Protein AF-A0A1F8NS04-F1 (afdb_monomer_lite)

Radius of gyration: 29.85 Å; chains: 1; bounding box: 55×87×100 Å

Sequence (382 aa):
MDTDPKGHIETMRPQQERKALVRELPTALLGHEAELYEEIERLRPEPDVKELEHGPLMAWHVLAEHWVHIAVMPLGAWLIFSPAALAYGSPALAWSDMISGALVIAFATLSMRRLAWAPWANALVGLWVAFAPLLFWAPTPAAYANDTLVGMLIAAFSVIIPMRSEMPGPEVPPGWTYNPSTWAQRAPVIVLATLSFFLSRYMASFQLGHIPGAWDPFFGGGTEMVLTSAVSRAFPVSDAGLGAYTYVLELLSAVMGDARRWRTMPWMVAMFGIVVVPLGITSTVLVMLQPIAVGAWCTLCLITALFMLIMVAVSLDEIVAMIQFLIIGKRAGRSTWRLFWTGGDLPKPVEDIGLSRRPAPGLAGMLWGASFSWRLLASALV

pLDDT: mean 83.37, std 15.2, range [40.53, 98.5]

Structure (mmCIF, N/CA/C/O backbone):
data_AF-A0A1F8NS04-F1
#
_entry.id   AF-A0A1F8NS04-F1
#
loop_
_atom_site.group_PDB
_atom_site.id
_atom_site.type_symbol
_atom_site.label_atom_id
_atom_site.label_alt_id
_atom_site.label_comp_id
_atom_site.label_asym_id
_atom_site.label_entity_id
_atom_site.label_seq_id
_atom_site.pdbx_PDB_ins_code
_atom_site.Cartn_x
_atom_site.Cartn_y
_atom_site.Cartn_z
_atom_site.occupancy
_atom_site.B_iso_or_equiv
_atom_site.auth_seq_id
_atom_site.auth_comp_id
_atom_site.auth_asym_id
_atom_site.auth_atom_id
_atom_site.pdbx_PDB_model_num
ATOM 1 N N . MET A 1 1 ? 0.436 61.789 74.338 1.00 44.97 1 MET A N 1
ATOM 2 C CA . MET A 1 1 ? -0.892 61.169 74.175 1.00 44.97 1 MET A CA 1
ATOM 3 C C . MET A 1 1 ? -0.649 59.697 73.940 1.00 44.97 1 MET A C 1
ATOM 5 O O . MET A 1 1 ? -0.158 59.340 72.879 1.00 44.97 1 MET A O 1
ATOM 9 N N . ASP A 1 2 ? -0.862 58.915 74.997 1.00 46.41 2 ASP A N 1
ATOM 10 C CA . ASP A 1 2 ? -0.811 57.454 75.014 1.00 46.41 2 ASP A CA 1
ATOM 11 C C . ASP A 1 2 ? -1.710 56.884 73.920 1.00 46.41 2 ASP A C 1
ATOM 13 O O . ASP A 1 2 ? -2.928 57.064 73.944 1.00 46.41 2 ASP A O 1
ATOM 17 N N . THR A 1 3 ? -1.120 56.189 72.957 1.00 58.72 3 THR A N 1
ATOM 18 C CA . THR A 1 3 ? -1.865 55.251 72.124 1.00 58.72 3 THR A CA 1
ATOM 19 C C . THR A 1 3 ? -2.162 54.026 72.979 1.00 58.72 3 THR A C 1
ATOM 21 O O . THR A 1 3 ? -1.282 53.190 73.171 1.00 58.72 3 THR A O 1
ATOM 24 N N . ASP A 1 4 ? -3.379 53.950 73.522 1.00 60.03 4 ASP A N 1
ATOM 25 C CA . ASP A 1 4 ? -3.882 52.793 74.266 1.00 60.03 4 ASP A CA 1
ATOM 26 C C . ASP A 1 4 ? -3.767 51.512 73.407 1.00 60.03 4 ASP A C 1
ATOM 28 O O . ASP A 1 4 ? -4.470 51.375 72.397 1.00 60.03 4 ASP A O 1
ATOM 32 N N . PRO A 1 5 ? -2.888 50.558 73.769 1.00 61.34 5 PRO A N 1
ATOM 33 C CA . PRO A 1 5 ? -2.685 49.341 72.991 1.00 61.34 5 PRO A CA 1
ATOM 34 C C . PRO A 1 5 ? -3.911 48.416 73.010 1.00 61.34 5 PRO A C 1
ATOM 36 O O . PRO A 1 5 ? -4.052 47.588 72.109 1.00 61.34 5 PRO A O 1
ATOM 39 N N . LYS A 1 6 ? -4.824 48.548 73.985 1.00 60.72 6 LYS A N 1
ATOM 40 C CA . LYS A 1 6 ? -6.027 47.704 74.067 1.00 60.72 6 LYS A CA 1
ATOM 41 C C . LYS A 1 6 ? -7.086 48.108 73.040 1.00 60.72 6 LYS A C 1
ATOM 43 O O . LYS A 1 6 ? -7.614 47.231 72.357 1.00 60.72 6 LYS A O 1
ATOM 48 N N . GLY A 1 7 ? -7.306 49.407 72.829 1.00 60.19 7 GLY A N 1
ATOM 49 C CA . GLY A 1 7 ? -8.213 49.904 71.784 1.00 60.19 7 GLY A CA 1
ATOM 50 C C . GLY A 1 7 ? -7.769 49.554 70.351 1.00 60.19 7 GLY A C 1
ATOM 51 O O . GLY A 1 7 ? -8.597 49.347 69.460 1.00 60.19 7 GLY A O 1
ATOM 52 N N . HIS A 1 8 ? -6.460 49.406 70.113 1.00 58.19 8 HIS A N 1
ATOM 53 C CA . HIS A 1 8 ? -5.937 48.986 68.806 1.00 58.19 8 HIS A CA 1
ATOM 54 C C . HIS A 1 8 ? -6.177 47.491 68.514 1.00 58.19 8 HIS A C 1
ATOM 56 O O . HIS A 1 8 ? -6.403 47.104 67.370 1.00 58.19 8 HIS A O 1
ATOM 62 N N . ILE A 1 9 ? -6.193 46.641 69.545 1.00 59.97 9 ILE A N 1
ATOM 63 C CA . ILE A 1 9 ? -6.479 45.204 69.403 1.00 59.97 9 ILE A CA 1
ATOM 64 C C . ILE A 1 9 ? -7.977 44.962 69.153 1.00 59.97 9 ILE A C 1
ATOM 66 O O . ILE A 1 9 ? -8.333 44.125 68.320 1.00 59.97 9 ILE A O 1
ATOM 70 N N . GLU A 1 10 ? -8.864 45.723 69.803 1.00 61.47 10 GLU A N 1
ATOM 71 C CA . GLU A 1 10 ? -10.318 45.609 69.593 1.00 61.47 10 GLU A CA 1
ATOM 72 C C . GLU A 1 10 ? -10.751 46.015 68.177 1.00 61.47 10 GLU A C 1
ATOM 74 O O . GLU A 1 10 ? -11.647 45.394 67.606 1.00 61.47 10 GLU A O 1
ATOM 79 N N . THR A 1 11 ? -10.068 46.984 67.561 1.00 62.50 11 THR A N 1
ATOM 80 C CA . THR A 1 11 ? -10.344 47.409 66.176 1.00 62.50 11 THR A CA 1
ATOM 81 C C . THR A 1 11 ? -9.833 46.424 65.114 1.00 62.50 11 THR A C 1
ATOM 83 O O . THR A 1 11 ? -10.365 46.400 64.002 1.00 62.50 11 THR A O 1
ATOM 86 N N . MET A 1 12 ? -8.860 45.560 65.439 1.00 57.66 12 MET A N 1
ATOM 87 C CA . MET A 1 12 ? -8.339 44.533 64.521 1.00 57.66 12 MET A CA 1
ATOM 88 C C . MET A 1 12 ? -9.102 43.199 64.557 1.00 57.66 12 MET A C 1
ATOM 90 O O . MET A 1 12 ? -9.054 42.457 63.572 1.00 57.66 12 MET A O 1
ATOM 94 N N . ARG A 1 13 ? -9.827 42.884 65.641 1.00 68.88 13 ARG A N 1
ATOM 95 C CA . ARG A 1 13 ? -10.559 41.608 65.795 1.00 68.88 13 ARG A CA 1
ATOM 96 C C . ARG A 1 13 ? -11.551 41.323 64.644 1.00 68.88 13 ARG A C 1
ATOM 98 O O . ARG A 1 13 ? -11.450 40.245 64.059 1.00 68.88 13 ARG A O 1
ATOM 105 N N . PRO A 1 14 ? -12.401 42.273 64.196 1.00 67.69 14 PRO A N 1
ATOM 106 C CA . PRO A 1 14 ? -13.325 42.027 63.081 1.00 67.69 14 PRO A CA 1
ATOM 107 C C . PRO A 1 14 ? -12.606 41.784 61.743 1.00 67.69 14 PRO A C 1
ATOM 109 O O . PRO A 1 14 ? -13.100 41.069 60.869 1.00 67.69 14 PRO A O 1
ATOM 112 N N . GLN A 1 15 ? -11.419 42.377 61.559 1.00 63.31 15 GLN A N 1
ATOM 113 C CA . GLN A 1 15 ? -10.611 42.163 60.356 1.00 63.31 15 GLN A CA 1
ATOM 114 C C . GLN A 1 15 ? -9.912 40.802 60.365 1.00 63.31 15 GLN A C 1
ATOM 116 O O . GLN A 1 15 ? -9.761 40.188 59.308 1.00 63.31 15 GLN A O 1
ATOM 121 N N . GLN A 1 16 ? -9.493 40.322 61.537 1.00 66.50 16 GLN A N 1
ATOM 122 C CA . GLN A 1 16 ? -8.919 38.988 61.694 1.00 66.50 16 GLN A CA 1
ATOM 123 C C . GLN A 1 16 ? -9.965 37.897 61.450 1.00 66.50 16 GLN A C 1
ATOM 125 O O . GLN A 1 16 ? -9.683 36.958 60.710 1.00 66.50 16 GLN A O 1
ATOM 130 N N . GLU A 1 17 ? -11.185 38.067 61.961 1.00 68.75 17 GLU A N 1
ATOM 131 C CA . GLU A 1 17 ? -12.306 37.150 61.709 1.00 68.75 17 GLU A CA 1
ATOM 132 C C . GLU A 1 17 ? -12.684 37.103 60.219 1.00 68.75 17 GLU A C 1
ATOM 134 O O . GLU A 1 17 ? -12.822 36.019 59.652 1.00 68.75 17 GLU A O 1
ATOM 139 N N . ARG A 1 18 ? -12.739 38.254 59.527 1.00 60.59 18 ARG A N 1
ATOM 140 C CA . ARG A 1 18 ? -12.930 38.281 58.063 1.00 60.59 18 ARG A CA 1
ATOM 141 C C . ARG A 1 18 ? -11.808 37.573 57.307 1.00 60.59 18 ARG A C 1
ATOM 143 O O . ARG A 1 18 ? -12.087 36.862 56.348 1.00 60.59 18 ARG A O 1
ATOM 150 N N . LYS A 1 19 ? -10.545 37.761 57.705 1.00 65.25 19 LYS A N 1
ATOM 151 C CA . LYS A 1 19 ? -9.401 37.089 57.065 1.00 65.25 19 LYS A CA 1
ATOM 152 C C . LYS A 1 19 ? -9.405 35.579 57.313 1.00 65.25 19 LYS A C 1
ATOM 154 O O . LYS A 1 19 ? -9.010 34.842 56.416 1.00 65.25 19 LYS A O 1
ATOM 159 N N . ALA A 1 20 ? -9.858 35.130 58.483 1.00 65.44 20 ALA A N 1
ATOM 160 C CA . ALA A 1 20 ? -10.035 33.713 58.792 1.00 65.44 20 ALA A CA 1
ATOM 161 C C . ALA A 1 20 ? -11.144 33.091 57.927 1.00 65.44 20 ALA A C 1
ATOM 163 O O . ALA A 1 20 ? -10.890 32.109 57.237 1.00 65.44 20 ALA A O 1
ATOM 164 N N . LEU A 1 21 ? -12.310 33.741 57.840 1.00 61.62 21 LEU A N 1
ATOM 165 C CA . LEU A 1 21 ? -13.417 33.312 56.975 1.00 61.62 21 LEU A CA 1
ATOM 166 C C . LEU A 1 21 ? -13.016 33.236 55.496 1.00 61.62 21 LEU A C 1
ATOM 168 O O . LEU A 1 21 ? -13.324 32.255 54.829 1.00 61.62 21 LEU A O 1
ATOM 172 N N . VAL A 1 22 ? -12.277 34.227 54.984 1.00 62.00 22 VAL A N 1
ATOM 173 C CA . VAL A 1 22 ? -11.758 34.222 53.600 1.00 62.00 22 VAL A CA 1
ATOM 174 C C . VAL A 1 22 ? -10.751 33.088 53.362 1.00 62.00 22 VAL A C 1
ATOM 176 O O . VAL A 1 22 ? -10.596 32.641 52.228 1.00 62.00 22 VAL A O 1
ATOM 179 N N . ARG A 1 23 ? -10.075 32.602 54.409 1.00 63.84 23 ARG A N 1
ATOM 180 C CA . ARG A 1 23 ? -9.110 31.500 54.315 1.00 63.84 23 ARG A CA 1
ATOM 181 C C . ARG A 1 23 ? -9.771 30.122 54.371 1.00 63.84 23 ARG A C 1
ATOM 183 O O . ARG A 1 23 ? -9.247 29.201 53.759 1.00 63.84 23 ARG A O 1
ATOM 190 N N . GLU A 1 24 ? -10.894 29.994 55.074 1.00 68.31 24 GLU A N 1
ATOM 191 C CA . GLU A 1 24 ? -11.643 28.736 55.232 1.00 68.31 24 GLU A CA 1
ATOM 192 C C . GLU A 1 24 ? -12.672 28.498 54.112 1.00 68.31 24 GLU A C 1
ATOM 194 O O . GLU A 1 24 ? -12.893 27.348 53.717 1.00 68.31 24 GLU A O 1
ATOM 199 N N . LEU A 1 25 ? -13.248 29.569 53.544 1.00 64.12 25 LEU A N 1
ATOM 200 C CA . LEU A 1 25 ? -14.216 29.506 52.437 1.00 64.12 25 LEU A CA 1
ATOM 201 C C . LEU A 1 25 ? -13.756 28.645 51.239 1.00 64.12 25 LEU A C 1
ATOM 203 O O . LEU A 1 25 ? -14.560 27.852 50.753 1.00 64.12 25 LEU A O 1
ATOM 207 N N . PRO A 1 26 ? -12.498 28.748 50.757 1.00 71.56 26 PRO A N 1
ATOM 208 C CA . PRO A 1 26 ? -12.027 27.987 49.598 1.00 71.56 26 PRO A CA 1
ATOM 209 C C . PRO A 1 26 ? -12.028 26.477 49.841 1.00 71.56 26 PRO A C 1
ATOM 211 O O . PRO A 1 26 ? -12.412 25.711 48.970 1.00 71.56 26 PRO A O 1
ATOM 214 N N . THR A 1 27 ? -11.637 26.039 51.036 1.00 71.81 27 THR A N 1
ATOM 215 C CA . THR A 1 27 ? -11.615 24.619 51.420 1.00 71.81 27 THR A CA 1
ATOM 216 C C . THR A 1 27 ? -13.010 24.023 51.558 1.00 71.81 27 THR A C 1
ATOM 218 O O . THR A 1 27 ? -13.230 22.895 51.127 1.00 71.81 27 THR A O 1
ATOM 221 N N . ALA A 1 28 ? -13.962 24.777 52.111 1.00 76.62 28 ALA A N 1
ATOM 222 C CA . ALA A 1 28 ? -15.352 24.337 52.202 1.00 76.62 28 ALA A CA 1
ATOM 223 C C . ALA A 1 28 ? -16.014 24.256 50.815 1.00 76.62 28 ALA A C 1
ATOM 225 O O . ALA A 1 28 ? -16.730 23.299 50.531 1.00 76.62 28 ALA A O 1
ATOM 226 N N . LEU A 1 29 ? -15.724 25.221 49.933 1.00 75.38 29 LEU A N 1
ATOM 227 C CA . LEU A 1 29 ? -16.177 25.205 48.539 1.00 75.38 29 LEU A CA 1
ATOM 228 C C . LEU A 1 29 ? -15.583 24.031 47.758 1.00 75.38 29 LEU A C 1
ATOM 230 O O . LEU A 1 29 ? -16.324 23.348 47.067 1.00 75.38 29 LEU A O 1
ATOM 234 N N . LEU A 1 30 ? -14.288 23.746 47.917 1.00 73.44 30 LEU A N 1
ATOM 235 C CA . LEU A 1 30 ? -13.639 22.598 47.273 1.00 73.44 30 LEU A CA 1
ATOM 236 C C . LEU A 1 30 ? -14.210 21.257 47.755 1.00 73.44 30 LEU A C 1
ATOM 238 O O . LEU A 1 30 ? -14.365 20.340 46.953 1.00 73.44 30 LEU A O 1
ATOM 242 N N . GLY A 1 31 ? -14.543 21.140 49.046 1.00 78.50 31 GLY A N 1
ATOM 243 C CA . GLY A 1 31 ? -15.212 19.953 49.588 1.00 78.50 31 GLY A CA 1
ATOM 244 C C . GLY A 1 31 ? -16.610 19.762 48.999 1.00 78.50 31 GLY A C 1
ATOM 245 O O . GLY A 1 31 ? -16.934 18.680 48.519 1.00 78.50 31 GLY A O 1
ATOM 246 N N . HIS A 1 32 ? -17.402 20.835 48.950 1.00 81.12 32 HIS A N 1
ATOM 247 C CA . HIS A 1 32 ? -18.737 20.799 48.355 1.00 81.12 32 HIS A CA 1
ATOM 248 C C . HIS A 1 32 ? -18.690 20.562 46.837 1.00 81.12 32 HIS A C 1
ATOM 250 O O . HIS A 1 32 ? -19.559 19.882 46.300 1.00 81.12 32 HIS A O 1
ATOM 256 N N . GLU A 1 33 ? -17.697 21.099 46.122 1.00 79.75 33 GLU A N 1
ATOM 257 C CA . GLU A 1 33 ? -17.483 20.789 44.707 1.00 79.75 33 GLU A CA 1
ATOM 258 C C . GLU A 1 33 ? -17.167 19.304 44.521 1.00 79.75 33 GLU A C 1
ATOM 260 O O . GLU A 1 33 ? -17.768 18.679 43.656 1.00 79.75 33 GLU A O 1
ATOM 265 N N . ALA A 1 34 ? -16.288 18.721 45.344 1.00 74.38 34 ALA A N 1
ATOM 266 C CA . ALA A 1 34 ? -15.943 17.301 45.268 1.00 74.38 34 ALA A CA 1
ATOM 267 C C . ALA A 1 34 ? -17.157 16.382 45.498 1.00 74.38 34 ALA A C 1
ATOM 269 O O . ALA A 1 34 ? -17.353 15.438 44.735 1.00 74.38 34 ALA A O 1
ATOM 270 N N . GLU A 1 35 ? -18.002 16.690 46.485 1.00 85.94 35 GLU A N 1
ATOM 271 C CA . GLU A 1 35 ? -19.260 15.964 46.720 1.00 85.94 35 GLU A CA 1
ATOM 272 C C . GLU A 1 35 ? -20.219 16.095 45.529 1.00 85.94 35 GLU A C 1
ATOM 274 O O . GLU A 1 35 ? -20.808 15.108 45.088 1.00 85.94 35 GLU A O 1
ATOM 279 N N . LEU A 1 36 ? -20.325 17.296 44.947 1.00 83.50 36 LEU A N 1
ATOM 280 C CA . LEU A 1 36 ? -21.150 17.532 43.762 1.00 83.50 36 LEU A CA 1
ATOM 281 C C . LEU A 1 36 ? -20.618 16.771 42.540 1.00 83.50 36 LEU A C 1
ATOM 283 O O . LEU A 1 36 ? -21.405 16.261 41.748 1.00 83.50 36 LEU A O 1
ATOM 287 N N . TYR A 1 37 ? -19.294 16.685 42.379 1.00 72.50 37 TYR A N 1
ATOM 288 C CA . TYR A 1 37 ? -18.658 15.897 41.324 1.00 72.50 37 TYR A CA 1
ATOM 289 C C . TYR A 1 37 ? -18.949 14.404 41.495 1.00 72.50 37 TYR A C 1
ATOM 291 O O . TYR A 1 37 ? -19.340 13.768 40.517 1.00 72.50 37 TYR A O 1
ATOM 299 N N . GLU A 1 38 ? -18.836 13.857 42.710 1.00 80.94 38 GLU A N 1
ATOM 300 C CA . GLU A 1 38 ? -19.204 12.461 42.985 1.00 80.94 38 GLU A CA 1
ATOM 301 C C . GLU A 1 38 ? -20.689 12.199 42.711 1.00 80.94 38 GLU A C 1
ATOM 303 O O . GLU A 1 38 ? -21.040 11.179 42.118 1.00 80.94 38 GLU A O 1
ATOM 308 N N . GLU A 1 39 ? -21.576 13.116 43.101 1.00 86.44 39 GLU A N 1
ATOM 309 C CA . GLU A 1 39 ? -23.014 12.979 42.873 1.00 86.44 39 GLU A CA 1
ATOM 310 C C . GLU A 1 39 ? -23.374 13.083 41.383 1.00 86.44 39 GLU A C 1
ATOM 312 O O . GLU A 1 39 ? -24.146 12.264 40.880 1.00 86.44 39 GLU A O 1
ATOM 317 N N . ILE A 1 40 ? -22.754 14.012 40.644 1.00 78.69 40 ILE A N 1
ATOM 318 C CA . ILE A 1 40 ? -22.867 14.109 39.181 1.00 78.69 40 ILE A CA 1
ATOM 319 C C . ILE A 1 40 ? -22.368 12.827 38.518 1.00 78.69 40 ILE A C 1
ATOM 321 O O . ILE A 1 40 ? -23.003 12.346 37.584 1.00 78.69 40 ILE A O 1
ATOM 325 N N . GLU A 1 41 ? -21.256 12.258 38.977 1.00 75.88 41 GLU A N 1
ATOM 326 C CA . GLU A 1 41 ? -20.699 11.027 38.418 1.00 75.88 41 GLU A CA 1
ATOM 327 C C . GLU A 1 41 ? -21.600 9.817 38.701 1.00 75.88 41 GLU A C 1
ATOM 329 O O . GLU A 1 41 ? -21.791 8.974 37.826 1.00 75.88 41 GLU A O 1
ATOM 334 N N . ARG A 1 42 ? -22.245 9.780 39.873 1.00 78.50 42 ARG A N 1
ATOM 335 C CA . ARG A 1 42 ? -23.238 8.760 40.246 1.00 78.50 42 ARG A CA 1
ATOM 336 C C . ARG A 1 42 ? -24.535 8.860 39.445 1.00 78.50 42 ARG A C 1
ATOM 338 O O . ARG A 1 42 ? -25.152 7.840 39.148 1.00 78.50 42 ARG A O 1
ATOM 345 N N . LEU A 1 43 ? -24.971 10.086 39.157 1.00 78.19 43 LEU A N 1
ATOM 346 C CA . LEU A 1 43 ? -26.191 10.386 38.404 1.00 78.19 43 LEU A CA 1
ATOM 347 C C . LEU A 1 43 ? -25.961 10.411 36.894 1.00 78.19 43 LEU A C 1
ATOM 349 O O . LEU A 1 43 ? -26.935 10.453 36.141 1.00 78.19 43 LEU A O 1
ATOM 353 N N . ARG A 1 44 ? -24.701 10.385 36.442 1.00 67.62 44 ARG A N 1
ATOM 354 C CA . ARG A 1 44 ? -24.357 10.304 35.028 1.00 67.62 44 ARG A CA 1
ATOM 355 C C . ARG A 1 44 ? -24.908 8.980 34.499 1.00 67.62 44 ARG A C 1
ATOM 357 O O . ARG A 1 44 ? -24.402 7.927 34.890 1.00 67.62 44 ARG A O 1
ATOM 364 N N . PRO A 1 45 ? -25.931 8.995 33.627 1.00 56.59 45 PRO A N 1
ATOM 365 C CA . PRO A 1 45 ? -26.377 7.762 33.003 1.00 56.59 45 PRO A CA 1
ATOM 366 C C . PRO A 1 45 ? -25.179 7.163 32.263 1.00 56.59 45 PRO A C 1
ATOM 368 O O . PRO A 1 45 ? -24.485 7.884 31.537 1.00 56.59 45 PRO A O 1
ATOM 371 N N . GLU A 1 46 ? -24.904 5.869 32.464 1.00 53.72 46 GLU A N 1
ATOM 372 C CA . GLU A 1 46 ? -23.992 5.176 31.556 1.00 53.72 46 GLU A CA 1
ATOM 373 C C . GLU A 1 46 ? -24.554 5.388 30.146 1.00 53.72 46 GLU A C 1
ATOM 375 O O . GLU A 1 46 ? -25.748 5.134 29.942 1.00 53.72 46 GLU A O 1
ATOM 380 N N . PRO A 1 47 ? -23.759 5.920 29.198 1.00 43.75 47 PRO A N 1
ATOM 381 C CA . PRO A 1 47 ? -24.244 6.114 27.843 1.00 43.75 47 PRO A CA 1
ATOM 382 C C . PRO A 1 47 ? -24.796 4.775 27.360 1.00 43.75 47 PRO A C 1
ATOM 384 O O . PRO A 1 47 ? -24.123 3.747 27.496 1.00 43.75 47 PRO A O 1
ATOM 387 N N . ASP A 1 48 ? -26.038 4.779 26.863 1.00 41.28 48 ASP A N 1
ATOM 388 C CA . ASP A 1 48 ? -26.679 3.571 26.349 1.00 41.28 48 ASP A CA 1
ATOM 389 C C . ASP A 1 48 ? -25.691 2.925 25.371 1.00 41.28 48 ASP A C 1
ATOM 391 O O . ASP A 1 48 ? -25.106 3.594 24.520 1.00 41.28 48 ASP A O 1
ATOM 395 N N . VAL A 1 49 ? -25.463 1.618 25.489 1.00 45.66 49 VAL A N 1
ATOM 396 C CA . VAL A 1 49 ? -24.524 0.862 24.642 1.00 45.66 49 VAL A CA 1
ATOM 397 C C . VAL A 1 49 ? -24.852 1.041 23.146 1.00 45.66 49 VAL A C 1
ATOM 399 O O . VAL A 1 49 ? -24.010 0.793 22.282 1.00 45.66 49 VAL A O 1
ATOM 402 N N . LYS A 1 50 ? -26.068 1.503 22.826 1.00 44.94 50 LYS A N 1
ATOM 403 C CA . LYS A 1 50 ? -26.494 1.922 21.485 1.00 44.94 50 LYS A CA 1
ATOM 404 C C . LYS A 1 50 ? -25.910 3.252 20.984 1.00 44.94 50 LYS A C 1
ATOM 406 O O . LYS A 1 50 ? -25.905 3.447 19.775 1.00 44.94 50 LYS A O 1
ATOM 411 N N . GLU A 1 51 ? -25.441 4.145 21.850 1.00 41.75 51 GLU A N 1
ATOM 412 C CA . GLU A 1 51 ? -25.062 5.526 21.507 1.00 41.75 51 GLU A CA 1
ATOM 413 C C . GLU A 1 51 ? -23.571 5.687 21.147 1.00 41.75 51 GLU A C 1
ATOM 415 O O . GLU A 1 51 ? -23.185 6.648 20.486 1.00 41.75 51 GLU A O 1
ATOM 420 N N . LEU A 1 52 ? -22.729 4.698 21.466 1.00 50.84 52 LEU A N 1
ATOM 421 C CA . LEU A 1 52 ? -21.323 4.626 21.042 1.00 50.84 52 LEU A CA 1
ATOM 422 C C . LEU A 1 52 ? -21.157 3.758 19.785 1.00 50.84 52 LEU A C 1
ATOM 424 O O . LEU A 1 52 ? -20.331 2.840 19.738 1.00 50.84 52 LEU A O 1
ATOM 428 N N . GLU A 1 53 ? -21.935 4.018 18.733 1.00 59.44 53 GLU A N 1
ATOM 429 C CA . GLU A 1 53 ? -21.613 3.430 17.433 1.00 59.44 53 GLU A CA 1
ATOM 430 C C . GLU A 1 53 ? -20.322 4.064 16.896 1.00 59.44 53 GLU A C 1
ATOM 432 O O . GLU A 1 53 ? -20.277 5.207 16.443 1.00 59.44 53 GLU A O 1
ATOM 437 N N . HIS A 1 54 ? -19.244 3.287 16.939 1.00 63.66 54 HIS A N 1
ATOM 438 C CA . HIS A 1 54 ? -17.917 3.712 16.507 1.00 63.66 54 HIS A CA 1
ATOM 439 C C . HIS A 1 54 ? -17.857 3.969 14.984 1.00 63.66 54 HIS A C 1
ATOM 441 O O . HIS A 1 54 ? -17.107 4.827 14.532 1.00 63.66 54 HIS A O 1
ATOM 447 N N . GLY A 1 55 ? -18.696 3.295 14.186 1.00 63.81 55 GLY A N 1
ATOM 448 C CA . GLY A 1 55 ? -18.773 3.470 12.728 1.00 63.81 55 GLY A CA 1
ATOM 449 C C . GLY A 1 55 ? -19.172 4.889 12.280 1.00 63.81 55 GLY A C 1
ATOM 450 O O . GLY A 1 55 ? -18.401 5.524 11.558 1.00 63.81 55 GLY A O 1
ATOM 451 N N . PRO A 1 56 ? -20.338 5.417 12.706 1.00 67.25 56 PRO A N 1
ATOM 452 C CA . PRO A 1 56 ? -20.737 6.799 12.454 1.00 67.25 56 PRO A CA 1
ATOM 453 C C . PRO A 1 56 ? -19.682 7.815 12.896 1.00 67.25 56 PRO A C 1
ATOM 455 O O . PRO A 1 56 ? -19.384 8.726 12.131 1.00 67.25 56 PRO A O 1
ATOM 458 N N . LEU A 1 57 ? -19.069 7.641 14.074 1.00 67.19 57 LEU A N 1
ATOM 459 C CA . LEU A 1 57 ? -18.000 8.522 14.566 1.00 67.19 57 LEU A CA 1
ATOM 460 C C . LEU A 1 57 ? -16.787 8.541 13.623 1.00 67.19 57 LEU A C 1
ATOM 462 O O . LEU A 1 57 ? -16.319 9.613 13.247 1.00 67.19 57 LEU A O 1
ATOM 466 N N . MET A 1 58 ? -16.332 7.374 13.155 1.00 66.56 58 MET A N 1
ATOM 467 C CA . MET A 1 58 ? -15.249 7.288 12.167 1.00 66.56 58 MET A CA 1
ATOM 468 C C . MET A 1 58 ? -15.615 7.987 10.851 1.00 66.56 58 MET A C 1
ATOM 470 O O . MET A 1 58 ? -14.796 8.711 10.288 1.00 66.56 58 MET A O 1
ATOM 474 N N . ALA A 1 59 ? -16.850 7.820 10.367 1.00 67.44 59 ALA A N 1
ATOM 475 C CA . ALA A 1 59 ? -17.322 8.520 9.172 1.00 67.44 59 ALA A CA 1
ATOM 476 C C . ALA A 1 59 ? -17.361 10.044 9.381 1.00 67.44 59 ALA A C 1
ATOM 478 O O . ALA A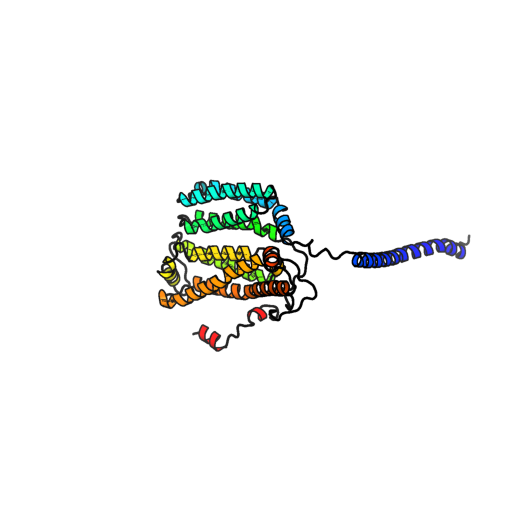 1 59 ? -16.984 10.796 8.484 1.00 67.44 59 ALA A O 1
ATOM 479 N N . TRP A 1 60 ? -17.754 10.509 10.570 1.00 67.12 60 TRP A N 1
ATOM 480 C CA . TRP A 1 60 ? -17.721 11.926 10.925 1.00 67.12 60 TRP A CA 1
ATOM 481 C C . TRP A 1 60 ? -16.304 12.495 10.916 1.00 67.12 60 TRP A C 1
ATOM 483 O O . TRP A 1 60 ? -16.113 13.556 10.330 1.00 67.12 60 TRP A O 1
ATOM 493 N N . HIS A 1 61 ? -15.311 11.800 11.478 1.00 70.81 61 HIS A N 1
ATOM 494 C CA . HIS A 1 61 ? -13.915 12.253 11.437 1.00 70.81 61 HIS A CA 1
ATOM 495 C C . HIS A 1 61 ? -13.400 12.401 10.000 1.00 70.81 61 HIS A C 1
ATOM 497 O O . HIS A 1 61 ? -12.808 13.423 9.656 1.00 70.81 61 HIS A O 1
ATOM 503 N N . VAL A 1 62 ? -13.717 11.442 9.124 1.00 65.94 62 VAL A N 1
ATOM 504 C CA . VAL A 1 62 ? -13.330 11.497 7.703 1.00 65.94 62 VAL A CA 1
ATOM 505 C C . VAL A 1 62 ? -13.964 12.675 6.959 1.00 65.94 62 VAL A C 1
ATOM 507 O O . VAL A 1 62 ? -13.328 13.299 6.105 1.00 65.94 62 VAL A O 1
ATOM 510 N N . LEU A 1 63 ? -15.216 12.995 7.280 1.00 69.69 63 LEU A N 1
ATOM 511 C CA . LEU A 1 63 ? -15.970 14.057 6.615 1.00 69.69 63 LEU A CA 1
ATOM 512 C C . LEU A 1 63 ? -15.759 15.444 7.246 1.00 69.69 63 LEU A C 1
ATOM 514 O O . LEU A 1 63 ? -16.017 16.452 6.590 1.00 69.69 63 LEU A O 1
ATOM 518 N N . ALA A 1 64 ? -15.306 15.523 8.499 1.00 69.81 64 ALA A N 1
ATOM 519 C CA . ALA A 1 64 ? -15.032 16.783 9.189 1.00 69.81 64 ALA A CA 1
ATOM 520 C C . ALA A 1 64 ? -13.767 17.474 8.649 1.00 69.81 64 ALA A C 1
ATOM 522 O O . ALA A 1 64 ? -13.728 18.703 8.548 1.00 69.81 64 ALA A O 1
ATOM 523 N N . GLU A 1 65 ? -12.775 16.693 8.221 1.00 76.62 65 GLU A N 1
ATOM 524 C CA . GLU A 1 65 ? -11.479 17.162 7.721 1.00 76.62 65 GLU A CA 1
ATOM 525 C C . GLU A 1 65 ? -11.551 17.648 6.257 1.00 76.62 65 GLU A C 1
ATOM 527 O O . GLU A 1 65 ? -10.982 17.062 5.337 1.00 76.62 65 GLU A O 1
ATOM 532 N N . HIS A 1 66 ? -12.264 18.753 6.012 1.00 79.12 66 HIS A N 1
ATOM 533 C CA . HIS A 1 66 ? -12.506 19.280 4.658 1.00 79.12 66 HIS A CA 1
ATOM 534 C C . HIS A 1 66 ? -11.216 19.638 3.901 1.00 79.12 66 HIS A C 1
ATOM 536 O O . HIS A 1 66 ? -11.166 19.507 2.677 1.00 79.12 66 HIS A O 1
ATOM 542 N N . TRP A 1 67 ? -10.168 20.071 4.612 1.00 84.06 67 TRP A N 1
ATOM 543 C CA . TRP A 1 67 ? -8.894 20.466 4.001 1.00 84.06 67 TRP A CA 1
ATOM 544 C C . TRP A 1 67 ? -8.223 19.305 3.260 1.00 84.06 67 TRP A C 1
ATOM 546 O O . TRP A 1 67 ? -7.571 19.523 2.242 1.00 84.06 67 TRP A O 1
ATOM 556 N N . VAL A 1 68 ? -8.426 18.074 3.734 1.00 85.56 68 VAL A N 1
ATOM 557 C CA . VAL A 1 68 ? -7.852 16.864 3.146 1.00 85.56 68 VAL A CA 1
ATOM 558 C C . VAL A 1 68 ? -8.409 16.639 1.744 1.00 85.56 68 VAL A C 1
ATOM 560 O O . VAL A 1 68 ? -7.658 16.401 0.801 1.00 85.56 68 VAL A O 1
ATOM 563 N N . HIS A 1 69 ? -9.724 16.794 1.577 1.00 85.06 69 HIS A N 1
ATOM 564 C CA . HIS A 1 69 ? -10.388 16.634 0.279 1.00 85.06 69 HIS A CA 1
ATOM 565 C C . HIS A 1 69 ? -9.991 17.748 -0.692 1.00 85.06 69 HIS A C 1
ATOM 567 O O . HIS A 1 69 ? -9.808 17.489 -1.880 1.00 85.06 69 HIS A O 1
ATOM 573 N N . ILE A 1 70 ? -9.769 18.963 -0.182 1.00 89.38 70 ILE A N 1
ATOM 574 C CA . ILE A 1 70 ? -9.223 20.079 -0.967 1.00 89.38 70 ILE A CA 1
ATOM 575 C C . ILE A 1 70 ? -7.786 19.774 -1.413 1.00 89.38 70 ILE A C 1
ATOM 577 O O . ILE A 1 70 ? -7.452 20.023 -2.567 1.00 89.38 70 ILE A O 1
ATOM 581 N N . ALA A 1 71 ? -6.949 19.193 -0.549 1.00 89.88 71 ALA A N 1
ATOM 582 C CA . ALA A 1 71 ? -5.564 18.839 -0.870 1.00 89.88 71 ALA A CA 1
ATOM 583 C C . ALA A 1 71 ? -5.444 17.717 -1.921 1.00 89.88 71 ALA A C 1
ATOM 585 O O . ALA A 1 71 ? -4.464 17.668 -2.663 1.00 89.88 71 ALA A O 1
ATOM 586 N N . VAL A 1 72 ? -6.451 16.844 -2.030 1.00 94.00 72 VAL A N 1
ATOM 587 C CA . VAL A 1 72 ? -6.500 15.763 -3.030 1.00 94.00 72 VAL A CA 1
ATOM 588 C C . VAL A 1 72 ? -6.869 16.274 -4.433 1.00 94.00 72 VAL A C 1
ATOM 590 O O . VAL A 1 72 ? -6.425 15.701 -5.427 1.00 94.00 72 VAL A O 1
ATOM 593 N N . MET A 1 73 ? -7.622 17.374 -4.557 1.00 94.88 73 MET A N 1
ATOM 594 C CA . MET A 1 73 ? -8.026 17.909 -5.870 1.00 94.88 73 MET A CA 1
ATOM 595 C C . MET A 1 73 ? -6.839 18.325 -6.763 1.00 94.88 73 MET A C 1
ATOM 597 O O . MET A 1 73 ? -6.845 17.945 -7.935 1.00 94.88 73 MET A O 1
ATOM 601 N N . PRO A 1 74 ? -5.801 19.033 -6.266 1.00 97.00 74 PRO A N 1
ATOM 602 C CA . PRO A 1 74 ? -4.588 19.301 -7.035 1.00 97.00 74 PRO A CA 1
ATOM 603 C C . PRO A 1 74 ? -3.875 18.041 -7.526 1.00 97.00 74 PRO A C 1
ATOM 605 O O . PRO A 1 74 ? -3.337 18.058 -8.627 1.00 97.00 74 PRO A O 1
ATOM 608 N N . LEU A 1 75 ? -3.892 16.944 -6.757 1.00 97.25 75 LEU A N 1
ATOM 609 C CA . LEU A 1 75 ? -3.322 15.664 -7.194 1.00 97.25 75 LEU A CA 1
ATOM 610 C C . LEU A 1 75 ? -4.128 15.071 -8.355 1.00 97.25 75 LEU A C 1
ATOM 612 O O . LEU A 1 75 ? -3.549 14.604 -9.331 1.00 97.25 75 LEU A O 1
ATOM 616 N N . GLY A 1 76 ? -5.461 15.151 -8.290 1.00 97.31 76 GLY A N 1
ATOM 617 C CA . GLY A 1 76 ? -6.329 14.755 -9.400 1.00 97.31 76 GLY A CA 1
ATOM 618 C C . GLY A 1 76 ? -6.115 15.613 -10.650 1.00 97.31 76 GLY A C 1
ATOM 619 O O . GLY A 1 76 ? -6.023 15.085 -11.754 1.00 97.31 76 GLY A O 1
ATOM 620 N N . ALA A 1 77 ? -5.956 16.929 -10.486 1.00 97.56 77 ALA A N 1
ATOM 621 C CA . ALA A 1 77 ? -5.618 17.821 -11.592 1.00 97.56 77 ALA A CA 1
ATOM 622 C C . ALA A 1 77 ? -4.239 17.484 -12.175 1.00 97.56 77 ALA A C 1
ATOM 624 O O . ALA A 1 77 ? -4.091 17.409 -13.391 1.00 97.56 77 ALA A O 1
ATOM 625 N N . TRP A 1 78 ? -3.248 17.217 -11.322 1.00 98.12 78 TRP A N 1
ATOM 626 C CA . TRP A 1 78 ? -1.916 16.798 -11.746 1.00 98.12 78 TRP A CA 1
ATOM 627 C C . TRP A 1 78 ? -1.956 15.521 -12.592 1.00 98.12 78 TRP A C 1
ATOM 629 O O . TRP A 1 78 ? -1.353 15.523 -13.657 1.00 98.12 78 TRP A O 1
ATOM 639 N N . LEU A 1 79 ? -2.730 14.497 -12.211 1.00 97.81 79 LEU A N 1
ATOM 640 C CA . LEU A 1 79 ? -2.892 13.264 -13.005 1.00 97.81 79 LEU A CA 1
ATOM 641 C C . LEU A 1 79 ? -3.476 13.498 -14.408 1.00 97.81 79 LEU A C 1
ATOM 643 O O . LEU A 1 79 ? -3.203 12.741 -15.334 1.00 97.81 79 LEU A O 1
ATOM 647 N N . ILE A 1 80 ? -4.265 14.557 -14.604 1.00 97.94 80 ILE A N 1
ATOM 648 C CA . ILE A 1 80 ? -4.789 14.906 -15.933 1.00 97.94 80 ILE A CA 1
ATOM 649 C C . ILE A 1 80 ? -3.676 15.466 -16.832 1.00 97.94 80 ILE A C 1
ATOM 651 O O . ILE A 1 80 ? -3.684 15.237 -18.042 1.00 97.94 80 ILE A O 1
ATOM 655 N N . PHE A 1 81 ? -2.711 16.188 -16.258 1.00 97.12 81 PHE A N 1
ATOM 656 C CA . PHE A 1 81 ? -1.643 16.856 -17.007 1.00 97.12 81 PHE A CA 1
ATOM 657 C C . PHE A 1 81 ? -0.318 16.079 -17.023 1.00 97.12 81 PHE A C 1
ATOM 659 O O . PHE A 1 81 ? 0.492 16.288 -17.932 1.00 97.12 81 PHE A O 1
ATOM 666 N N . SER A 1 82 ? -0.088 15.172 -16.069 1.00 96.44 82 SER A N 1
ATOM 667 C CA . SER A 1 82 ? 1.163 14.422 -15.925 1.00 96.44 82 SER A CA 1
ATOM 668 C C . SER A 1 82 ? 1.529 13.588 -17.155 1.00 96.44 82 SER A C 1
ATOM 670 O O . SER A 1 82 ? 2.715 13.600 -17.496 1.00 96.44 82 SER A O 1
ATOM 672 N N . PRO A 1 83 ? 0.596 12.965 -17.913 1.00 96.06 83 PRO A N 1
ATOM 673 C CA . PRO A 1 83 ? 0.982 12.180 -19.082 1.00 96.06 83 PRO A CA 1
ATOM 674 C C . PRO A 1 83 ? 1.639 13.017 -20.181 1.00 96.06 83 PRO A C 1
ATOM 676 O O . PRO A 1 83 ? 2.593 12.567 -20.822 1.00 96.06 83 PRO A O 1
ATOM 679 N N . ALA A 1 84 ? 1.152 14.249 -20.368 1.00 93.69 84 ALA A N 1
ATOM 680 C CA . ALA A 1 84 ? 1.721 15.209 -21.306 1.00 93.69 84 ALA A CA 1
ATOM 681 C C . ALA A 1 84 ? 3.014 15.833 -20.761 1.00 93.69 84 ALA A C 1
ATOM 683 O O . ALA A 1 84 ? 3.990 15.953 -21.496 1.00 93.69 84 ALA A O 1
ATOM 684 N N . ALA A 1 85 ? 3.041 16.192 -19.473 1.00 94.75 85 ALA A N 1
ATOM 685 C CA . ALA A 1 85 ? 4.192 16.838 -18.842 1.00 94.75 85 ALA A CA 1
ATOM 686 C C . ALA A 1 85 ? 5.416 15.914 -18.716 1.00 94.75 85 ALA A C 1
ATOM 688 O O . ALA A 1 85 ? 6.547 16.369 -18.865 1.00 94.75 85 ALA A O 1
ATOM 689 N N . LEU A 1 86 ? 5.197 14.624 -18.450 1.00 94.25 86 LEU A N 1
ATOM 690 C CA . LEU A 1 86 ? 6.252 13.629 -18.228 1.00 94.25 86 LEU A CA 1
ATOM 691 C C . LEU A 1 86 ? 6.485 12.710 -19.435 1.00 94.25 86 LEU A C 1
ATOM 693 O O . LEU A 1 86 ? 7.285 11.782 -19.339 1.00 94.25 86 LEU A O 1
ATOM 697 N N . ALA A 1 87 ? 5.792 12.954 -20.553 1.00 92.44 87 ALA A N 1
ATOM 698 C CA . ALA A 1 87 ? 5.907 12.189 -21.792 1.00 92.44 87 ALA A CA 1
ATOM 699 C C . ALA A 1 87 ? 5.829 10.665 -21.562 1.00 92.44 87 ALA A C 1
ATOM 701 O O . ALA A 1 87 ? 6.771 9.924 -21.841 1.00 92.44 87 ALA A O 1
ATOM 702 N N . TYR A 1 88 ? 4.687 10.189 -21.054 1.00 89.62 88 TYR A N 1
ATOM 703 C CA . TYR A 1 88 ? 4.510 8.799 -20.603 1.00 89.62 88 TYR A CA 1
ATOM 704 C C . TYR A 1 88 ? 4.828 7.726 -21.643 1.00 89.62 88 TYR A C 1
ATOM 706 O O . TYR A 1 88 ? 5.061 6.588 -21.262 1.00 89.62 88 TYR A O 1
ATOM 714 N N . GLY A 1 89 ? 4.780 8.029 -22.942 1.00 87.62 89 GLY A N 1
ATOM 715 C CA . GLY A 1 89 ? 5.097 7.070 -24.007 1.00 87.62 89 GLY A CA 1
ATOM 716 C C . GLY A 1 89 ? 4.101 5.909 -24.169 1.00 87.62 89 GLY A C 1
ATOM 717 O O . GLY A 1 89 ? 4.232 5.138 -25.113 1.00 87.62 89 GLY A O 1
ATOM 718 N N . SER A 1 90 ? 3.087 5.795 -23.303 1.00 92.62 90 SER A N 1
ATOM 719 C CA . SER A 1 90 ? 2.019 4.790 -23.364 1.00 92.62 90 SER A CA 1
ATOM 720 C C . SER A 1 90 ? 0.643 5.468 -23.352 1.00 92.62 90 SER A C 1
ATOM 722 O O . SER A 1 90 ? 0.261 6.048 -22.331 1.00 92.62 90 SER A O 1
ATOM 724 N N . PRO A 1 91 ? -0.136 5.391 -24.452 1.00 94.75 91 PRO A N 1
ATOM 725 C CA . PRO A 1 91 ? -1.486 5.954 -24.500 1.00 94.75 91 PRO A CA 1
ATOM 726 C C . PRO A 1 91 ? -2.438 5.332 -23.472 1.00 94.75 91 PRO A C 1
ATOM 728 O O . PRO A 1 91 ? -3.299 6.025 -22.940 1.00 94.75 91 PRO A O 1
ATOM 731 N N . ALA A 1 92 ? -2.284 4.037 -23.178 1.00 96.12 92 ALA A N 1
ATOM 732 C CA . ALA A 1 92 ? -3.141 3.334 -22.225 1.00 96.12 92 ALA A CA 1
ATOM 733 C C . ALA A 1 92 ? -2.942 3.853 -20.793 1.00 96.12 92 ALA A C 1
ATOM 735 O O . ALA A 1 92 ? -3.920 4.168 -20.114 1.00 96.12 92 ALA A O 1
ATOM 736 N N . LEU A 1 93 ? -1.683 4.015 -20.370 1.00 96.44 93 LEU A N 1
ATOM 737 C CA . LEU A 1 93 ? -1.357 4.581 -19.061 1.00 96.44 93 LEU A CA 1
ATOM 738 C C . LEU A 1 93 ? -1.798 6.050 -18.970 1.00 96.44 93 LEU A C 1
ATOM 740 O O . LEU A 1 93 ? -2.402 6.447 -17.982 1.00 96.44 93 LEU A O 1
ATOM 744 N N . ALA A 1 94 ? -1.600 6.830 -20.039 1.00 97.06 94 ALA A N 1
ATOM 745 C CA . ALA A 1 94 ? -2.056 8.218 -20.097 1.00 97.06 94 ALA A CA 1
ATOM 746 C C . ALA A 1 94 ? -3.576 8.354 -19.890 1.00 97.06 94 ALA A C 1
ATOM 748 O O . ALA A 1 94 ? -4.021 9.173 -19.090 1.00 97.06 94 ALA A O 1
ATOM 749 N N . TRP A 1 95 ? -4.382 7.531 -20.572 1.00 97.56 95 TRP A N 1
ATOM 750 C CA . TRP A 1 95 ? -5.836 7.529 -20.379 1.00 97.56 95 TRP A CA 1
ATOM 751 C C . TRP A 1 95 ? -6.243 7.060 -18.983 1.00 97.56 95 TRP A C 1
ATOM 753 O O . TRP A 1 95 ? -7.159 7.642 -18.401 1.00 97.56 95 TRP A O 1
ATOM 763 N N . SER A 1 96 ? -5.565 6.044 -18.437 1.00 97.94 96 SER A N 1
ATOM 764 C CA . SER A 1 96 ? -5.784 5.588 -17.060 1.00 97.94 96 SER A CA 1
ATOM 765 C C . SER A 1 96 ? -5.615 6.736 -16.064 1.00 97.94 96 SER A C 1
ATOM 767 O O . SER A 1 96 ? -6.493 6.951 -15.226 1.00 97.94 96 SER A O 1
ATOM 769 N N . ASP A 1 97 ? -4.544 7.516 -16.196 1.00 97.81 97 ASP A N 1
ATOM 770 C CA . ASP A 1 97 ? -4.243 8.643 -15.313 1.00 97.81 97 ASP A CA 1
ATOM 771 C C . ASP A 1 97 ? -5.224 9.799 -15.479 1.00 97.81 97 ASP A C 1
ATOM 773 O O . ASP A 1 97 ? -5.753 10.300 -14.489 1.00 97.81 97 ASP A O 1
ATOM 777 N N . MET A 1 98 ? -5.559 10.171 -16.716 1.00 98.06 98 MET A N 1
ATOM 778 C CA . MET A 1 98 ? -6.526 11.242 -16.976 1.00 98.06 98 MET A CA 1
ATOM 779 C C . MET A 1 98 ? -7.915 10.914 -16.415 1.00 98.06 98 MET A C 1
ATOM 781 O O . MET A 1 98 ? -8.556 11.767 -15.795 1.00 98.06 98 MET A O 1
ATOM 785 N N . ILE A 1 99 ? -8.380 9.674 -16.603 1.00 98.31 99 ILE A N 1
ATOM 786 C CA . ILE A 1 99 ? -9.663 9.210 -16.058 1.00 98.31 99 ILE A CA 1
ATOM 787 C C . ILE A 1 99 ? -9.596 9.174 -14.530 1.00 98.31 99 ILE A C 1
ATOM 789 O O . ILE A 1 99 ? -10.505 9.672 -13.866 1.00 98.31 99 ILE A O 1
ATOM 793 N N . SER A 1 100 ? -8.510 8.641 -13.966 1.00 98.50 100 SER A N 1
ATOM 794 C CA . SER A 1 100 ? -8.304 8.589 -12.516 1.00 98.50 100 SER A CA 1
ATOM 795 C C . SER A 1 100 ? -8.275 9.989 -11.905 1.00 98.50 100 SER A C 1
ATOM 797 O O . SER A 1 100 ? -8.941 10.224 -10.903 1.00 98.50 100 SER A O 1
ATOM 799 N N . GLY A 1 101 ? -7.602 10.951 -12.535 1.00 98.00 101 GLY A N 1
ATOM 800 C CA . GLY A 1 101 ? -7.559 12.343 -12.096 1.00 98.00 101 GLY A CA 1
ATOM 801 C C . GLY A 1 101 ? -8.934 13.013 -12.080 1.00 98.00 101 GLY A C 1
ATOM 802 O O . GLY A 1 101 ? -9.297 13.669 -11.099 1.00 98.00 101 GLY A O 1
ATOM 803 N N . ALA A 1 102 ? -9.750 12.781 -13.113 1.00 98.25 102 ALA A N 1
ATOM 804 C CA . ALA A 1 102 ? -11.130 13.265 -13.154 1.00 98.25 102 ALA A CA 1
ATOM 805 C C . ALA A 1 102 ? -12.005 12.628 -12.058 1.00 98.25 102 ALA A C 1
ATOM 807 O O . ALA A 1 102 ? -12.760 13.334 -11.381 1.00 98.25 102 ALA A O 1
ATOM 808 N N . LEU A 1 103 ? -11.875 11.313 -11.840 1.00 98.19 103 LEU A N 1
ATOM 809 C CA . LEU A 1 103 ? -12.564 10.603 -10.757 1.00 98.19 103 LEU A CA 1
ATOM 810 C C . LEU A 1 103 ? -12.144 11.127 -9.382 1.00 98.19 103 LEU A C 1
ATOM 812 O O . LEU A 1 103 ? -13.005 11.335 -8.529 1.00 98.19 103 LEU A O 1
ATOM 816 N N . VAL A 1 104 ? -10.853 11.408 -9.187 1.00 98.06 104 VAL A N 1
ATOM 817 C CA . VAL A 1 104 ? -10.313 11.938 -7.931 1.00 98.06 104 VAL A CA 1
ATOM 818 C C . VAL A 1 104 ? -10.950 13.277 -7.571 1.00 98.06 104 VAL A C 1
ATOM 820 O O . VAL A 1 104 ? -11.416 13.472 -6.446 1.00 98.06 104 VAL A O 1
ATOM 823 N N . ILE A 1 105 ? -11.039 14.193 -8.540 1.00 97.44 105 ILE A N 1
ATOM 824 C CA . ILE A 1 105 ? -11.691 15.497 -8.356 1.00 97.44 105 ILE A CA 1
ATOM 825 C C . ILE A 1 105 ? -13.190 15.320 -8.069 1.00 97.44 105 ILE A C 1
ATOM 827 O O . ILE A 1 105 ? -13.735 15.965 -7.165 1.00 97.44 105 ILE A O 1
ATOM 831 N N . ALA A 1 106 ? -13.866 14.432 -8.806 1.00 96.81 106 ALA A N 1
ATOM 832 C CA . ALA A 1 106 ? -15.290 14.168 -8.624 1.00 96.81 106 ALA A CA 1
ATOM 833 C C . ALA A 1 106 ? -15.596 13.609 -7.225 1.00 96.81 106 ALA A C 1
ATOM 835 O O . ALA A 1 106 ? -16.437 14.158 -6.510 1.00 96.81 106 ALA A O 1
ATOM 836 N N . PHE A 1 107 ? -14.890 12.564 -6.791 1.00 96.12 107 PHE A N 1
ATOM 837 C CA . PHE A 1 107 ? -15.077 11.967 -5.469 1.00 96.12 107 PHE A CA 1
ATOM 838 C C . PHE A 1 107 ? -14.620 12.898 -4.338 1.00 96.12 107 PHE A C 1
ATOM 840 O O . PHE A 1 107 ? -15.289 12.950 -3.308 1.00 96.12 107 PHE A O 1
ATOM 847 N N . ALA A 1 108 ? -13.575 13.713 -4.526 1.00 93.69 108 ALA A N 1
ATOM 848 C CA . ALA A 1 108 ? -13.201 14.739 -3.546 1.00 93.69 108 ALA A CA 1
ATOM 849 C C . ALA A 1 108 ? -14.332 15.768 -3.358 1.00 93.69 108 ALA A C 1
ATOM 851 O O . ALA A 1 108 ? -14.684 16.124 -2.233 1.00 93.69 108 ALA A O 1
ATOM 852 N N . THR A 1 109 ? -14.981 16.173 -4.453 1.00 93.62 109 THR A N 1
ATOM 853 C CA . THR A 1 109 ? -16.144 17.077 -4.419 1.00 93.62 109 THR A CA 1
ATOM 854 C C . THR A 1 109 ? -17.352 16.423 -3.739 1.00 93.62 109 THR A C 1
ATOM 856 O O . THR A 1 109 ? -18.060 17.066 -2.964 1.00 93.62 109 THR A O 1
ATOM 859 N N . LEU A 1 110 ? -17.593 15.132 -3.990 1.00 92.38 110 LEU A N 1
ATOM 860 C CA . LEU A 1 110 ? -18.656 14.363 -3.332 1.00 92.38 110 LEU A CA 1
ATOM 861 C C . LEU A 1 110 ? -18.387 14.159 -1.835 1.00 92.38 110 LEU A C 1
ATOM 863 O O . LEU A 1 110 ? -19.323 14.206 -1.037 1.00 92.38 110 LEU A O 1
ATOM 867 N N . SER A 1 111 ? -17.125 14.009 -1.440 1.00 88.88 111 SER A N 1
ATOM 868 C CA . SER A 1 111 ? -16.719 13.935 -0.037 1.00 88.88 111 SER A CA 1
ATOM 869 C C . SER A 1 111 ? -17.051 15.225 0.721 1.00 88.88 111 SER A C 1
ATOM 871 O O . SER A 1 111 ? -17.636 15.179 1.803 1.00 88.88 111 SER A O 1
ATOM 873 N N . MET A 1 112 ? -16.827 16.391 0.103 1.00 86.38 112 MET A N 1
ATOM 874 C CA . MET A 1 112 ? -17.235 17.686 0.672 1.00 86.38 112 MET A CA 1
ATOM 875 C C . MET A 1 112 ? -18.758 17.820 0.843 1.00 86.38 112 MET A C 1
ATOM 877 O O . MET A 1 112 ? -19.223 18.602 1.668 1.00 86.38 112 MET A O 1
ATOM 881 N N . ARG A 1 113 ? -19.555 17.033 0.107 1.00 87.25 113 ARG A N 1
ATOM 882 C CA . ARG A 1 113 ? -21.013 16.918 0.300 1.00 87.25 113 ARG A CA 1
ATOM 883 C C . ARG A 1 113 ? -21.402 15.923 1.401 1.00 87.25 113 ARG A C 1
ATOM 885 O O . ARG A 1 113 ? -22.572 15.566 1.505 1.00 87.25 113 ARG A O 1
ATOM 892 N N . ARG A 1 114 ? -20.442 15.485 2.222 1.00 82.50 114 ARG A N 1
ATOM 893 C CA . ARG A 1 114 ? -20.612 14.539 3.336 1.00 82.50 114 ARG A CA 1
ATOM 894 C C . ARG A 1 114 ? -21.080 13.143 2.911 1.00 82.50 114 ARG A C 1
ATOM 896 O O . ARG A 1 114 ? -21.739 12.442 3.676 1.00 82.50 114 ARG A O 1
ATOM 903 N N . LEU A 1 115 ? -20.724 12.711 1.699 1.00 86.38 115 LEU A N 1
ATOM 904 C CA . LEU A 1 115 ? -20.971 11.340 1.250 1.00 86.38 115 LEU A CA 1
ATOM 905 C C . LEU A 1 115 ? -19.868 10.410 1.767 1.00 86.38 115 LEU A C 1
ATOM 907 O O . LEU A 1 115 ? -18.762 10.389 1.235 1.00 86.38 115 LEU A O 1
ATOM 911 N N . ALA A 1 116 ? -20.191 9.606 2.783 1.00 83.81 116 ALA A N 1
ATOM 912 C CA . ALA A 1 116 ? -19.230 8.762 3.501 1.00 83.81 116 ALA A CA 1
ATOM 913 C C . ALA A 1 116 ? -18.470 7.744 2.627 1.00 83.81 116 ALA A C 1
ATOM 915 O O . ALA A 1 116 ? -17.373 7.340 2.994 1.00 83.81 116 ALA A O 1
ATOM 916 N N . TRP A 1 117 ? -19.016 7.332 1.476 1.00 89.00 117 TRP A N 1
ATOM 917 C CA . TRP A 1 117 ? -18.361 6.382 0.565 1.00 89.00 117 TRP A CA 1
ATOM 918 C C . TRP A 1 117 ? -17.326 7.036 -0.368 1.00 89.00 117 TRP A C 1
ATOM 920 O O . TRP A 1 117 ? -16.448 6.348 -0.884 1.00 89.00 117 TRP A O 1
ATOM 930 N N . ALA A 1 118 ? -17.405 8.352 -0.593 1.00 92.50 118 ALA A N 1
ATOM 931 C CA . ALA A 1 118 ? -16.565 9.046 -1.569 1.00 92.50 118 ALA A CA 1
ATOM 932 C C . ALA A 1 118 ? -15.062 9.076 -1.201 1.00 92.50 118 ALA A C 1
ATOM 934 O O . ALA A 1 118 ? -14.245 8.817 -2.086 1.00 92.50 118 ALA A O 1
ATOM 935 N N . PRO A 1 119 ? -14.659 9.287 0.071 1.00 91.38 119 PRO A N 1
ATOM 936 C CA . PRO A 1 119 ? -13.262 9.139 0.493 1.00 91.38 119 PRO A CA 1
ATOM 937 C C . PRO A 1 119 ? -12.685 7.747 0.203 1.00 91.38 119 PRO A C 1
ATOM 939 O O . PRO A 1 119 ? -11.556 7.623 -0.267 1.00 91.38 119 PRO A O 1
ATOM 942 N N . TRP A 1 120 ? -13.479 6.695 0.427 1.00 91.38 120 TRP A N 1
ATOM 943 C CA . TRP A 1 120 ? -13.084 5.314 0.143 1.00 91.38 120 TRP A CA 1
ATOM 944 C C . TRP A 1 120 ? -12.918 5.064 -1.351 1.00 91.38 120 TRP A C 1
ATOM 946 O O . TRP A 1 120 ? -11.930 4.458 -1.759 1.00 91.38 120 TRP A O 1
ATOM 956 N N . ALA A 1 121 ? -13.838 5.575 -2.174 1.00 95.12 121 ALA A N 1
ATOM 957 C CA . ALA A 1 121 ? -13.699 5.520 -3.625 1.00 95.12 121 ALA A CA 1
ATOM 958 C C . ALA A 1 121 ? -12.413 6.222 -4.089 1.00 95.12 121 ALA A C 1
ATOM 960 O O . ALA A 1 121 ? -11.674 5.667 -4.896 1.00 95.12 121 ALA A O 1
ATOM 961 N N . ASN A 1 122 ? -12.086 7.382 -3.513 1.00 95.56 122 ASN A N 1
ATOM 962 C CA . ASN A 1 122 ? -10.825 8.070 -3.781 1.00 95.56 122 ASN A CA 1
ATOM 963 C C . ASN A 1 122 ? -9.593 7.257 -3.382 1.00 95.56 122 ASN A C 1
ATOM 965 O O . ASN A 1 122 ? -8.639 7.183 -4.153 1.00 95.56 122 ASN A O 1
ATOM 969 N N . ALA A 1 123 ? -9.608 6.619 -2.211 1.00 94.88 123 ALA A N 1
ATOM 970 C CA . ALA A 1 123 ? -8.504 5.759 -1.806 1.00 94.88 123 ALA A CA 1
ATOM 971 C C . ALA A 1 123 ? -8.313 4.583 -2.773 1.00 94.88 123 ALA A C 1
ATOM 973 O O . ALA A 1 123 ? -7.180 4.288 -3.139 1.00 94.88 123 ALA A O 1
ATOM 974 N N . LEU A 1 124 ? -9.399 3.969 -3.255 1.00 96.62 124 LEU A N 1
ATOM 975 C CA . LEU A 1 124 ? -9.333 2.908 -4.264 1.00 96.62 124 LEU A CA 1
ATOM 976 C C . LEU A 1 124 ? -8.770 3.407 -5.600 1.00 96.62 124 LEU A C 1
ATOM 978 O O . LEU A 1 124 ? -7.968 2.703 -6.209 1.00 96.62 124 LEU A O 1
ATOM 982 N N . VAL A 1 125 ? -9.128 4.621 -6.036 1.00 98.12 125 VAL A N 1
ATOM 983 C CA . VAL A 1 125 ? -8.514 5.236 -7.225 1.00 98.12 125 VAL A CA 1
ATOM 984 C C . VAL A 1 125 ? -7.022 5.492 -6.993 1.00 98.12 125 VAL A C 1
ATOM 986 O O . VAL A 1 125 ? -6.221 5.197 -7.870 1.00 98.12 125 VAL A O 1
ATOM 989 N N . GLY A 1 126 ? -6.618 5.959 -5.809 1.00 97.81 126 GLY A N 1
ATOM 990 C CA . GLY A 1 126 ? -5.202 6.116 -5.457 1.00 97.81 126 GLY A CA 1
ATOM 991 C C . GLY A 1 126 ? -4.423 4.796 -5.508 1.00 97.81 126 GLY A C 1
ATOM 992 O O . GLY A 1 126 ? -3.345 4.732 -6.094 1.00 97.81 126 GLY A O 1
ATOM 993 N N . LEU A 1 127 ? -4.996 3.718 -4.964 1.00 97.12 127 LEU A N 1
ATOM 994 C CA . LEU A 1 127 ? -4.414 2.376 -5.050 1.00 97.12 127 LEU A CA 1
ATOM 995 C C . LEU A 1 127 ? -4.327 1.877 -6.500 1.00 97.12 127 LEU A C 1
ATOM 997 O O . LEU A 1 127 ? -3.313 1.303 -6.888 1.00 97.12 127 LEU A O 1
ATOM 1001 N N . TRP A 1 128 ? -5.348 2.146 -7.319 1.00 98.25 128 TRP A N 1
ATOM 1002 C CA . TRP A 1 128 ? -5.311 1.855 -8.752 1.00 98.25 128 TRP A CA 1
ATOM 1003 C C . TRP A 1 128 ? -4.182 2.607 -9.459 1.00 98.25 128 TRP A C 1
ATOM 1005 O O . TRP A 1 128 ? -3.401 1.978 -10.165 1.00 98.25 128 TRP A O 1
ATOM 1015 N N . VAL A 1 129 ? -4.052 3.918 -9.238 1.00 98.31 129 VAL A N 1
ATOM 1016 C CA . VAL A 1 129 ? -2.988 4.741 -9.835 1.00 98.31 129 VAL A CA 1
ATOM 1017 C C . VAL A 1 129 ? -1.609 4.198 -9.450 1.00 98.31 129 VAL A C 1
ATOM 1019 O O . VAL A 1 129 ? -0.75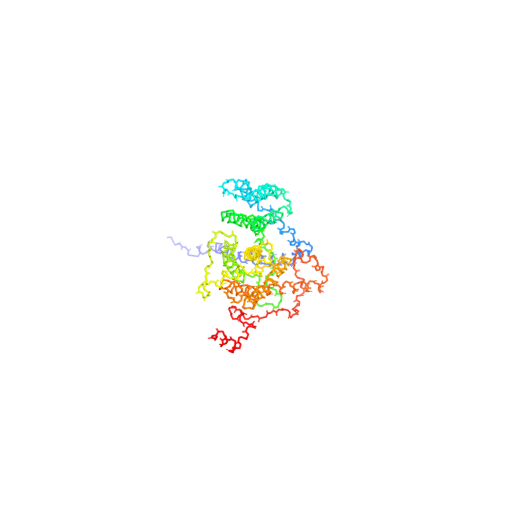8 4.041 -10.314 1.00 98.31 129 VAL A O 1
ATOM 1022 N N . ALA A 1 130 ? -1.400 3.789 -8.194 1.00 97.88 130 ALA A N 1
ATOM 1023 C CA . ALA A 1 130 ? -0.133 3.182 -7.780 1.00 97.88 130 ALA A CA 1
ATOM 1024 C C . ALA A 1 130 ? 0.156 1.819 -8.451 1.00 97.88 130 ALA A C 1
ATOM 1026 O O . ALA A 1 130 ? 1.318 1.433 -8.582 1.00 97.88 130 ALA A O 1
ATOM 1027 N N . PHE A 1 131 ? -0.879 1.085 -8.873 1.00 97.75 131 PHE A N 1
ATOM 1028 C CA . PHE A 1 131 ? -0.759 -0.224 -9.523 1.00 97.75 131 PHE A CA 1
ATOM 1029 C C . PHE A 1 131 ? -0.691 -0.151 -11.058 1.00 97.75 131 PHE A C 1
ATOM 1031 O O . PHE A 1 131 ? -0.026 -0.976 -11.689 1.00 97.75 131 PHE A O 1
ATOM 1038 N N . ALA A 1 132 ? -1.351 0.833 -11.673 1.00 97.50 132 ALA A N 1
ATOM 1039 C CA . ALA A 1 132 ? -1.501 0.973 -13.121 1.00 97.50 132 ALA A CA 1
ATOM 1040 C C . ALA A 1 132 ? -0.173 0.910 -13.910 1.00 97.50 132 ALA A C 1
ATOM 1042 O O . ALA A 1 132 ? -0.141 0.208 -14.927 1.00 97.50 132 ALA A O 1
ATOM 1043 N N . PRO A 1 133 ? 0.945 1.515 -13.456 1.00 97.06 133 PRO A N 1
ATOM 1044 C CA . PRO A 1 133 ? 2.239 1.389 -14.129 1.00 97.06 133 PRO A CA 1
ATOM 1045 C C . PRO A 1 133 ? 2.727 -0.046 -14.308 1.00 97.06 133 PRO A C 1
ATOM 1047 O O . PRO A 1 133 ? 3.406 -0.345 -15.286 1.00 97.06 133 PRO A O 1
ATOM 1050 N N . LEU A 1 134 ? 2.410 -0.937 -13.366 1.00 96.38 134 LEU A N 1
ATOM 1051 C CA . LEU A 1 134 ? 2.819 -2.338 -13.428 1.00 96.38 134 LEU A CA 1
ATOM 1052 C C . LEU A 1 134 ? 1.972 -3.099 -14.442 1.00 96.38 134 LEU A C 1
ATOM 1054 O O . LEU A 1 134 ? 2.501 -3.879 -15.230 1.00 96.38 134 LEU A O 1
ATOM 1058 N N . LEU A 1 135 ? 0.663 -2.839 -14.441 1.00 96.31 135 LEU A N 1
ATOM 1059 C CA . LEU A 1 135 ? -0.280 -3.465 -15.362 1.00 96.31 135 LEU A CA 1
ATOM 1060 C C . LEU A 1 135 ? -0.021 -3.048 -16.814 1.00 96.31 135 LEU A C 1
ATOM 1062 O O . LEU A 1 135 ? -0.050 -3.885 -17.712 1.00 96.31 135 LEU A O 1
ATOM 1066 N N . PHE A 1 136 ? 0.248 -1.761 -17.041 1.00 95.75 136 PHE A N 1
ATOM 1067 C CA . PHE A 1 136 ? 0.497 -1.209 -18.374 1.00 95.75 136 PHE A CA 1
ATOM 1068 C C . PHE A 1 136 ? 1.967 -1.238 -18.795 1.00 95.75 136 PHE A C 1
ATOM 1070 O O . PHE A 1 136 ? 2.277 -0.697 -19.856 1.00 95.75 136 PHE A O 1
ATOM 1077 N N . TRP A 1 137 ? 2.854 -1.848 -17.997 1.00 95.56 137 TRP A N 1
ATOM 1078 C CA . TRP A 1 137 ? 4.295 -1.897 -18.262 1.00 95.56 137 TRP A CA 1
ATOM 1079 C C . TRP A 1 137 ? 4.860 -0.508 -18.594 1.00 95.56 137 TRP A C 1
ATOM 1081 O O . TRP A 1 137 ? 5.268 -0.225 -19.721 1.00 95.56 137 TRP A O 1
ATOM 1091 N N . ALA A 1 138 ? 4.823 0.388 -17.605 1.00 95.88 138 ALA A N 1
ATOM 1092 C CA . ALA A 1 138 ? 5.199 1.787 -17.760 1.00 95.88 138 ALA A CA 1
ATOM 1093 C C . ALA A 1 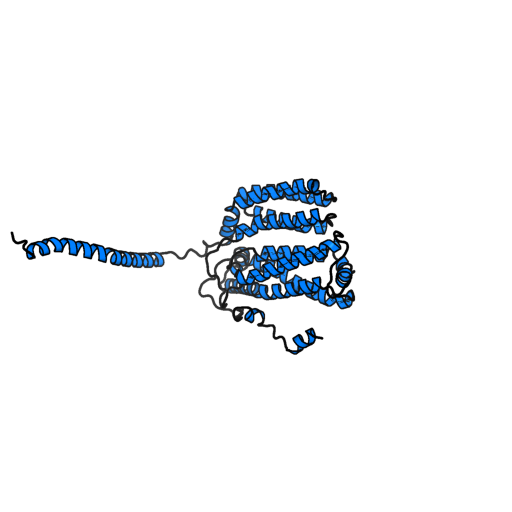138 ? 6.573 1.923 -18.442 1.00 95.88 138 ALA A C 1
ATOM 1095 O O . ALA A 1 138 ? 7.582 1.469 -17.893 1.00 95.88 138 ALA A O 1
ATOM 1096 N N . PRO A 1 139 ? 6.642 2.570 -19.619 1.00 94.25 139 PRO A N 1
ATOM 1097 C CA . PRO A 1 139 ? 7.858 2.567 -20.426 1.00 94.25 139 PRO A CA 1
ATOM 1098 C C . PRO A 1 139 ? 8.910 3.549 -19.901 1.00 94.25 139 PRO A C 1
ATOM 1100 O O . PRO A 1 139 ? 10.078 3.438 -20.262 1.00 94.25 139 PRO A O 1
ATOM 1103 N N . THR A 1 140 ? 8.521 4.511 -19.055 1.00 95.31 140 THR A N 1
ATOM 1104 C CA . THR A 1 140 ? 9.441 5.500 -18.487 1.00 95.31 140 THR A CA 1
ATOM 1105 C C . THR A 1 140 ? 9.526 5.393 -16.961 1.00 95.31 140 THR A C 1
ATOM 1107 O O . THR A 1 140 ? 8.510 5.185 -16.287 1.00 95.31 140 THR A O 1
ATOM 1110 N N . PRO A 1 141 ? 10.722 5.611 -16.378 1.00 95.62 141 PRO A N 1
ATOM 1111 C CA . PRO A 1 141 ? 10.887 5.649 -14.926 1.00 95.62 141 PRO A CA 1
ATOM 1112 C C . PRO A 1 141 ? 10.132 6.815 -14.282 1.00 95.62 141 PRO A C 1
ATOM 1114 O O . PRO A 1 141 ? 9.711 6.709 -13.131 1.00 95.62 141 PRO A O 1
ATOM 1117 N N . ALA A 1 142 ? 9.946 7.915 -15.021 1.00 95.75 142 ALA A N 1
ATOM 1118 C CA . ALA A 1 142 ? 9.204 9.083 -14.562 1.00 95.75 142 ALA A CA 1
ATOM 1119 C C . ALA A 1 142 ? 7.718 8.766 -14.354 1.00 95.75 142 ALA A C 1
ATOM 1121 O O . ALA A 1 142 ? 7.196 9.084 -13.289 1.00 95.75 142 ALA A O 1
ATOM 1122 N N . ALA A 1 143 ? 7.067 8.090 -15.310 1.00 96.12 143 ALA A N 1
ATOM 1123 C CA . ALA A 1 143 ? 5.674 7.663 -15.165 1.00 96.12 143 ALA A CA 1
ATOM 1124 C C . ALA A 1 143 ? 5.519 6.697 -13.983 1.00 96.12 143 ALA A C 1
ATOM 1126 O O . ALA A 1 143 ? 4.710 6.925 -13.089 1.00 96.12 143 ALA A O 1
ATOM 1127 N N . TYR A 1 144 ? 6.390 5.683 -13.891 1.00 96.88 144 TYR A N 1
ATOM 1128 C CA . TYR A 1 144 ? 6.329 4.728 -12.784 1.00 96.88 144 TYR A CA 1
ATOM 1129 C C . TYR A 1 144 ? 6.521 5.392 -11.409 1.00 96.88 144 TYR A C 1
ATOM 1131 O O . TYR A 1 144 ? 5.795 5.090 -10.460 1.00 96.88 144 TYR A O 1
ATOM 1139 N N . ALA A 1 145 ? 7.486 6.310 -11.280 1.00 96.50 145 ALA A N 1
ATOM 1140 C CA . ALA A 1 145 ? 7.708 7.065 -10.047 1.00 96.50 145 ALA A CA 1
ATOM 1141 C C . ALA A 1 145 ? 6.521 7.970 -9.692 1.00 96.50 145 ALA A C 1
ATOM 1143 O O . ALA A 1 145 ? 6.100 7.983 -8.534 1.00 96.50 145 ALA A O 1
ATOM 1144 N N . ASN A 1 146 ? 6.005 8.705 -10.680 1.00 97.56 146 ASN A N 1
ATOM 1145 C CA . ASN A 1 146 ? 4.902 9.639 -10.513 1.00 97.56 146 ASN A CA 1
ATOM 1146 C C . ASN A 1 146 ? 3.657 8.926 -9.993 1.00 97.56 146 ASN A C 1
ATOM 1148 O O . ASN A 1 146 ? 3.147 9.289 -8.939 1.00 97.56 146 ASN A O 1
ATOM 1152 N N . ASP A 1 147 ? 3.221 7.879 -10.679 1.00 97.56 147 ASP A N 1
ATOM 1153 C CA . ASP A 1 147 ? 1.940 7.234 -10.399 1.00 97.56 147 ASP A CA 1
ATOM 1154 C C . ASP A 1 147 ? 1.988 6.488 -9.067 1.00 97.56 147 ASP A C 1
ATOM 1156 O O . ASP A 1 147 ? 1.071 6.588 -8.253 1.00 97.56 147 ASP A O 1
ATOM 1160 N N . THR A 1 148 ? 3.116 5.834 -8.765 1.00 96.94 148 THR A N 1
ATOM 1161 C CA . THR A 1 148 ? 3.320 5.205 -7.453 1.00 96.94 148 THR A CA 1
ATOM 1162 C C . THR A 1 148 ? 3.215 6.244 -6.333 1.00 96.94 148 THR A C 1
ATOM 1164 O O . THR A 1 148 ? 2.503 6.029 -5.354 1.00 96.94 148 THR A O 1
ATOM 1167 N N . LEU A 1 149 ? 3.888 7.394 -6.468 1.00 97.31 149 LEU A N 1
ATOM 1168 C CA . LEU A 1 149 ? 3.879 8.446 -5.449 1.00 97.31 149 LEU A CA 1
ATOM 1169 C C . LEU A 1 149 ? 2.508 9.116 -5.321 1.00 97.31 149 LEU A C 1
ATOM 1171 O O . LEU A 1 149 ? 1.975 9.225 -4.219 1.00 97.31 149 LEU A O 1
ATOM 1175 N N . VAL A 1 150 ? 1.931 9.563 -6.434 1.00 98.00 150 VAL A N 1
ATOM 1176 C CA . VAL A 1 150 ? 0.649 10.273 -6.457 1.00 98.00 150 VAL A CA 1
ATOM 1177 C C . VAL A 1 150 ? -0.476 9.355 -5.987 1.00 98.00 150 VAL A C 1
ATOM 1179 O O . VAL A 1 150 ? -1.293 9.776 -5.170 1.00 98.00 150 VAL A O 1
ATOM 1182 N N . GLY A 1 151 ? -0.477 8.086 -6.403 1.00 97.75 151 GLY A N 1
ATOM 1183 C CA . GLY A 1 151 ? -1.426 7.082 -5.930 1.00 97.75 151 GLY A CA 1
ATOM 1184 C C . GLY A 1 151 ? -1.356 6.861 -4.416 1.00 97.75 151 GLY A C 1
ATOM 1185 O O . GLY A 1 151 ? -2.386 6.899 -3.736 1.00 97.75 151 GLY A O 1
ATOM 1186 N N . MET A 1 152 ? -0.142 6.739 -3.859 1.00 96.56 152 MET A N 1
ATOM 1187 C CA . MET A 1 152 ? 0.069 6.668 -2.406 1.00 96.56 152 MET A CA 1
ATOM 1188 C C . MET A 1 152 ? -0.455 7.907 -1.679 1.00 96.56 152 MET A C 1
ATOM 1190 O O . MET A 1 152 ? -1.124 7.776 -0.654 1.00 96.56 152 MET A O 1
ATOM 1194 N N . LEU A 1 153 ? -0.173 9.105 -2.198 1.00 96.19 153 LEU A N 1
ATOM 1195 C CA . LEU A 1 153 ? -0.633 10.356 -1.596 1.00 96.19 153 LEU A CA 1
ATOM 1196 C C . LEU A 1 153 ? -2.160 10.453 -1.622 1.00 96.19 153 LEU A C 1
ATOM 1198 O O . LEU A 1 153 ? -2.758 10.760 -0.595 1.00 96.19 153 LEU A O 1
ATOM 1202 N N . ILE A 1 154 ? -2.804 10.131 -2.747 1.00 96.75 154 ILE A N 1
ATOM 1203 C CA . ILE A 1 154 ? -4.268 10.131 -2.855 1.00 96.75 154 ILE A CA 1
ATOM 1204 C C . ILE A 1 154 ? -4.879 9.180 -1.822 1.00 96.75 154 ILE A C 1
ATOM 1206 O O . ILE A 1 154 ? -5.794 9.585 -1.102 1.00 96.75 154 ILE A O 1
ATOM 1210 N N . ALA A 1 155 ? -4.365 7.953 -1.694 1.00 94.56 155 ALA A N 1
ATOM 1211 C CA . ALA A 1 155 ? -4.851 6.999 -0.698 1.00 94.56 155 ALA A CA 1
ATOM 1212 C C . ALA A 1 155 ? -4.623 7.493 0.743 1.00 94.56 155 ALA A C 1
ATOM 1214 O O . ALA A 1 155 ? -5.529 7.423 1.581 1.00 94.56 155 ALA A O 1
ATOM 1215 N N . ALA A 1 156 ? -3.440 8.049 1.020 1.00 92.12 156 ALA A N 1
ATOM 1216 C CA . ALA A 1 156 ? -3.072 8.544 2.339 1.00 92.12 156 ALA A CA 1
ATOM 1217 C C . ALA A 1 156 ? -3.919 9.739 2.785 1.00 92.12 156 ALA A C 1
ATOM 1219 O O . ALA A 1 156 ? -4.458 9.728 3.893 1.00 92.12 156 ALA A O 1
ATOM 1220 N N . PHE A 1 157 ? -4.076 10.747 1.927 1.00 91.00 157 PHE A N 1
ATOM 1221 C CA . PHE A 1 157 ? -4.929 11.886 2.232 1.00 91.00 157 PHE A CA 1
ATOM 1222 C C . PHE A 1 157 ? -6.382 11.427 2.367 1.00 91.00 157 PHE A C 1
ATOM 1224 O O . PHE A 1 157 ? -6.981 11.653 3.405 1.00 91.00 157 PHE A O 1
ATOM 1231 N N . SER A 1 158 ? -6.932 10.685 1.407 1.00 88.25 158 SER A N 1
ATOM 1232 C CA . SER A 1 158 ? -8.380 10.427 1.370 1.00 88.25 158 SER A CA 1
ATOM 1233 C C . SER A 1 158 ? -8.933 9.661 2.576 1.00 88.25 158 SER A C 1
ATOM 1235 O O . SER A 1 158 ? -10.055 9.933 2.993 1.00 88.25 158 SER A O 1
ATOM 1237 N N . VAL A 1 159 ? -8.179 8.708 3.138 1.00 83.75 159 VAL A N 1
ATOM 1238 C CA . VAL A 1 159 ? -8.684 7.809 4.197 1.00 83.75 159 VAL A CA 1
ATOM 1239 C C . VAL A 1 159 ? -7.753 7.730 5.407 1.00 83.75 159 VAL A C 1
ATOM 1241 O O 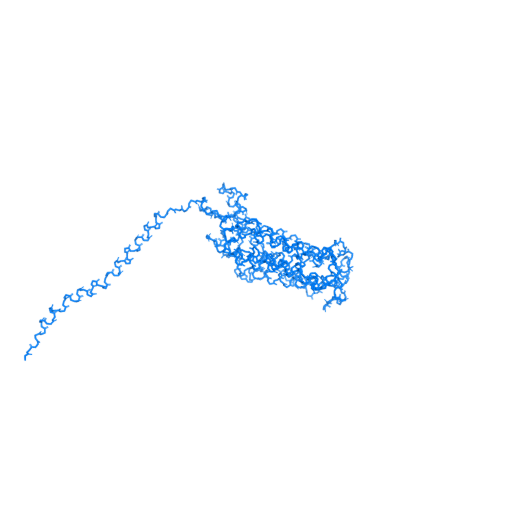. VAL A 1 159 ? -8.221 7.722 6.542 1.00 83.75 159 VAL A O 1
ATOM 1244 N N . ILE A 1 160 ? -6.434 7.708 5.214 1.00 82.69 160 ILE A N 1
ATOM 1245 C CA . ILE A 1 160 ? -5.496 7.385 6.303 1.00 82.69 160 ILE A CA 1
ATOM 1246 C C . ILE A 1 160 ? -5.348 8.541 7.289 1.00 82.69 160 ILE A C 1
ATOM 1248 O O . ILE A 1 160 ? -5.366 8.319 8.500 1.00 82.69 160 ILE 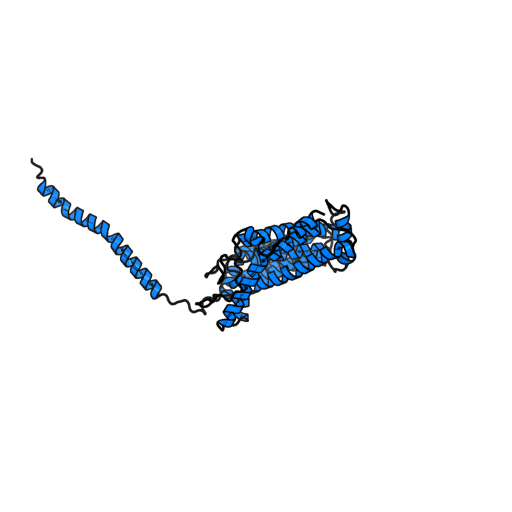A O 1
ATOM 1252 N N . ILE A 1 161 ? -5.201 9.771 6.792 1.00 80.06 161 ILE A N 1
ATOM 1253 C CA . ILE A 1 161 ? -5.037 10.949 7.654 1.00 80.06 161 ILE A CA 1
ATOM 1254 C C . ILE A 1 161 ? -6.273 11.177 8.534 1.00 80.06 161 ILE A C 1
ATOM 1256 O O . ILE A 1 161 ? -6.091 11.277 9.748 1.00 80.06 161 ILE A O 1
ATOM 1260 N N . PRO A 1 162 ? -7.508 11.189 7.998 1.00 76.75 162 PRO A N 1
ATOM 1261 C CA . PRO A 1 162 ? -8.677 11.450 8.828 1.00 76.75 162 PRO A CA 1
ATOM 1262 C C . PRO A 1 162 ? -8.996 10.333 9.833 1.00 76.75 162 PRO A C 1
ATOM 1264 O O . PRO A 1 162 ? -9.611 10.588 10.861 1.00 76.75 162 PRO A O 1
ATOM 1267 N N . MET A 1 163 ? -8.559 9.095 9.577 1.00 76.50 163 MET A N 1
ATOM 1268 C CA . MET A 1 163 ? -8.816 7.949 10.462 1.00 76.50 163 MET A CA 1
ATOM 1269 C C . MET A 1 163 ? -7.845 7.834 11.647 1.00 76.50 163 MET A C 1
ATOM 1271 O O . MET A 1 163 ? -7.919 6.861 12.398 1.00 76.50 163 MET A O 1
ATOM 1275 N N . ARG A 1 164 ? -6.940 8.803 11.841 1.00 73.44 164 ARG A N 1
ATOM 1276 C CA . ARG A 1 164 ? -6.060 8.881 13.023 1.00 73.44 164 ARG A CA 1
ATOM 1277 C C . ARG A 1 164 ? -6.713 9.533 14.249 1.00 73.44 164 ARG A C 1
ATOM 1279 O O . ARG A 1 164 ? -6.034 9.739 15.248 1.00 73.44 164 ARG A O 1
ATOM 1286 N N . SER A 1 165 ? -8.003 9.849 14.191 1.00 71.06 165 SER A N 1
ATOM 1287 C CA . SER A 1 165 ? -8.754 10.385 15.327 1.00 71.06 165 SER A CA 1
ATOM 1288 C C . SER A 1 165 ? -8.798 9.406 16.507 1.00 71.06 165 SER A C 1
ATOM 1290 O O . SER A 1 165 ? -9.124 8.228 16.329 1.00 71.06 165 SER A O 1
ATOM 1292 N N . GLU A 1 166 ? -8.515 9.902 17.712 1.00 74.50 166 GLU A N 1
ATOM 1293 C CA . GLU A 1 166 ? -8.602 9.119 18.948 1.00 74.50 166 GLU A CA 1
ATOM 1294 C C . GLU A 1 166 ? -10.048 8.697 19.240 1.00 74.50 166 GLU A C 1
ATOM 1296 O O . GLU A 1 166 ? -10.977 9.501 19.180 1.00 74.50 166 GLU A O 1
ATOM 1301 N N . MET A 1 167 ? -10.236 7.423 19.590 1.00 75.19 167 MET A N 1
ATOM 1302 C CA . MET A 1 167 ? -11.558 6.831 19.835 1.00 75.19 167 MET A CA 1
ATOM 1303 C C . MET A 1 167 ? -11.706 6.446 21.305 1.00 75.19 167 MET A C 1
ATOM 1305 O O . MET A 1 167 ? -10.853 5.706 21.781 1.00 75.19 167 MET A O 1
ATOM 1309 N N . PRO A 1 168 ? -12.752 6.847 22.045 1.00 75.06 168 PRO A N 1
ATOM 1310 C CA . PRO A 1 168 ? -12.864 6.600 23.490 1.00 75.06 168 PRO A CA 1
ATOM 1311 C C . PRO A 1 168 ? -12.882 5.102 23.829 1.00 75.06 168 PRO A C 1
ATOM 1313 O O . PRO A 1 168 ? -13.351 4.301 23.025 1.00 75.06 168 PRO A O 1
ATOM 1316 N N . GLY A 1 169 ? -12.372 4.720 25.005 1.00 76.75 169 GLY A N 1
ATOM 1317 C CA . GLY A 1 169 ? -12.385 3.338 25.509 1.00 76.75 169 GLY A CA 1
ATOM 1318 C C . GLY A 1 169 ? -10.993 2.780 25.845 1.00 76.75 169 GLY A C 1
ATOM 1319 O O . GLY A 1 169 ? -9.988 3.467 25.655 1.00 76.75 169 GLY A O 1
ATOM 1320 N N . PRO A 1 170 ? -10.911 1.537 26.357 1.00 81.75 170 PRO A N 1
ATOM 1321 C CA . PRO A 1 170 ? -9.654 0.934 26.790 1.00 81.75 170 PRO A CA 1
ATOM 1322 C C . PRO A 1 170 ? -8.710 0.654 25.613 1.00 81.75 170 PRO A C 1
ATOM 1324 O O . PRO A 1 170 ? -9.139 0.297 24.512 1.00 81.75 170 PRO A O 1
ATOM 1327 N N . GLU A 1 171 ? -7.411 0.799 25.874 1.00 83.88 171 GLU A N 1
ATOM 1328 C CA . GLU A 1 171 ? -6.336 0.566 24.901 1.00 83.88 171 GLU A CA 1
ATOM 1329 C C . GLU A 1 171 ? -5.786 -0.854 24.940 1.00 83.88 171 GLU A C 1
ATOM 1331 O O . GLU A 1 171 ? -5.487 -1.431 23.898 1.00 83.88 171 GLU A O 1
ATOM 1336 N N . VAL A 1 172 ? -5.646 -1.416 26.139 1.00 85.50 172 VAL A N 1
ATOM 1337 C CA . VAL A 1 172 ? -5.023 -2.724 26.340 1.00 85.50 172 VAL A CA 1
ATOM 1338 C C . VAL A 1 172 ? -6.081 -3.819 26.192 1.00 85.50 172 VAL A C 1
ATOM 1340 O O . VAL A 1 172 ? -7.111 -3.754 26.874 1.00 85.50 172 VAL A O 1
ATOM 1343 N N . PRO A 1 173 ? -5.861 -4.826 25.324 1.00 85.44 173 PRO A N 1
ATOM 1344 C CA . PRO A 1 173 ? -6.784 -5.941 25.213 1.00 85.44 173 PRO A CA 1
ATOM 1345 C C . PRO A 1 173 ? -6.824 -6.779 26.506 1.00 85.44 173 PRO A C 1
ATOM 1347 O O . PRO A 1 173 ? -5.839 -6.849 27.245 1.00 85.44 173 PRO A O 1
ATOM 1350 N N . PRO A 1 174 ? -7.941 -7.463 26.797 1.00 83.06 174 PRO A N 1
ATOM 1351 C CA . PRO A 1 174 ? -8.099 -8.218 28.041 1.00 83.06 174 PRO A CA 1
ATOM 1352 C C . PRO A 1 174 ? -7.059 -9.339 28.175 1.00 83.06 174 PRO A C 1
ATOM 1354 O O . PRO A 1 174 ? -6.883 -10.125 27.249 1.00 83.06 174 PRO A O 1
ATOM 1357 N N . GLY A 1 175 ? -6.377 -9.430 29.318 1.00 79.75 175 GLY A N 1
ATOM 1358 C CA . GLY A 1 175 ? -5.342 -10.448 29.567 1.00 79.75 175 GLY A CA 1
ATOM 1359 C C . GLY A 1 175 ? -3.943 -10.102 29.035 1.00 79.75 175 GLY A C 1
ATOM 1360 O O . GLY A 1 175 ? -2.979 -10.800 29.356 1.00 79.75 175 GLY A O 1
ATOM 1361 N N . TRP A 1 176 ? -3.795 -9.012 28.275 1.00 82.38 176 TRP A N 1
ATOM 1362 C CA . TRP A 1 176 ? -2.501 -8.556 27.761 1.00 82.38 176 TRP A CA 1
ATOM 1363 C C . TRP A 1 176 ? -1.807 -7.610 28.746 1.00 82.38 176 TRP A C 1
ATOM 1365 O O . TRP A 1 176 ? -2.444 -6.814 29.431 1.00 82.38 176 TRP A O 1
ATOM 1375 N N . THR A 1 177 ? -0.476 -7.682 28.808 1.00 80.00 177 THR A N 1
ATOM 1376 C CA . THR A 1 177 ? 0.363 -6.779 29.622 1.00 80.00 177 THR A CA 1
ATOM 1377 C C . THR A 1 177 ? 0.769 -5.504 28.877 1.00 80.00 177 THR A C 1
ATOM 1379 O O . THR A 1 177 ? 1.279 -4.570 29.490 1.00 80.00 177 THR A O 1
ATOM 1382 N N . TYR A 1 178 ? 0.554 -5.459 27.561 1.00 81.62 178 TYR A N 1
ATOM 1383 C CA . TYR A 1 178 ? 0.833 -4.327 26.678 1.00 81.62 178 TYR A CA 1
ATOM 1384 C C . TYR A 1 178 ? -0.229 -4.246 25.578 1.00 81.62 178 TYR A C 1
ATOM 1386 O O . TYR A 1 178 ? -1.011 -5.175 25.380 1.00 81.62 178 TYR A O 1
ATOM 1394 N N . ASN A 1 179 ? -0.234 -3.142 24.835 1.00 84.62 179 ASN A N 1
ATOM 1395 C CA . ASN A 1 179 ? -1.121 -2.960 23.695 1.00 84.62 179 ASN A CA 1
ATOM 1396 C C . ASN A 1 179 ? -0.379 -3.228 22.361 1.00 84.62 179 ASN A C 1
ATOM 1398 O O . ASN A 1 179 ? 0.560 -2.486 22.034 1.00 84.62 179 ASN A O 1
ATOM 1402 N N . PRO A 1 180 ? -0.790 -4.251 21.583 1.00 84.75 180 PRO A N 1
ATOM 1403 C CA . PRO A 1 180 ? -0.136 -4.604 20.326 1.00 84.75 180 PRO A CA 1
ATOM 1404 C C . PRO A 1 180 ? -0.353 -3.585 19.198 1.00 84.75 180 PRO A C 1
ATOM 1406 O O . PRO A 1 180 ? 0.473 -3.465 18.302 1.00 84.75 180 PRO A O 1
ATOM 1409 N N . SER A 1 181 ? -1.418 -2.783 19.259 1.00 85.88 181 SER A N 1
ATOM 1410 C CA . SER A 1 181 ? -1.717 -1.749 18.257 1.00 85.88 181 SER A CA 1
ATOM 1411 C C . SER A 1 181 ? -0.978 -0.427 18.504 1.00 85.88 181 SER A C 1
ATOM 1413 O O . SER A 1 181 ? -1.213 0.554 17.793 1.00 85.88 181 SER A O 1
ATOM 1415 N N . THR A 1 182 ? -0.100 -0.356 19.512 1.00 87.00 182 THR A N 1
ATOM 1416 C CA . THR A 1 182 ? 0.645 0.872 19.836 1.00 87.00 182 THR A CA 1
ATOM 1417 C C . THR A 1 182 ? 1.560 1.311 18.700 1.00 87.00 182 THR A C 1
ATOM 1419 O O . THR A 1 182 ? 2.122 0.503 17.957 1.00 87.00 182 THR A O 1
ATOM 1422 N N . TRP A 1 183 ? 1.789 2.624 18.611 1.00 83.25 183 TRP A N 1
ATOM 1423 C CA . TRP A 1 183 ? 2.710 3.184 17.623 1.00 83.25 183 TRP A CA 1
ATOM 1424 C C . TRP A 1 183 ? 4.128 2.612 17.744 1.00 83.25 183 TRP A C 1
ATOM 1426 O O . TRP A 1 183 ? 4.790 2.390 16.736 1.00 83.25 183 TRP A O 1
ATOM 1436 N N . ALA A 1 184 ? 4.572 2.293 18.963 1.00 82.88 184 ALA A N 1
ATOM 1437 C CA . ALA A 1 184 ? 5.876 1.681 19.207 1.00 82.88 184 ALA A CA 1
ATOM 1438 C C . ALA A 1 184 ? 6.030 0.297 18.549 1.00 82.88 184 ALA A C 1
ATOM 1440 O O . ALA A 1 184 ? 7.128 -0.040 18.114 1.00 82.88 184 ALA A O 1
ATOM 1441 N N . GLN A 1 185 ? 4.953 -0.489 18.441 1.00 82.38 185 GLN A N 1
ATOM 1442 C CA . GLN A 1 185 ? 4.984 -1.791 17.761 1.00 82.38 185 GLN A CA 1
ATOM 1443 C C . GLN A 1 185 ? 4.789 -1.677 16.253 1.00 82.38 185 GLN A C 1
ATOM 1445 O O . GLN A 1 185 ? 5.342 -2.467 15.492 1.00 82.38 185 GLN A O 1
ATOM 1450 N N . ARG A 1 186 ? 4.069 -0.648 15.805 1.00 87.56 186 ARG A N 1
ATOM 1451 C CA . ARG A 1 186 ? 3.814 -0.400 14.381 1.00 87.56 186 ARG A CA 1
ATOM 1452 C C . ARG A 1 186 ? 4.961 0.319 13.680 1.00 87.56 186 ARG A C 1
ATOM 1454 O O . ARG A 1 186 ? 5.177 0.088 12.496 1.00 87.56 186 ARG A O 1
ATOM 1461 N N . ALA A 1 187 ? 5.731 1.146 14.386 1.00 89.25 187 ALA A N 1
ATOM 1462 C CA . ALA A 1 187 ? 6.863 1.872 13.813 1.00 89.25 187 ALA A CA 1
ATOM 1463 C C . ALA A 1 187 ? 7.909 0.944 13.156 1.00 89.25 187 ALA A C 1
ATOM 1465 O O . ALA A 1 187 ? 8.296 1.231 12.023 1.00 89.25 187 ALA A O 1
ATOM 1466 N N . PRO A 1 188 ? 8.318 -0.191 13.763 1.00 89.44 188 PRO A N 1
ATOM 1467 C CA . PRO A 1 188 ? 9.151 -1.182 13.084 1.00 89.44 188 PRO A CA 1
ATOM 1468 C C . PRO A 1 188 ? 8.544 -1.694 11.774 1.00 89.44 188 PRO A C 1
ATOM 1470 O O . PRO A 1 188 ? 9.248 -1.744 10.771 1.00 89.44 188 PRO A O 1
ATOM 1473 N N . VAL A 1 189 ? 7.244 -2.012 11.753 1.00 91.25 189 VAL A N 1
ATOM 1474 C CA . VAL A 1 189 ? 6.547 -2.466 10.537 1.00 91.25 189 VAL A CA 1
ATOM 1475 C C . VAL A 1 189 ? 6.575 -1.380 9.461 1.00 91.25 189 VAL A C 1
ATOM 1477 O O . VAL A 1 189 ? 6.932 -1.653 8.325 1.00 91.25 189 VAL A O 1
ATOM 1480 N N . ILE A 1 190 ? 6.297 -0.126 9.823 1.00 93.12 190 ILE A N 1
ATOM 1481 C CA . ILE A 1 190 ? 6.335 1.021 8.902 1.00 93.12 190 ILE A CA 1
ATOM 1482 C C . ILE A 1 190 ? 7.729 1.196 8.290 1.00 93.12 190 ILE A C 1
ATOM 1484 O O . ILE A 1 190 ? 7.858 1.375 7.077 1.00 93.12 190 ILE A O 1
ATOM 1488 N N . VAL A 1 191 ? 8.780 1.136 9.112 1.00 95.19 191 VAL A N 1
ATOM 1489 C CA . VAL A 1 191 ? 10.169 1.281 8.652 1.00 95.19 191 VAL A CA 1
ATOM 1490 C C . VAL A 1 191 ? 10.548 0.130 7.722 1.00 95.19 191 VAL A C 1
ATOM 1492 O O . VAL A 1 191 ? 11.056 0.373 6.628 1.00 95.19 191 VAL A O 1
ATOM 1495 N N . LEU A 1 192 ? 10.267 -1.112 8.119 1.00 95.75 192 LEU A N 1
ATOM 1496 C CA . LEU A 1 192 ? 10.591 -2.298 7.328 1.00 95.75 192 LEU A CA 1
ATOM 1497 C C . LEU A 1 192 ? 9.803 -2.350 6.014 1.00 95.75 192 LEU A C 1
ATOM 1499 O O . LEU A 1 192 ? 10.396 -2.653 4.979 1.00 95.75 192 LEU A O 1
ATOM 1503 N N . ALA A 1 193 ? 8.519 -1.986 6.017 1.00 95.81 193 ALA A N 1
ATOM 1504 C CA . ALA A 1 193 ? 7.698 -1.900 4.811 1.00 95.81 193 ALA A CA 1
ATOM 1505 C C . ALA A 1 193 ? 8.230 -0.818 3.864 1.00 95.81 193 ALA A C 1
ATOM 1507 O O . ALA A 1 193 ? 8.357 -1.049 2.665 1.00 95.81 193 ALA A O 1
ATOM 1508 N N . THR A 1 194 ? 8.638 0.337 4.399 1.00 97.38 194 THR A N 1
ATOM 1509 C CA . THR A 1 194 ? 9.236 1.421 3.604 1.00 97.38 194 THR A CA 1
ATOM 1510 C C . THR A 1 194 ? 10.557 0.989 2.961 1.00 97.38 194 THR A C 1
ATOM 1512 O O . THR A 1 194 ? 10.765 1.199 1.766 1.00 97.38 194 THR A O 1
ATOM 1515 N N . LEU A 1 195 ? 11.450 0.346 3.720 1.00 98.12 195 LEU A N 1
ATOM 1516 C CA . LEU A 1 195 ? 12.709 -0.180 3.184 1.00 98.12 195 LEU A CA 1
ATOM 1517 C C . LEU A 1 195 ? 12.454 -1.256 2.120 1.00 98.12 195 LEU A C 1
ATOM 1519 O O . LEU A 1 195 ? 13.054 -1.222 1.046 1.00 98.12 195 LEU A O 1
ATOM 1523 N N . SER A 1 196 ? 11.523 -2.172 2.390 1.00 97.25 196 SER A N 1
ATOM 1524 C CA . SER A 1 196 ? 11.152 -3.245 1.464 1.00 97.25 196 SER A CA 1
ATOM 1525 C C . SER A 1 196 ? 10.524 -2.707 0.179 1.00 97.25 196 SER A C 1
ATOM 1527 O O . SER A 1 196 ? 10.829 -3.210 -0.904 1.00 97.25 196 SER A O 1
ATOM 1529 N N . PHE A 1 197 ? 9.718 -1.645 0.272 1.00 97.62 197 PHE A N 1
ATOM 1530 C CA . PHE A 1 197 ? 9.179 -0.922 -0.876 1.00 97.62 197 PHE A CA 1
ATOM 1531 C C . PHE A 1 197 ? 10.298 -0.387 -1.771 1.00 97.62 197 PHE A C 1
ATOM 1533 O O . PHE A 1 197 ? 10.280 -0.643 -2.972 1.00 97.62 197 PHE A O 1
ATOM 1540 N N . PHE A 1 198 ? 11.299 0.303 -1.214 1.00 97.62 198 PHE A N 1
ATOM 1541 C CA . PHE A 1 198 ? 12.398 0.845 -2.018 1.00 97.62 198 PHE A CA 1
ATOM 1542 C C . PHE A 1 198 ? 13.247 -0.250 -2.673 1.00 97.62 198 PHE A C 1
ATOM 1544 O O . PHE A 1 198 ? 13.572 -0.131 -3.855 1.00 97.62 198 PHE A O 1
ATOM 1551 N N . LEU A 1 199 ? 13.556 -1.330 -1.947 1.00 97.56 199 LEU A N 1
ATOM 1552 C CA . LEU A 1 199 ? 14.285 -2.478 -2.498 1.00 97.56 199 LEU A CA 1
ATOM 1553 C C . LEU A 1 199 ? 13.502 -3.158 -3.629 1.00 97.56 199 LEU A C 1
ATOM 1555 O O . LEU A 1 199 ? 14.047 -3.424 -4.700 1.00 97.56 199 LEU A O 1
ATOM 1559 N N . SER A 1 200 ? 12.205 -3.383 -3.426 1.00 97.00 200 SER A N 1
ATOM 1560 C CA . SER A 1 200 ? 11.342 -4.026 -4.422 1.00 97.00 200 SER A CA 1
ATOM 1561 C C . SER A 1 200 ? 11.112 -3.137 -5.633 1.00 97.00 200 SER A C 1
ATOM 1563 O O . SER A 1 200 ? 11.177 -3.608 -6.762 1.00 97.00 200 SER A O 1
ATOM 1565 N N . ARG A 1 201 ? 10.943 -1.827 -5.429 1.00 96.75 201 ARG A N 1
ATOM 1566 C CA . ARG A 1 201 ? 10.837 -0.842 -6.509 1.00 96.75 201 ARG A CA 1
ATOM 1567 C C . ARG A 1 201 ? 12.120 -0.768 -7.337 1.00 96.75 201 ARG A C 1
ATOM 1569 O O . ARG A 1 201 ? 12.049 -0.612 -8.556 1.00 96.75 201 ARG A O 1
ATOM 1576 N N . TYR A 1 202 ? 13.286 -0.863 -6.702 1.00 97.44 202 TYR A N 1
ATOM 1577 C CA . TYR A 1 202 ? 14.564 -0.928 -7.408 1.00 97.44 202 TYR A CA 1
ATOM 1578 C C . TYR A 1 202 ? 14.619 -2.163 -8.320 1.00 97.44 202 TYR A C 1
ATOM 1580 O O . TYR A 1 202 ? 14.869 -2.029 -9.516 1.00 97.44 202 TYR A O 1
ATOM 1588 N N . MET A 1 203 ? 14.270 -3.339 -7.790 1.00 97.25 203 MET A N 1
ATOM 1589 C CA . MET A 1 203 ? 14.196 -4.575 -8.579 1.00 97.25 203 MET A CA 1
ATOM 1590 C C . MET A 1 203 ? 13.137 -4.500 -9.694 1.00 97.25 203 MET A C 1
ATOM 1592 O O . MET A 1 203 ? 13.394 -4.919 -10.820 1.00 97.25 203 MET A O 1
ATOM 1596 N N . ALA A 1 204 ? 11.978 -3.893 -9.429 1.00 97.31 204 ALA A N 1
ATOM 1597 C CA . ALA A 1 204 ? 10.940 -3.651 -10.431 1.00 97.31 204 ALA A CA 1
ATOM 1598 C C . ALA A 1 204 ? 11.431 -2.731 -11.556 1.00 97.31 204 ALA A C 1
ATOM 1600 O O . ALA A 1 204 ? 11.127 -2.961 -12.721 1.00 97.31 204 ALA A O 1
ATOM 1601 N N . SER A 1 205 ? 12.244 -1.720 -11.228 1.00 96.94 205 SER A N 1
ATOM 1602 C CA . SER A 1 205 ? 12.842 -0.821 -12.226 1.00 96.94 205 SER A CA 1
ATOM 1603 C C . SER A 1 205 ? 13.774 -1.577 -13.181 1.00 96.94 205 SER A C 1
ATOM 1605 O O . SER A 1 205 ? 13.833 -1.237 -14.360 1.00 96.94 205 SER A O 1
ATOM 1607 N N . PHE A 1 206 ? 14.471 -2.619 -12.708 1.00 97.00 206 PHE A N 1
ATOM 1608 C CA . PHE A 1 206 ? 15.246 -3.514 -13.577 1.00 97.00 206 PHE A CA 1
ATOM 1609 C C . PHE A 1 206 ? 14.331 -4.337 -14.488 1.00 97.00 206 PHE A C 1
ATOM 1611 O O . PHE A 1 206 ? 14.539 -4.377 -15.696 1.00 97.00 206 PHE A O 1
ATOM 1618 N N . GLN A 1 207 ? 13.268 -4.930 -13.941 1.00 96.69 207 GLN A N 1
ATOM 1619 C CA . GLN A 1 207 ? 12.338 -5.749 -14.726 1.00 96.69 207 GLN A CA 1
ATOM 1620 C C . GLN A 1 207 ? 11.560 -4.958 -15.780 1.00 96.69 207 GLN A C 1
ATOM 1622 O O . GLN A 1 207 ? 11.330 -5.472 -16.871 1.00 96.69 207 GLN A O 1
ATOM 1627 N N . LEU A 1 208 ? 11.201 -3.708 -15.480 1.00 95.56 208 LEU A N 1
ATOM 1628 C CA . LEU A 1 208 ? 10.583 -2.776 -16.427 1.00 95.56 208 LEU A CA 1
ATOM 1629 C C . LEU A 1 208 ? 11.586 -2.202 -17.446 1.00 95.56 208 LEU A C 1
ATOM 1631 O O . LEU A 1 208 ? 11.191 -1.451 -18.335 1.00 95.56 208 LEU A O 1
ATOM 1635 N N . GLY A 1 209 ? 12.878 -2.531 -17.334 1.00 95.38 209 GLY A N 1
ATOM 1636 C CA . GLY A 1 209 ? 13.924 -2.081 -18.256 1.00 95.38 209 GLY A CA 1
ATOM 1637 C C . GLY A 1 209 ? 14.353 -0.624 -18.070 1.00 95.38 209 GLY A C 1
ATOM 1638 O O . GLY A 1 209 ? 14.972 -0.048 -18.961 1.00 95.38 209 GLY A O 1
ATOM 1639 N N . HIS A 1 210 ? 14.038 0.000 -16.930 1.00 95.94 210 HIS A N 1
ATOM 1640 C CA . HIS A 1 210 ? 14.441 1.382 -16.633 1.00 95.94 210 HIS A CA 1
ATOM 1641 C C . HIS A 1 210 ? 15.915 1.494 -16.239 1.00 95.94 210 HIS A C 1
ATOM 1643 O O . HIS A 1 210 ? 16.509 2.563 -16.379 1.00 95.94 210 HIS A O 1
ATOM 1649 N N . ILE A 1 211 ? 16.497 0.407 -15.732 1.00 96.50 211 ILE A N 1
ATOM 1650 C CA . ILE A 1 211 ? 17.921 0.298 -15.407 1.00 96.50 211 ILE A CA 1
ATOM 1651 C C . ILE A 1 211 ? 18.517 -0.942 -16.087 1.00 96.50 211 ILE A C 1
ATOM 1653 O O . ILE A 1 211 ? 17.820 -1.946 -16.227 1.00 96.50 211 ILE A O 1
ATOM 1657 N N . PRO A 1 212 ? 19.796 -0.899 -16.505 1.00 94.06 212 PRO A N 1
ATOM 1658 C CA . PRO A 1 212 ? 20.397 -1.966 -17.307 1.00 94.06 212 PRO A CA 1
ATOM 1659 C C . PRO A 1 212 ? 20.810 -3.203 -16.499 1.00 94.06 212 PRO A C 1
ATOM 1661 O O . PRO A 1 212 ? 21.040 -4.250 -17.093 1.00 94.06 212 PRO A O 1
ATOM 1664 N N . GLY A 1 213 ? 20.935 -3.080 -15.176 1.00 93.88 213 GLY A N 1
ATOM 1665 C CA . GLY A 1 213 ? 21.422 -4.143 -14.299 1.00 93.88 213 GLY A CA 1
ATOM 1666 C C . GLY A 1 213 ? 20.907 -3.997 -12.872 1.00 93.88 213 GLY A C 1
ATOM 1667 O O . GLY A 1 213 ? 20.464 -2.913 -12.472 1.00 93.88 213 GLY A O 1
ATOM 1668 N N . ALA A 1 214 ? 20.977 -5.086 -12.112 1.00 94.38 214 ALA A N 1
ATOM 1669 C CA . ALA A 1 214 ? 20.560 -5.154 -10.719 1.00 94.38 214 ALA A CA 1
ATOM 1670 C C . ALA A 1 214 ? 21.763 -5.442 -9.815 1.00 94.38 214 ALA A C 1
ATOM 1672 O O . ALA A 1 214 ? 22.500 -6.406 -9.997 1.00 94.38 214 ALA A O 1
ATOM 1673 N N . TRP A 1 215 ? 21.960 -4.586 -8.818 1.00 94.88 215 TRP A N 1
ATOM 1674 C CA . TRP A 1 215 ? 23.066 -4.690 -7.879 1.00 94.88 215 TRP A CA 1
ATOM 1675 C C . TRP A 1 215 ? 22.907 -5.900 -6.949 1.00 94.88 215 TRP A C 1
ATOM 1677 O O . TRP A 1 215 ? 21.884 -6.037 -6.276 1.00 94.88 215 TRP A O 1
ATOM 1687 N N . ASP A 1 216 ? 23.949 -6.731 -6.864 1.00 94.38 216 ASP A N 1
ATOM 1688 C CA . ASP A 1 216 ? 24.038 -7.846 -5.922 1.00 94.38 216 ASP A CA 1
ATOM 1689 C C . ASP A 1 216 ? 25.441 -7.904 -5.278 1.00 94.38 216 ASP A C 1
ATOM 1691 O O . ASP A 1 216 ? 26.425 -8.221 -5.954 1.00 94.38 216 ASP A O 1
ATOM 1695 N N . PRO A 1 217 ? 25.572 -7.595 -3.976 1.00 94.44 217 PRO A N 1
ATOM 1696 C CA . PRO A 1 217 ? 26.870 -7.550 -3.306 1.00 94.44 217 PRO A CA 1
ATOM 1697 C C . PRO A 1 217 ? 27.459 -8.925 -2.976 1.00 94.44 217 PRO A C 1
ATOM 1699 O O . PRO A 1 217 ? 28.671 -9.016 -2.798 1.00 94.44 217 PRO A O 1
ATOM 1702 N N . PHE A 1 218 ? 26.640 -9.977 -2.861 1.00 95.06 218 PHE A N 1
ATOM 1703 C CA . PHE A 1 218 ? 27.105 -11.295 -2.406 1.00 95.06 218 PHE A CA 1
ATOM 1704 C C . PHE A 1 218 ? 27.113 -12.343 -3.520 1.00 95.06 218 PHE A C 1
ATOM 1706 O O . PHE A 1 218 ? 27.979 -13.214 -3.524 1.00 95.06 218 PHE A O 1
ATOM 1713 N N . PHE A 1 219 ? 26.185 -12.255 -4.476 1.00 93.38 219 PHE A N 1
ATOM 1714 C CA . PHE A 1 219 ? 25.987 -13.276 -5.509 1.00 93.38 219 PHE A CA 1
ATOM 1715 C C . PHE A 1 219 ? 26.231 -12.770 -6.939 1.00 93.38 219 PHE A C 1
ATOM 1717 O O . PHE A 1 219 ? 25.930 -13.478 -7.901 1.00 93.38 219 PHE A O 1
ATOM 1724 N N . GLY A 1 220 ? 26.795 -11.571 -7.117 1.00 91.19 220 GLY A N 1
ATOM 1725 C CA . GLY A 1 220 ? 27.214 -11.052 -8.425 1.00 91.19 220 GLY A CA 1
ATOM 1726 C C . GLY A 1 220 ? 26.053 -10.890 -9.415 1.00 91.19 220 GLY A C 1
ATOM 1727 O O . GLY A 1 220 ? 25.284 -9.948 -9.320 1.00 91.19 220 GLY A O 1
ATOM 1728 N N . GLY A 1 221 ? 25.912 -11.795 -10.386 1.00 92.25 221 GLY A N 1
ATOM 1729 C CA . GLY A 1 221 ? 24.780 -11.784 -11.331 1.00 92.25 221 GLY A CA 1
ATOM 1730 C C . GLY A 1 221 ? 23.498 -12.442 -10.798 1.00 92.25 221 GLY A C 1
ATOM 1731 O O . GLY A 1 221 ? 22.506 -12.529 -11.518 1.00 92.25 221 GLY A O 1
ATOM 1732 N N . GLY A 1 222 ? 23.511 -12.949 -9.560 1.00 94.31 222 GLY A N 1
ATOM 1733 C CA . GLY A 1 222 ? 22.444 -13.785 -9.007 1.00 94.31 222 GLY A CA 1
ATOM 1734 C C . GLY A 1 222 ? 21.070 -13.110 -8.974 1.00 94.31 222 GLY A C 1
ATOM 1735 O O . GLY A 1 222 ? 20.093 -13.691 -9.449 1.00 94.31 222 GLY A O 1
ATOM 1736 N N . THR A 1 223 ? 20.992 -11.861 -8.501 1.00 94.62 223 THR A N 1
ATOM 1737 C CA . THR A 1 223 ? 19.741 -11.079 -8.521 1.00 94.62 223 THR A CA 1
ATOM 1738 C C . THR A 1 223 ? 19.180 -10.952 -9.946 1.00 94.62 223 THR A C 1
ATOM 1740 O O . THR A 1 223 ? 17.993 -11.204 -10.150 1.00 94.62 223 THR A O 1
ATOM 1743 N N . GLU A 1 224 ? 20.002 -10.647 -10.954 1.00 95.69 224 GLU A N 1
ATOM 1744 C CA . GLU A 1 224 ? 19.538 -10.541 -12.348 1.00 95.69 224 GLU A CA 1
ATOM 1745 C C . GLU A 1 224 ? 19.018 -11.878 -12.893 1.00 95.69 224 GLU A C 1
ATOM 1747 O O . GLU A 1 224 ? 17.967 -11.919 -13.540 1.00 95.69 224 GLU A O 1
ATOM 1752 N N . MET A 1 225 ? 19.701 -12.988 -12.590 1.00 94.38 225 MET A N 1
ATOM 1753 C CA . MET A 1 225 ? 19.260 -14.335 -12.971 1.00 94.38 225 MET A CA 1
ATOM 1754 C C . MET A 1 225 ? 17.904 -14.693 -12.353 1.00 94.38 225 MET A C 1
ATOM 1756 O O . MET A 1 225 ? 17.044 -15.257 -13.029 1.00 94.38 225 MET A O 1
ATOM 1760 N N . VAL A 1 226 ? 17.686 -14.345 -11.081 1.00 94.94 226 VAL A N 1
ATOM 1761 C CA . VAL A 1 226 ? 16.411 -14.587 -10.391 1.00 94.94 226 VAL A CA 1
ATOM 1762 C C . VAL A 1 226 ? 15.294 -13.723 -10.982 1.00 94.94 226 VAL A C 1
ATOM 1764 O O . VAL A 1 226 ? 14.243 -14.263 -11.333 1.00 94.94 226 VAL A O 1
ATOM 1767 N N . LEU A 1 227 ? 15.530 -12.421 -11.180 1.00 94.56 227 LEU A N 1
ATOM 1768 C CA . LEU A 1 227 ? 14.539 -11.474 -11.721 1.00 94.56 227 LEU A CA 1
ATOM 1769 C C . LEU A 1 227 ? 14.182 -11.720 -13.195 1.00 94.56 227 LEU A C 1
ATOM 1771 O O . LEU A 1 227 ? 13.156 -11.236 -13.670 1.00 94.56 227 LEU A O 1
ATOM 1775 N N . THR A 1 228 ? 15.015 -12.454 -13.935 1.00 94.31 228 THR A N 1
ATOM 1776 C CA . THR A 1 228 ? 14.758 -12.834 -15.336 1.00 94.31 228 THR A CA 1
ATOM 1777 C C . THR A 1 228 ? 14.352 -14.299 -15.507 1.00 94.31 228 THR A C 1
ATOM 1779 O O . THR A 1 228 ? 14.136 -14.748 -16.637 1.00 94.31 228 THR A O 1
ATOM 1782 N N . SER A 1 229 ? 14.212 -15.036 -14.403 1.00 93.69 229 SER A N 1
ATOM 1783 C CA . SER A 1 229 ? 13.876 -16.460 -14.395 1.00 93.69 229 SER A CA 1
ATOM 1784 C C . SER A 1 229 ? 12.470 -16.754 -14.934 1.00 93.69 229 SER A C 1
ATOM 1786 O O . SER A 1 229 ? 11.585 -15.896 -14.956 1.00 93.69 229 SER A O 1
ATOM 1788 N N . ALA A 1 230 ? 12.232 -18.011 -15.322 1.00 91.25 230 ALA A N 1
ATOM 1789 C CA . ALA A 1 230 ? 10.909 -18.470 -15.751 1.00 91.25 230 ALA A CA 1
ATOM 1790 C C . ALA A 1 230 ? 9.845 -18.335 -14.646 1.00 91.25 230 ALA A C 1
ATOM 1792 O O . ALA A 1 230 ? 8.690 -18.060 -14.952 1.00 91.25 230 ALA A O 1
ATOM 1793 N N . VAL A 1 231 ? 10.239 -18.487 -13.373 1.00 88.75 231 VAL A N 1
ATOM 1794 C CA . VAL A 1 231 ? 9.348 -18.295 -12.215 1.00 88.75 231 VAL A CA 1
ATOM 1795 C C . VAL A 1 231 ? 8.909 -16.836 -12.122 1.00 88.75 231 VAL A C 1
ATOM 1797 O O . VAL A 1 231 ? 7.721 -16.559 -11.994 1.00 88.75 231 VAL A O 1
ATOM 1800 N N . SER A 1 232 ? 9.856 -15.908 -12.254 1.00 89.12 232 SER A N 1
ATOM 1801 C CA . SER A 1 232 ? 9.584 -14.471 -12.202 1.00 89.12 232 SER A CA 1
ATOM 1802 C C . SER A 1 232 ? 8.717 -14.002 -13.381 1.00 89.12 232 SER A C 1
ATOM 1804 O O . SER A 1 232 ? 7.740 -13.276 -13.205 1.00 89.12 232 SER A O 1
ATOM 1806 N N . ARG A 1 233 ? 8.987 -14.518 -14.588 1.00 89.25 233 ARG A N 1
ATOM 1807 C CA . ARG A 1 233 ? 8.207 -14.225 -15.806 1.00 89.25 233 ARG A CA 1
ATOM 1808 C C . ARG A 1 233 ? 6.843 -14.921 -15.881 1.00 89.25 233 ARG A C 1
ATOM 1810 O O . ARG A 1 233 ? 6.103 -14.670 -16.828 1.00 89.25 233 ARG A O 1
ATOM 1817 N N . ALA A 1 234 ? 6.505 -15.802 -14.937 1.00 89.44 234 ALA A N 1
ATOM 1818 C CA . ALA A 1 234 ? 5.206 -16.478 -14.922 1.00 89.44 234 ALA A CA 1
ATOM 1819 C C . ALA A 1 234 ? 4.052 -15.534 -14.535 1.00 89.44 234 ALA A C 1
ATOM 1821 O O . ALA A 1 234 ? 2.890 -15.830 -14.818 1.00 89.44 234 ALA A O 1
ATOM 1822 N N . PHE A 1 235 ? 4.360 -14.405 -13.893 1.00 84.81 235 PHE A N 1
ATOM 1823 C CA . PHE A 1 235 ? 3.377 -13.396 -13.523 1.00 84.81 235 PHE A CA 1
ATOM 1824 C C . PHE A 1 235 ? 3.071 -12.454 -14.701 1.00 84.81 235 PHE A C 1
ATOM 1826 O O . PHE A 1 235 ? 3.957 -12.141 -15.495 1.00 84.81 235 PHE A O 1
ATOM 1833 N N . PRO A 1 236 ? 1.825 -11.955 -14.821 1.00 89.44 236 PRO A N 1
ATOM 1834 C CA . PRO A 1 236 ? 1.440 -11.028 -15.892 1.00 89.44 236 PRO A CA 1
ATOM 1835 C C . PRO A 1 236 ? 2.083 -9.637 -15.747 1.00 89.44 236 PRO A C 1
ATOM 1837 O O . PRO A 1 236 ? 2.127 -8.862 -16.701 1.00 89.44 236 PRO A O 1
ATOM 1840 N N . VAL A 1 237 ? 2.567 -9.318 -14.548 1.00 94.38 237 VAL A N 1
ATOM 1841 C CA . VAL A 1 237 ? 3.255 -8.075 -14.191 1.00 94.38 237 VAL A CA 1
ATOM 1842 C C . VAL A 1 237 ? 4.593 -8.417 -13.541 1.00 94.38 237 VAL A C 1
ATOM 1844 O O . VAL A 1 237 ? 4.798 -9.552 -13.115 1.00 94.38 237 VAL A O 1
ATOM 1847 N N . SER A 1 238 ? 5.481 -7.428 -13.425 1.00 94.69 238 SER A N 1
ATOM 1848 C CA . SER A 1 238 ? 6.720 -7.540 -12.642 1.00 94.69 238 SER A CA 1
ATOM 1849 C C . SER A 1 238 ? 6.420 -8.070 -11.231 1.00 94.69 238 SER A C 1
ATOM 1851 O O . SER A 1 238 ? 5.643 -7.460 -10.494 1.00 94.69 238 SER A O 1
ATOM 1853 N N . ASP A 1 239 ? 7.025 -9.198 -10.849 1.00 93.25 239 ASP A N 1
ATOM 1854 C CA . ASP A 1 239 ? 6.860 -9.804 -9.520 1.00 93.25 239 ASP A CA 1
ATOM 1855 C C . ASP A 1 239 ? 7.476 -8.922 -8.422 1.00 93.25 239 ASP A C 1
ATOM 1857 O O . ASP A 1 239 ? 6.860 -8.716 -7.376 1.00 93.25 239 ASP A O 1
ATOM 1861 N N . ALA A 1 240 ? 8.628 -8.300 -8.687 1.00 94.81 240 ALA A N 1
ATOM 1862 C CA . ALA A 1 240 ? 9.222 -7.298 -7.811 1.00 94.81 240 ALA A CA 1
ATOM 1863 C C . ALA A 1 240 ? 8.335 -6.049 -7.699 1.00 94.81 240 ALA A C 1
ATOM 1865 O O . ALA A 1 240 ? 8.203 -5.468 -6.622 1.00 94.81 240 ALA A O 1
ATOM 1866 N N . GLY A 1 241 ? 7.675 -5.658 -8.791 1.00 95.75 241 GLY A N 1
ATOM 1867 C CA . GLY A 1 241 ? 6.686 -4.585 -8.813 1.00 95.75 241 GLY A CA 1
ATOM 1868 C C . GLY A 1 241 ? 5.453 -4.924 -7.982 1.00 95.75 241 GLY A C 1
ATOM 1869 O O . GLY A 1 241 ? 5.004 -4.096 -7.190 1.00 95.75 241 GLY A O 1
ATOM 1870 N N . LEU A 1 242 ? 4.943 -6.153 -8.092 1.00 94.31 242 LEU A N 1
ATOM 1871 C CA . LEU A 1 242 ? 3.852 -6.652 -7.257 1.00 94.31 242 LEU A CA 1
ATOM 1872 C C . LEU A 1 242 ? 4.250 -6.648 -5.774 1.00 94.31 242 LEU A C 1
ATOM 1874 O O . LEU A 1 242 ? 3.454 -6.232 -4.931 1.00 94.31 242 LEU A O 1
ATOM 1878 N N . GLY A 1 243 ? 5.494 -7.025 -5.463 1.00 94.44 243 GLY A N 1
ATOM 1879 C CA . GLY A 1 243 ? 6.084 -6.874 -4.133 1.00 94.44 243 GLY A CA 1
ATOM 1880 C C . GLY A 1 243 ? 6.100 -5.415 -3.670 1.00 94.44 243 GLY A C 1
ATOM 1881 O O . GLY A 1 243 ? 5.614 -5.109 -2.586 1.00 94.44 243 GLY A O 1
ATOM 1882 N N . ALA A 1 244 ? 6.560 -4.483 -4.508 1.00 96.31 244 ALA A N 1
ATOM 1883 C CA . ALA A 1 244 ? 6.569 -3.055 -4.189 1.00 96.31 244 ALA A CA 1
ATOM 1884 C C . ALA A 1 244 ? 5.158 -2.516 -3.899 1.00 96.31 244 ALA A C 1
ATOM 1886 O O . ALA A 1 244 ? 4.948 -1.877 -2.870 1.00 96.31 244 ALA A O 1
ATOM 1887 N N . TYR A 1 245 ? 4.178 -2.818 -4.754 1.00 96.12 245 TYR A N 1
ATOM 1888 C CA . TYR A 1 245 ? 2.777 -2.433 -4.544 1.00 96.12 245 TYR A CA 1
ATOM 1889 C C . TYR A 1 245 ? 2.217 -2.999 -3.236 1.00 96.12 245 TYR A C 1
ATOM 1891 O O . TYR A 1 245 ? 1.495 -2.342 -2.491 1.00 96.12 245 TYR A O 1
ATOM 1899 N N . THR A 1 246 ? 2.606 -4.221 -2.916 1.00 94.12 246 THR A N 1
ATOM 1900 C CA . THR A 1 246 ? 2.205 -4.877 -1.685 1.00 94.12 246 THR A CA 1
ATOM 1901 C C . THR A 1 246 ? 2.789 -4.203 -0.441 1.00 94.12 246 THR A C 1
ATOM 1903 O O . THR A 1 246 ? 2.058 -3.956 0.517 1.00 94.12 246 THR A O 1
ATOM 1906 N N . TYR A 1 247 ? 4.071 -3.831 -0.463 1.00 95.50 247 TYR A N 1
ATOM 1907 C CA . TYR A 1 247 ? 4.686 -3.064 0.622 1.00 95.50 247 TYR A CA 1
ATOM 1908 C C . TYR A 1 247 ? 4.069 -1.666 0.771 1.00 95.50 247 TYR A C 1
ATOM 1910 O O . TYR A 1 247 ? 4.017 -1.144 1.883 1.00 95.50 247 TYR A O 1
ATOM 1918 N N . VAL A 1 248 ? 3.528 -1.078 -0.306 1.00 95.56 248 VAL A N 1
ATOM 1919 C CA . VAL A 1 248 ? 2.685 0.127 -0.212 1.00 95.56 248 VAL A CA 1
ATOM 1920 C C . VAL A 1 248 ? 1.409 -0.164 0.577 1.00 95.56 248 VAL A C 1
ATOM 1922 O O . VAL A 1 248 ? 1.096 0.580 1.504 1.00 95.56 248 VAL A O 1
ATOM 1925 N N . LEU A 1 249 ? 0.679 -1.239 0.264 1.00 94.19 249 LEU A N 1
ATOM 1926 C CA . LEU A 1 249 ? -0.526 -1.614 1.019 1.00 94.19 249 LEU A CA 1
ATOM 1927 C C . LEU A 1 249 ? -0.215 -1.870 2.498 1.00 94.19 249 LEU A C 1
ATOM 1929 O O . LEU A 1 249 ? -0.979 -1.445 3.368 1.00 94.19 249 LEU A O 1
ATOM 1933 N N . GLU A 1 250 ? 0.907 -2.531 2.780 1.00 93.38 250 GLU A N 1
ATOM 1934 C CA . GLU A 1 250 ? 1.383 -2.785 4.137 1.00 93.38 250 GLU A CA 1
ATOM 1935 C C . GLU A 1 250 ? 1.695 -1.477 4.870 1.00 93.38 250 GLU A C 1
ATOM 1937 O O . GLU A 1 250 ? 1.172 -1.252 5.958 1.00 93.38 250 GLU A O 1
ATOM 1942 N N . LEU A 1 251 ? 2.455 -0.574 4.245 1.00 94.12 251 LEU A N 1
ATOM 1943 C CA . LEU A 1 251 ? 2.791 0.741 4.788 1.00 94.12 251 LEU A CA 1
ATOM 1944 C C . LEU A 1 251 ? 1.538 1.574 5.087 1.00 94.12 251 LEU A C 1
ATOM 1946 O O . LEU A 1 251 ? 1.385 2.100 6.190 1.00 94.12 251 LEU A O 1
ATOM 1950 N N . LEU A 1 252 ? 0.623 1.675 4.122 1.00 92.50 252 LEU A N 1
ATOM 1951 C CA . LEU A 1 252 ? -0.619 2.433 4.263 1.00 92.50 252 LEU A CA 1
ATOM 1952 C C . LEU A 1 252 ? -1.482 1.860 5.401 1.00 92.50 252 LEU A C 1
ATOM 1954 O O . LEU A 1 252 ? -1.919 2.600 6.285 1.00 92.50 252 LEU A O 1
ATOM 1958 N N . SER A 1 253 ? -1.649 0.536 5.448 1.00 90.19 253 SER A N 1
ATOM 1959 C CA . SER A 1 253 ? -2.391 -0.147 6.517 1.00 90.19 253 SER A CA 1
ATOM 1960 C C . SER A 1 253 ? -1.712 0.010 7.883 1.00 90.19 253 SER A C 1
ATOM 1962 O O . SER A 1 253 ? -2.380 0.191 8.899 1.00 90.19 253 SER A O 1
ATOM 1964 N N . ALA A 1 254 ? -0.379 -0.021 7.924 1.00 89.81 254 ALA A N 1
ATOM 1965 C CA . ALA A 1 254 ? 0.410 0.111 9.142 1.00 89.81 254 ALA A CA 1
ATOM 1966 C C . ALA A 1 254 ? 0.430 1.540 9.696 1.00 89.81 254 ALA A C 1
ATOM 1968 O O . ALA A 1 254 ? 0.674 1.693 10.890 1.00 89.81 254 ALA A O 1
ATOM 1969 N N . VAL A 1 255 ? 0.112 2.571 8.906 1.00 90.06 255 VAL A N 1
ATOM 1970 C CA . VAL A 1 255 ? -0.045 3.972 9.363 1.00 90.06 255 VAL A CA 1
ATOM 1971 C C . VAL A 1 255 ? -1.495 4.304 9.750 1.00 90.06 255 VAL A C 1
ATOM 1973 O O . VAL A 1 255 ? -1.743 5.220 10.533 1.00 90.06 255 VAL A O 1
ATOM 1976 N N . MET A 1 256 ? -2.466 3.542 9.250 1.00 88.94 256 MET A N 1
ATOM 1977 C CA . MET A 1 256 ? -3.897 3.795 9.429 1.00 88.94 256 MET A CA 1
ATOM 1978 C C . MET A 1 256 ? -4.418 3.453 10.835 1.00 88.94 256 MET A C 1
ATOM 1980 O O . MET A 1 256 ? -4.200 2.356 11.343 1.00 88.94 256 MET A O 1
ATOM 1984 N N . GLY A 1 257 ? -5.170 4.362 11.458 1.00 83.44 257 GLY A N 1
ATOM 1985 C CA . GLY A 1 257 ? -5.847 4.119 12.737 1.00 83.44 257 GLY A CA 1
ATOM 1986 C C . GLY A 1 257 ? -4.998 4.316 13.996 1.00 83.44 257 GLY A C 1
ATOM 1987 O O . GLY A 1 257 ? -3.774 4.417 13.940 1.00 83.44 257 GLY A O 1
ATOM 1988 N N . ASP A 1 258 ? -5.679 4.336 15.138 1.00 84.44 258 ASP A N 1
ATOM 1989 C CA . ASP A 1 258 ? -5.132 4.602 16.476 1.00 84.44 258 ASP A CA 1
ATOM 1990 C C . ASP A 1 258 ? -4.693 3.315 17.227 1.00 84.44 258 ASP A C 1
ATOM 1992 O O . ASP A 1 258 ? -4.912 2.195 16.762 1.00 84.44 258 ASP A O 1
ATOM 1996 N N . ALA A 1 259 ? -4.113 3.451 18.423 1.00 84.62 259 ALA A N 1
ATOM 1997 C CA . ALA A 1 259 ? -3.745 2.371 19.341 1.00 84.62 259 ALA A CA 1
ATOM 1998 C C . ALA A 1 259 ? -4.929 1.478 19.762 1.00 84.62 259 ALA A C 1
ATOM 2000 O O . ALA A 1 259 ? -4.734 0.412 20.339 1.00 84.62 259 ALA A O 1
ATOM 2001 N N . ARG A 1 260 ? -6.168 1.882 19.474 1.00 86.56 260 ARG A N 1
ATOM 2002 C CA . ARG A 1 260 ? -7.401 1.137 19.788 1.00 86.56 260 ARG A CA 1
ATOM 2003 C C . ARG A 1 260 ? -7.951 0.370 18.571 1.00 86.56 260 ARG A C 1
ATOM 2005 O O . ARG A 1 260 ? -9.024 -0.228 18.643 1.00 86.56 260 ARG A O 1
ATOM 2012 N N . ARG A 1 261 ? -7.221 0.356 17.449 1.00 88.44 261 ARG A N 1
ATOM 2013 C CA . ARG A 1 261 ? -7.631 -0.236 16.161 1.00 88.44 261 ARG A CA 1
ATOM 2014 C C . ARG A 1 261 ? -8.088 -1.693 16.252 1.00 88.44 261 ARG A C 1
ATOM 2016 O O . ARG A 1 261 ? -9.048 -2.047 15.568 1.00 88.44 261 ARG A O 1
ATOM 2023 N N . TRP A 1 262 ? -7.463 -2.511 17.102 1.00 88.56 262 TRP A N 1
ATOM 2024 C CA . TRP A 1 262 ? -7.840 -3.917 17.307 1.00 88.56 262 TRP A CA 1
ATOM 2025 C C . TRP A 1 262 ? -9.326 -4.111 17.660 1.00 88.56 262 TRP A C 1
ATOM 2027 O O . TRP A 1 262 ? -9.899 -5.139 17.295 1.00 88.56 262 TRP A O 1
ATOM 2037 N N . ARG A 1 263 ? -9.965 -3.117 18.304 1.00 87.62 263 ARG A N 1
ATOM 2038 C CA . ARG A 1 263 ? -11.408 -3.106 18.608 1.00 87.62 263 ARG A CA 1
ATOM 2039 C C . ARG A 1 263 ? -12.226 -2.137 17.761 1.00 87.62 263 ARG A C 1
ATOM 2041 O O . ARG A 1 263 ? -13.400 -2.402 17.527 1.00 87.62 263 ARG A O 1
ATOM 2048 N N . THR A 1 264 ? -11.656 -1.009 17.328 1.00 87.12 264 THR A N 1
ATOM 2049 C CA . THR A 1 264 ? -12.415 0.030 16.608 1.00 87.12 264 THR A CA 1
ATOM 2050 C C . THR A 1 264 ? -12.537 -0.257 15.118 1.00 87.12 264 THR A C 1
ATOM 2052 O O . THR A 1 264 ? -13.536 0.108 14.506 1.00 87.12 264 THR A O 1
ATOM 2055 N N . MET A 1 265 ? -11.555 -0.947 14.531 1.00 89.25 265 MET A N 1
ATOM 2056 C CA . MET A 1 265 ? -11.554 -1.339 13.121 1.00 89.25 265 MET A CA 1
ATOM 2057 C C . MET A 1 265 ? -11.061 -2.785 12.925 1.00 89.25 265 MET A C 1
ATOM 2059 O O . MET A 1 265 ? -10.049 -3.001 12.246 1.00 89.25 265 MET A O 1
ATOM 2063 N N . PRO A 1 266 ? -11.767 -3.800 13.469 1.00 91.56 266 PRO A N 1
ATOM 2064 C CA . PRO A 1 266 ? -11.369 -5.202 13.324 1.00 91.56 266 PRO A CA 1
ATOM 2065 C C . PRO A 1 266 ? -11.225 -5.634 11.863 1.00 91.56 266 PRO A C 1
ATOM 2067 O O . PRO A 1 266 ? -10.294 -6.361 11.518 1.00 91.56 266 PRO A O 1
ATOM 2070 N N . TRP A 1 267 ? -12.103 -5.136 10.987 1.00 90.75 267 TRP A N 1
ATOM 2071 C CA . TRP A 1 267 ? -12.057 -5.412 9.552 1.00 90.75 267 TRP A CA 1
ATOM 2072 C C . TRP A 1 267 ? -10.723 -5.018 8.907 1.00 90.75 267 TRP A C 1
ATOM 2074 O O . TRP A 1 267 ? -10.205 -5.741 8.059 1.00 90.75 267 TRP A O 1
ATOM 2084 N N . MET A 1 268 ? -10.125 -3.908 9.342 1.00 89.56 268 MET A N 1
ATOM 2085 C CA . MET A 1 268 ? -8.890 -3.390 8.763 1.00 89.56 268 MET A CA 1
ATOM 2086 C C . MET A 1 268 ? -7.664 -4.138 9.294 1.00 89.56 268 MET A C 1
ATOM 2088 O O . MET A 1 268 ? -6.705 -4.366 8.561 1.00 89.56 268 MET A O 1
ATOM 2092 N N . VAL A 1 269 ? -7.697 -4.578 10.557 1.00 91.25 269 VAL A N 1
ATOM 2093 C CA . VAL A 1 269 ? -6.705 -5.532 11.095 1.00 91.25 269 VAL A CA 1
ATOM 2094 C C . VAL A 1 269 ? -6.788 -6.868 10.355 1.00 91.25 269 VAL A C 1
ATOM 2096 O O . VAL A 1 269 ? -5.762 -7.445 10.006 1.00 91.25 269 VAL A O 1
ATOM 2099 N N . ALA A 1 270 ? -7.999 -7.345 10.057 1.00 91.38 270 ALA A N 1
ATOM 2100 C CA . ALA A 1 270 ? -8.190 -8.583 9.311 1.00 91.38 270 ALA A CA 1
ATOM 2101 C C . ALA A 1 270 ? -7.659 -8.471 7.876 1.00 91.38 270 ALA A C 1
ATOM 2103 O O . ALA A 1 270 ? -6.929 -9.354 7.435 1.00 91.38 270 ALA A O 1
ATOM 2104 N N . MET A 1 271 ? -7.963 -7.377 7.169 1.00 87.38 271 MET A N 1
ATOM 2105 C CA . MET A 1 271 ? -7.405 -7.115 5.838 1.00 87.38 271 MET A CA 1
ATOM 2106 C C . MET A 1 271 ? -5.878 -7.075 5.857 1.00 87.38 271 MET A C 1
ATOM 2108 O O . MET A 1 271 ? -5.244 -7.708 5.019 1.00 87.38 271 MET A O 1
ATOM 2112 N N . PHE A 1 272 ? -5.290 -6.393 6.839 1.00 87.94 272 PHE A N 1
ATOM 2113 C CA . PHE A 1 272 ? -3.843 -6.365 7.024 1.00 87.94 272 PHE A CA 1
ATOM 2114 C C . PHE A 1 272 ? -3.263 -7.775 7.215 1.00 87.94 272 PHE A C 1
ATOM 2116 O O . PHE A 1 272 ? -2.316 -8.138 6.525 1.00 87.94 272 PHE A O 1
ATOM 2123 N N . GLY A 1 273 ? -3.881 -8.614 8.053 1.00 88.31 273 GLY A N 1
ATOM 2124 C CA . GLY A 1 273 ? -3.472 -10.012 8.219 1.00 88.31 273 GLY A CA 1
ATOM 2125 C C . GLY A 1 273 ? -3.621 -10.866 6.952 1.00 88.31 273 GLY A C 1
ATOM 2126 O O . GLY A 1 273 ? -2.738 -11.668 6.653 1.00 88.31 273 GLY A O 1
ATOM 2127 N N . ILE A 1 274 ? -4.700 -10.674 6.184 1.00 88.62 274 ILE A N 1
ATOM 2128 C CA . ILE A 1 274 ? -4.948 -11.361 4.899 1.00 88.62 274 ILE A CA 1
ATOM 2129 C C . ILE A 1 274 ? -3.921 -10.964 3.840 1.00 88.62 274 ILE A C 1
ATOM 2131 O O . ILE A 1 274 ? -3.608 -11.767 2.969 1.00 88.62 274 ILE A O 1
ATOM 2135 N N . VAL A 1 275 ? -3.397 -9.744 3.900 1.00 87.25 275 VAL A N 1
ATOM 2136 C CA . VAL A 1 275 ? -2.299 -9.312 3.039 1.00 87.25 275 VAL A CA 1
ATOM 2137 C C . VAL A 1 275 ? -1.005 -9.942 3.566 1.00 87.25 275 VAL A C 1
ATOM 2139 O O . VAL A 1 275 ? -0.441 -10.821 2.924 1.00 87.25 275 VAL A O 1
ATOM 2142 N N . VAL A 1 276 ? -0.581 -9.594 4.779 1.00 87.75 276 VAL A N 1
ATOM 2143 C CA . VAL A 1 276 ? 0.740 -9.918 5.349 1.00 87.75 276 VAL A CA 1
ATOM 2144 C C . VAL A 1 276 ? 1.035 -11.422 5.440 1.00 87.75 276 VAL A C 1
ATOM 2146 O O . VAL A 1 276 ? 2.138 -11.849 5.095 1.00 87.75 276 VAL A O 1
ATOM 2149 N N . VAL A 1 277 ? 0.083 -12.255 5.878 1.00 87.69 277 VAL A N 1
ATOM 2150 C CA . VAL A 1 277 ? 0.351 -13.685 6.133 1.00 87.69 277 VAL A CA 1
ATOM 2151 C C . VAL A 1 277 ? 0.575 -14.485 4.838 1.00 87.69 277 VAL A C 1
ATOM 2153 O O . VAL A 1 277 ? 1.624 -15.125 4.723 1.00 87.69 277 VAL A O 1
ATOM 2156 N N . PRO A 1 278 ? -0.325 -14.457 3.832 1.00 88.50 278 PRO A N 1
ATOM 2157 C CA . PRO A 1 278 ? -0.088 -15.122 2.548 1.00 88.50 278 PRO A CA 1
ATOM 2158 C C . PRO A 1 278 ? 1.161 -14.623 1.825 1.00 88.50 278 PRO A C 1
ATOM 2160 O O . PRO A 1 278 ? 1.846 -15.410 1.171 1.00 88.50 278 PRO A O 1
ATOM 2163 N N . LEU A 1 279 ? 1.495 -13.341 1.962 1.00 85.38 279 LEU A N 1
ATOM 2164 C CA . LEU A 1 279 ? 2.712 -12.780 1.382 1.00 85.38 279 LEU A CA 1
ATOM 2165 C C . LEU A 1 279 ? 3.969 -13.284 2.066 1.00 85.38 279 LEU A C 1
ATOM 2167 O O . LEU A 1 279 ? 4.914 -13.650 1.377 1.00 85.38 279 LEU A O 1
ATOM 2171 N N . GLY A 1 280 ? 3.974 -13.361 3.398 1.00 87.44 280 GLY A N 1
ATOM 2172 C CA . GLY A 1 280 ? 5.072 -13.970 4.142 1.00 87.44 280 GLY A CA 1
ATOM 2173 C C . GLY A 1 280 ? 5.314 -15.414 3.699 1.00 87.44 280 GLY A C 1
ATOM 2174 O O . GLY A 1 280 ? 6.456 -15.806 3.452 1.00 87.44 280 GLY A O 1
ATOM 2175 N N . ILE A 1 281 ? 4.236 -16.183 3.503 1.00 89.19 281 ILE A N 1
ATOM 2176 C CA . ILE A 1 281 ? 4.306 -17.555 2.976 1.00 89.19 281 ILE A CA 1
ATOM 2177 C C . ILE A 1 281 ? 4.872 -17.555 1.552 1.00 89.19 281 ILE A C 1
ATOM 2179 O O . ILE A 1 281 ? 5.823 -18.279 1.271 1.00 89.19 281 ILE A O 1
ATOM 2183 N N . THR A 1 282 ? 4.326 -16.723 0.666 1.00 89.44 282 THR A N 1
ATOM 2184 C CA . THR A 1 282 ? 4.746 -16.648 -0.741 1.00 89.44 282 THR A CA 1
ATOM 2185 C C . THR A 1 282 ? 6.214 -16.244 -0.860 1.00 89.44 282 THR A C 1
ATOM 2187 O O . THR A 1 282 ? 6.973 -16.904 -1.561 1.00 89.44 282 THR A O 1
ATOM 2190 N N . SER A 1 283 ? 6.642 -15.218 -0.124 1.00 89.38 283 SER A N 1
ATOM 2191 C CA . SER A 1 283 ? 8.030 -14.751 -0.064 1.00 89.38 283 SER A CA 1
ATOM 2192 C C . SER A 1 283 ? 8.975 -15.864 0.398 1.00 89.38 283 SER A C 1
ATOM 2194 O O . SER A 1 283 ? 9.990 -16.127 -0.246 1.00 89.38 283 SER A O 1
ATOM 2196 N N . THR A 1 284 ? 8.591 -16.600 1.446 1.00 88.31 284 THR A N 1
ATOM 2197 C CA . THR A 1 284 ? 9.357 -17.748 1.954 1.00 88.31 284 THR A CA 1
ATOM 2198 C C . THR A 1 284 ? 9.487 -18.850 0.902 1.00 88.31 284 THR A C 1
ATOM 2200 O O . THR A 1 284 ? 10.584 -19.352 0.665 1.00 88.31 284 THR A O 1
ATOM 2203 N N . VAL A 1 285 ? 8.386 -19.202 0.231 1.00 90.69 285 VAL A N 1
ATOM 2204 C CA . VAL A 1 285 ? 8.376 -20.214 -0.836 1.00 90.69 285 VAL A CA 1
ATOM 2205 C C . VAL A 1 285 ? 9.260 -19.786 -2.007 1.00 90.69 285 VAL A C 1
ATOM 2207 O O . VAL A 1 285 ? 10.065 -20.585 -2.480 1.00 90.69 285 VAL A O 1
ATOM 2210 N N . LEU A 1 286 ? 9.158 -18.531 -2.454 1.00 89.44 286 LEU A N 1
ATOM 2211 C CA . LEU A 1 286 ? 9.974 -18.016 -3.553 1.00 89.44 286 LEU A CA 1
ATOM 2212 C C . LEU A 1 286 ? 11.465 -18.049 -3.208 1.00 89.44 286 LEU A C 1
ATOM 2214 O O . LEU A 1 286 ? 12.254 -18.492 -4.037 1.00 89.44 286 LEU A O 1
ATOM 2218 N N . VAL A 1 287 ? 11.850 -17.670 -1.985 1.00 90.38 287 VAL A N 1
ATOM 2219 C CA . VAL A 1 287 ? 13.239 -17.778 -1.511 1.00 90.38 287 VAL A CA 1
ATOM 2220 C C . VAL A 1 287 ? 13.722 -19.229 -1.489 1.00 90.38 287 VAL A C 1
ATOM 2222 O O . VAL A 1 287 ? 14.817 -19.508 -1.969 1.00 90.38 287 VAL A O 1
ATOM 2225 N N . MET A 1 288 ? 12.911 -20.168 -0.993 1.00 89.88 288 MET A N 1
ATOM 2226 C CA . MET A 1 288 ? 13.264 -21.595 -0.992 1.00 89.88 288 MET A CA 1
ATOM 2227 C C . MET A 1 288 ? 13.424 -22.164 -2.411 1.00 89.88 288 MET A C 1
ATOM 2229 O O . MET A 1 288 ? 14.240 -23.060 -2.628 1.00 89.88 288 MET A O 1
ATOM 2233 N N . LEU A 1 289 ? 12.668 -21.645 -3.383 1.00 89.44 289 LEU A N 1
ATOM 2234 C CA . LEU A 1 289 ? 12.730 -22.081 -4.778 1.00 89.44 289 LEU A CA 1
ATOM 2235 C C . LEU A 1 289 ? 13.940 -21.532 -5.547 1.00 89.44 289 LEU A C 1
ATOM 2237 O O . LEU A 1 289 ? 14.333 -22.162 -6.526 1.00 89.44 289 LEU A O 1
ATOM 2241 N N . GLN A 1 290 ? 14.554 -20.419 -5.131 1.00 91.62 290 GLN A N 1
ATOM 2242 C CA . GLN A 1 290 ? 15.697 -19.801 -5.828 1.00 91.62 290 GLN A CA 1
ATOM 2243 C C . GLN A 1 290 ? 16.838 -20.787 -6.174 1.00 91.62 290 GLN A C 1
ATOM 2245 O O . GLN A 1 290 ? 17.148 -20.932 -7.363 1.00 91.62 290 GLN A O 1
ATOM 2250 N N . PRO A 1 291 ? 17.422 -21.539 -5.217 1.00 90.38 291 PRO A N 1
ATOM 2251 C CA . PRO A 1 291 ? 18.521 -22.458 -5.521 1.00 90.38 291 PRO A CA 1
ATOM 2252 C C . PRO A 1 291 ? 18.099 -23.666 -6.366 1.00 90.38 291 PRO A C 1
ATOM 2254 O O . PRO A 1 291 ? 18.922 -24.211 -7.094 1.00 90.38 291 PRO A O 1
ATOM 2257 N N . ILE A 1 292 ? 16.835 -24.092 -6.287 1.00 90.81 292 ILE A N 1
ATOM 2258 C CA . ILE A 1 292 ? 16.348 -25.309 -6.957 1.00 90.81 292 ILE A CA 1
ATOM 2259 C C . ILE A 1 292 ? 15.902 -25.003 -8.390 1.00 90.81 292 ILE A C 1
ATOM 2261 O O . ILE A 1 292 ? 16.226 -25.744 -9.314 1.00 90.81 292 ILE A O 1
ATOM 2265 N N . ALA A 1 293 ? 15.139 -23.925 -8.574 1.00 89.94 293 ALA A N 1
ATOM 2266 C CA . ALA A 1 293 ? 14.523 -23.578 -9.850 1.00 89.94 293 ALA A CA 1
ATOM 2267 C C . ALA A 1 293 ? 15.414 -22.685 -10.725 1.00 89.94 293 ALA A C 1
ATOM 2269 O O . ALA A 1 293 ? 15.350 -22.785 -11.948 1.00 89.94 293 ALA A O 1
ATOM 2270 N N . VAL A 1 294 ? 16.221 -21.806 -10.117 1.00 90.75 294 VAL A N 1
ATOM 2271 C CA . VAL A 1 294 ? 17.085 -20.853 -10.842 1.00 90.75 294 VAL A CA 1
ATOM 2272 C C . VAL A 1 294 ? 18.559 -21.253 -10.763 1.00 90.75 294 VAL A C 1
ATOM 2274 O O . VAL A 1 294 ? 19.316 -20.981 -11.691 1.00 90.75 294 VAL A O 1
ATOM 2277 N N . GLY A 1 295 ? 18.978 -21.902 -9.673 1.00 91.94 295 GLY A N 1
ATOM 2278 C CA . GLY A 1 295 ? 20.392 -22.202 -9.424 1.00 91.94 295 GLY A CA 1
ATOM 2279 C C . GLY A 1 295 ? 21.208 -20.970 -9.017 1.00 91.94 295 GLY A C 1
ATOM 2280 O O . GLY A 1 295 ? 22.428 -20.970 -9.150 1.00 91.94 295 GLY A O 1
ATOM 2281 N N . ALA A 1 296 ? 20.541 -19.916 -8.540 1.00 93.62 296 ALA A N 1
ATOM 2282 C CA . ALA A 1 296 ? 21.151 -18.660 -8.116 1.00 93.62 296 ALA A CA 1
ATOM 2283 C C . ALA A 1 296 ? 20.458 -18.124 -6.859 1.00 93.62 296 ALA A C 1
ATOM 2285 O O . ALA A 1 296 ? 19.318 -18.483 -6.572 1.00 93.62 296 ALA A O 1
ATOM 2286 N N . TRP A 1 297 ? 21.142 -17.239 -6.138 1.00 94.12 297 TRP A N 1
ATOM 2287 C CA . TRP A 1 297 ? 20.601 -16.526 -4.984 1.00 94.12 297 TRP A CA 1
ATOM 2288 C C . TRP A 1 297 ? 20.461 -15.042 -5.304 1.00 94.12 297 TRP A C 1
ATOM 2290 O O . TRP A 1 297 ? 21.268 -14.486 -6.044 1.00 94.12 297 TRP A O 1
ATOM 2300 N N . CYS A 1 298 ? 19.444 -14.406 -4.732 1.00 95.12 298 CYS A N 1
ATOM 2301 C CA . CYS A 1 298 ? 19.192 -12.977 -4.887 1.00 95.12 298 CYS A CA 1
ATOM 2302 C C . CYS A 1 298 ? 19.325 -12.284 -3.528 1.00 95.12 298 CYS A C 1
ATOM 2304 O O . CYS A 1 298 ? 18.453 -12.437 -2.667 1.00 95.12 298 CYS A O 1
ATOM 2306 N N . THR A 1 299 ? 20.387 -11.492 -3.333 1.00 95.81 299 THR A N 1
ATOM 2307 C CA . THR A 1 299 ? 20.626 -10.792 -2.054 1.00 95.81 299 THR A CA 1
ATOM 2308 C C . THR A 1 299 ? 19.434 -9.929 -1.645 1.00 95.81 299 THR A C 1
ATOM 2310 O O . THR A 1 299 ? 18.976 -9.982 -0.504 1.00 95.81 299 THR A O 1
ATOM 2313 N N . LEU A 1 300 ? 18.904 -9.136 -2.578 1.00 95.50 300 LEU A N 1
ATOM 2314 C CA . LEU A 1 300 ? 17.812 -8.203 -2.296 1.00 95.50 300 LEU A CA 1
ATOM 2315 C C . LEU A 1 300 ? 16.507 -8.932 -1.943 1.00 95.50 300 LEU A C 1
ATOM 2317 O O . LEU A 1 300 ? 15.756 -8.489 -1.073 1.00 95.50 300 LEU A O 1
ATOM 2321 N N . CYS A 1 301 ? 16.270 -10.089 -2.559 1.00 95.12 301 CYS A N 1
ATOM 2322 C CA . CYS A 1 301 ? 15.134 -10.955 -2.269 1.00 95.12 301 CYS A CA 1
ATOM 2323 C C . CYS A 1 301 ? 15.248 -11.576 -0.868 1.00 95.12 301 CYS A C 1
ATOM 2325 O O . CYS A 1 301 ? 14.263 -11.645 -0.141 1.00 95.12 301 CYS A O 1
ATOM 2327 N N . LEU A 1 302 ? 16.454 -11.986 -0.458 1.00 95.50 302 LEU A N 1
ATOM 2328 C CA . LEU A 1 302 ? 16.702 -12.505 0.891 1.00 95.50 302 LEU A CA 1
ATOM 2329 C C . LEU A 1 302 ? 16.489 -11.429 1.963 1.00 95.50 302 LEU A C 1
ATOM 2331 O O . LEU A 1 302 ? 15.862 -11.697 2.985 1.00 95.50 302 LEU A O 1
ATOM 2335 N N . ILE A 1 303 ? 16.960 -10.201 1.719 1.00 96.12 303 ILE A N 1
ATOM 2336 C CA . ILE A 1 303 ? 16.766 -9.069 2.639 1.00 96.12 303 ILE A CA 1
ATOM 2337 C C . ILE A 1 303 ? 15.277 -8.725 2.775 1.00 96.12 303 ILE A C 1
ATOM 2339 O O . ILE A 1 303 ? 14.772 -8.595 3.890 1.00 96.12 303 ILE A O 1
ATOM 2343 N N . THR A 1 304 ? 14.556 -8.604 1.658 1.00 95.50 304 THR A N 1
ATOM 2344 C CA . THR A 1 304 ? 13.114 -8.296 1.675 1.00 95.50 304 THR A CA 1
ATOM 2345 C C . THR A 1 304 ? 12.290 -9.417 2.309 1.00 95.50 304 THR A C 1
ATOM 2347 O O . THR A 1 304 ? 11.372 -9.134 3.080 1.00 95.50 304 THR A O 1
ATOM 2350 N N . ALA A 1 305 ? 12.653 -10.685 2.088 1.00 94.12 305 ALA A N 1
ATOM 2351 C CA . ALA A 1 305 ? 12.033 -11.819 2.770 1.00 94.12 305 ALA A CA 1
ATOM 2352 C C . ALA A 1 305 ? 12.289 -11.804 4.284 1.00 94.12 305 ALA A C 1
ATOM 2354 O O . ALA A 1 305 ? 11.367 -12.031 5.066 1.00 94.12 305 ALA A O 1
ATOM 2355 N N . LEU A 1 306 ? 13.510 -11.474 4.718 1.00 94.25 306 LEU A N 1
ATOM 2356 C CA . LEU A 1 306 ? 13.827 -11.309 6.138 1.00 94.25 306 LEU A CA 1
ATOM 2357 C C . LEU A 1 306 ? 12.975 -10.202 6.774 1.00 94.25 306 LEU A C 1
ATOM 2359 O O . LEU A 1 306 ? 12.395 -10.408 7.840 1.00 94.25 306 LEU A O 1
ATOM 2363 N N . PHE A 1 307 ? 12.867 -9.045 6.118 1.00 95.12 307 PHE A N 1
ATOM 2364 C CA . PHE A 1 307 ? 12.020 -7.951 6.592 1.00 95.12 307 PHE A CA 1
ATOM 2365 C C . PHE A 1 307 ? 10.554 -8.379 6.684 1.00 95.12 307 PHE A C 1
ATOM 2367 O O . PHE A 1 307 ? 9.923 -8.141 7.712 1.00 95.12 307 PHE A O 1
ATOM 2374 N N . MET A 1 308 ? 10.040 -9.088 5.676 1.00 93.31 308 MET A N 1
ATOM 2375 C CA . MET A 1 308 ? 8.680 -9.629 5.682 1.00 93.31 308 MET A CA 1
ATOM 2376 C C . MET A 1 308 ? 8.439 -10.574 6.867 1.00 93.31 308 MET A C 1
ATOM 2378 O O . MET A 1 308 ? 7.423 -10.456 7.545 1.00 93.31 308 MET A O 1
ATOM 2382 N N . LEU A 1 309 ? 9.379 -11.474 7.176 1.00 91.06 309 LEU A N 1
ATOM 2383 C CA . LEU A 1 309 ? 9.259 -12.385 8.321 1.00 91.06 309 LEU A CA 1
ATOM 2384 C C . LEU A 1 309 ? 9.197 -11.638 9.660 1.00 91.06 309 LEU A C 1
ATOM 2386 O O . LEU A 1 309 ? 8.383 -11.984 10.519 1.00 91.06 309 LEU A O 1
ATOM 2390 N N . ILE A 1 310 ? 10.017 -10.596 9.830 1.00 90.25 310 ILE A N 1
ATOM 2391 C CA . ILE A 1 310 ? 9.986 -9.750 11.031 1.00 90.25 310 ILE A CA 1
ATOM 2392 C C . ILE A 1 310 ? 8.637 -9.025 11.132 1.00 90.25 310 ILE A C 1
ATOM 2394 O O . ILE A 1 310 ? 8.027 -9.014 12.201 1.00 90.25 310 ILE A O 1
ATOM 2398 N N . MET A 1 311 ? 8.142 -8.461 10.026 1.00 90.25 311 MET A N 1
ATOM 2399 C CA . MET A 1 311 ? 6.849 -7.769 9.992 1.00 90.25 311 MET A CA 1
ATOM 2400 C C . MET A 1 311 ? 5.685 -8.707 10.319 1.00 90.25 311 MET A C 1
ATOM 2402 O O . MET A 1 311 ? 4.842 -8.351 11.143 1.00 90.25 311 MET A O 1
ATOM 2406 N N . VAL A 1 312 ? 5.669 -9.924 9.760 1.00 89.00 312 VAL A N 1
ATOM 2407 C CA . VAL A 1 312 ? 4.685 -10.963 10.104 1.00 89.00 312 VAL A CA 1
ATOM 2408 C C . VAL A 1 312 ? 4.727 -11.241 11.604 1.00 89.00 312 VAL A C 1
ATOM 2410 O O . VAL A 1 312 ? 3.687 -11.184 12.252 1.00 89.00 312 VAL A O 1
ATOM 2413 N N . ALA A 1 313 ? 5.912 -11.487 12.173 1.00 87.69 313 ALA A N 1
ATOM 2414 C CA . ALA A 1 313 ? 6.056 -11.820 13.589 1.00 87.69 313 ALA A CA 1
ATOM 2415 C C . ALA A 1 313 ? 5.479 -10.737 14.517 1.00 87.69 313 ALA A C 1
ATOM 2417 O O . ALA A 1 313 ? 4.751 -11.069 15.450 1.00 87.69 313 ALA A O 1
ATOM 2418 N N . VAL A 1 314 ? 5.748 -9.459 14.229 1.00 85.62 314 VAL A N 1
ATOM 2419 C CA . VAL A 1 314 ? 5.228 -8.317 15.005 1.00 85.62 314 VAL A CA 1
ATOM 2420 C C . VAL A 1 314 ? 3.717 -8.138 14.812 1.00 85.62 314 VAL A C 1
ATOM 2422 O O . VAL A 1 314 ? 2.995 -7.823 15.753 1.00 85.62 314 VAL A O 1
ATOM 2425 N N . SER A 1 315 ? 3.216 -8.386 13.603 1.00 86.31 315 SER A N 1
ATOM 2426 C CA . SER A 1 315 ? 1.809 -8.176 13.237 1.00 86.31 315 SER A CA 1
ATOM 2427 C C . SER A 1 315 ? 0.849 -9.218 13.818 1.00 86.31 315 SER A C 1
ATOM 2429 O O . SER A 1 315 ? -0.350 -8.958 13.941 1.00 86.31 315 SER A O 1
ATOM 2431 N N . LEU A 1 316 ? 1.348 -10.406 14.178 1.00 86.62 316 LEU A N 1
ATOM 2432 C CA . LEU A 1 316 ? 0.515 -11.501 14.685 1.00 86.62 316 LEU A CA 1
ATOM 2433 C C . LEU A 1 316 ? -0.238 -11.131 15.964 1.00 86.62 316 LEU A C 1
ATOM 2435 O O . LEU A 1 316 ? -1.389 -11.532 16.122 1.00 86.62 316 LEU A O 1
ATOM 2439 N N . ASP A 1 317 ? 0.378 -10.368 16.862 1.00 87.12 317 ASP A N 1
ATOM 2440 C CA . ASP A 1 317 ? -0.225 -10.056 18.157 1.00 87.12 317 ASP A CA 1
ATOM 2441 C C . ASP A 1 317 ? -1.463 -9.156 18.014 1.00 87.12 317 ASP A C 1
ATOM 2443 O O . ASP A 1 317 ? -2.471 -9.380 18.685 1.00 87.12 317 ASP A O 1
ATOM 2447 N N . GLU A 1 318 ? -1.440 -8.202 17.078 1.00 89.44 318 GLU A N 1
ATOM 2448 C CA . GLU A 1 318 ? -2.602 -7.360 16.767 1.00 89.44 318 GLU A CA 1
ATOM 2449 C C . GLU A 1 318 ? -3.751 -8.191 16.169 1.00 89.44 318 GLU A C 1
ATOM 2451 O O . GLU A 1 318 ? -4.915 -8.023 16.546 1.00 89.44 318 GLU A O 1
ATOM 2456 N N . ILE A 1 319 ? -3.428 -9.145 15.287 1.00 90.50 319 ILE A N 1
ATOM 2457 C CA . ILE A 1 319 ? -4.409 -10.067 14.696 1.00 90.50 319 ILE A CA 1
ATOM 2458 C C . ILE A 1 319 ? -5.040 -10.948 15.783 1.00 90.50 319 ILE A C 1
ATOM 2460 O O . ILE A 1 319 ? -6.260 -11.117 15.807 1.00 90.50 319 ILE A O 1
ATOM 2464 N N . VAL A 1 320 ? -4.237 -11.481 16.709 1.00 90.50 320 VAL A N 1
ATOM 2465 C CA . VAL A 1 320 ? -4.728 -12.310 17.821 1.00 90.50 320 VAL A CA 1
ATOM 2466 C C . VAL A 1 320 ? -5.611 -11.492 18.764 1.00 90.50 320 VAL A C 1
ATOM 2468 O O . VAL A 1 320 ? -6.689 -11.963 19.129 1.00 90.50 320 VAL A O 1
ATOM 2471 N N . ALA A 1 321 ? -5.217 -10.263 19.111 1.00 89.81 321 ALA A N 1
ATOM 2472 C CA . ALA A 1 321 ? -6.025 -9.370 19.942 1.00 89.81 321 ALA A CA 1
ATOM 2473 C C . ALA A 1 321 ? -7.386 -9.052 19.296 1.00 89.81 321 ALA A C 1
ATOM 2475 O O . ALA A 1 321 ? -8.422 -9.081 19.967 1.00 89.81 321 ALA A O 1
ATOM 2476 N N . MET A 1 322 ? -7.410 -8.824 17.981 1.00 92.50 322 MET A N 1
ATOM 2477 C CA . MET A 1 322 ? -8.647 -8.617 17.226 1.00 92.50 322 MET A CA 1
ATOM 2478 C C . MET A 1 322 ? -9.531 -9.876 17.192 1.00 92.50 322 MET A C 1
ATOM 2480 O O . MET A 1 322 ? -10.737 -9.795 17.434 1.00 92.50 322 MET A O 1
ATOM 2484 N N . ILE A 1 323 ? -8.957 -11.063 16.974 1.00 91.06 323 ILE A N 1
ATOM 2485 C CA . ILE A 1 323 ? -9.708 -12.330 17.026 1.00 91.06 323 ILE A CA 1
ATOM 2486 C C . ILE A 1 323 ? -10.292 -12.552 18.428 1.00 91.06 323 ILE A C 1
ATOM 2488 O O . ILE A 1 323 ? -11.464 -12.913 18.564 1.00 91.06 323 ILE A O 1
ATOM 2492 N N . GLN A 1 324 ? -9.502 -12.294 19.473 1.00 90.06 324 GLN A N 1
ATOM 2493 C CA . GLN A 1 324 ? -9.942 -12.382 20.862 1.00 90.06 324 GLN A CA 1
ATOM 2494 C C . GLN A 1 324 ? -11.135 -11.453 21.123 1.00 90.06 324 GLN A C 1
ATOM 2496 O O . GLN A 1 324 ? -12.139 -11.896 21.683 1.00 90.06 324 GLN A O 1
ATOM 2501 N N . PHE A 1 325 ? -11.071 -10.202 20.659 1.00 89.44 325 PHE A N 1
ATOM 2502 C CA . PHE A 1 325 ? -12.173 -9.241 20.745 1.00 89.44 325 PHE A CA 1
ATOM 2503 C C . PHE A 1 325 ? -13.470 -9.778 20.120 1.00 89.44 325 PHE A C 1
ATOM 2505 O O . PHE A 1 325 ? -14.526 -9.750 20.759 1.00 89.44 325 PHE A O 1
ATOM 2512 N N . LEU A 1 326 ? -13.394 -10.340 18.909 1.00 90.94 326 LEU A N 1
ATOM 2513 C CA . LEU A 1 326 ? -14.559 -10.908 18.223 1.00 90.94 326 LEU A CA 1
ATOM 2514 C C . LEU A 1 326 ? -15.140 -12.126 18.961 1.00 90.94 326 LEU A C 1
ATOM 2516 O O . LEU A 1 326 ? -16.363 -12.272 19.038 1.00 90.94 326 LEU A O 1
ATOM 2520 N N . ILE A 1 327 ? -14.292 -12.994 19.526 1.00 89.62 327 ILE A N 1
ATOM 2521 C CA . ILE A 1 327 ? -14.735 -14.177 20.281 1.00 89.62 327 ILE A CA 1
ATOM 2522 C C . ILE A 1 327 ? -15.429 -13.766 21.583 1.00 89.62 327 ILE A C 1
ATOM 2524 O O . ILE A 1 327 ? -16.504 -14.292 21.881 1.00 89.62 327 ILE A O 1
ATOM 2528 N N . ILE A 1 328 ? -14.855 -12.824 22.339 1.00 86.06 328 ILE A N 1
ATOM 2529 C CA . ILE A 1 328 ? -15.462 -12.317 23.579 1.00 86.06 328 ILE A CA 1
ATOM 2530 C C . ILE A 1 328 ? -16.806 -11.652 23.262 1.00 86.06 328 ILE A C 1
ATOM 2532 O O . ILE A 1 328 ? -17.813 -11.969 23.896 1.00 86.06 328 ILE A O 1
ATOM 2536 N N . GLY A 1 329 ? -16.864 -10.809 22.226 1.00 86.12 329 GLY A N 1
ATOM 2537 C CA . GLY A 1 329 ? -18.111 -10.178 21.790 1.00 86.12 329 GLY A CA 1
ATOM 2538 C C . GLY A 1 329 ? -19.195 -11.191 21.401 1.00 86.12 329 GLY A C 1
ATOM 2539 O O . GLY A 1 329 ? -20.354 -11.024 21.784 1.00 86.12 329 GLY A O 1
ATOM 2540 N N . LYS A 1 330 ? -18.819 -12.281 20.716 1.00 87.81 330 LYS A N 1
ATOM 2541 C CA . LYS A 1 330 ? -19.732 -13.386 20.382 1.00 87.81 330 LYS A CA 1
ATOM 2542 C C . LYS A 1 330 ? -20.263 -14.094 21.630 1.00 87.81 330 LYS A C 1
ATOM 2544 O O . LYS A 1 330 ? -21.457 -14.372 21.702 1.00 87.81 330 LYS A O 1
ATOM 2549 N N . ARG A 1 331 ? -19.393 -14.392 22.605 1.00 85.75 331 ARG A N 1
ATOM 2550 C CA . ARG A 1 331 ? -19.781 -15.036 23.877 1.00 85.75 331 ARG A CA 1
ATOM 2551 C C . ARG A 1 331 ? -20.721 -14.156 24.698 1.00 85.75 331 ARG A C 1
ATOM 2553 O O . ARG A 1 331 ? -21.634 -14.675 25.323 1.00 85.75 331 ARG A O 1
ATOM 2560 N N . ALA A 1 332 ? -20.556 -12.839 24.613 1.00 82.81 332 ALA A N 1
ATOM 2561 C CA . ALA A 1 332 ? -21.447 -11.863 25.230 1.00 82.81 332 ALA A CA 1
ATOM 2562 C C . ALA A 1 332 ? -22.768 -11.631 24.459 1.00 82.81 332 ALA A C 1
ATOM 2564 O O . ALA A 1 332 ? -23.493 -10.682 24.754 1.00 82.81 332 ALA A O 1
ATOM 2565 N N . GLY A 1 333 ? -23.083 -12.449 23.446 1.00 81.88 333 GLY A N 1
ATOM 2566 C CA . GLY A 1 333 ? -24.344 -12.379 22.702 1.00 81.88 333 GLY A CA 1
ATOM 2567 C C . GLY A 1 333 ? -24.430 -11.254 21.664 1.00 81.88 333 GLY A C 1
ATOM 2568 O O . GLY A 1 333 ? -25.508 -11.008 21.124 1.00 81.88 333 GLY A O 1
ATOM 2569 N N . ARG A 1 334 ? -23.325 -10.563 21.347 1.00 83.50 334 ARG A N 1
ATOM 2570 C CA . ARG A 1 334 ? -23.310 -9.533 20.296 1.00 83.50 334 ARG A CA 1
ATOM 2571 C C . ARG A 1 334 ? -23.126 -10.152 18.911 1.00 83.50 334 ARG A C 1
ATOM 2573 O O . ARG A 1 334 ? -22.449 -11.164 18.738 1.00 83.50 334 ARG A O 1
ATOM 2580 N N . SER A 1 335 ? -23.693 -9.499 17.895 1.00 87.44 335 SER A N 1
ATOM 2581 C CA . SER A 1 335 ? -23.488 -9.885 16.494 1.00 87.44 335 SER A CA 1
ATOM 2582 C C . SER A 1 335 ? -22.029 -9.667 16.086 1.00 87.44 335 SER A C 1
ATOM 2584 O O . SER A 1 335 ? -21.561 -8.528 16.045 1.00 87.44 335 SER A O 1
ATOM 2586 N N . THR A 1 336 ? -21.325 -10.749 15.742 1.00 87.56 336 THR A N 1
ATOM 2587 C CA . THR A 1 336 ? -19.931 -10.702 15.267 1.00 87.56 336 THR A CA 1
ATOM 2588 C C . THR A 1 336 ? -19.781 -9.875 14.002 1.00 87.56 336 THR A C 1
ATOM 2590 O O . THR A 1 336 ? -18.789 -9.173 13.857 1.00 87.56 336 THR A O 1
ATOM 2593 N N . TRP A 1 337 ? -20.769 -9.923 13.106 1.00 88.06 337 TRP A N 1
ATOM 2594 C CA . TRP A 1 337 ? -20.754 -9.157 11.862 1.00 88.06 337 TRP A CA 1
ATOM 2595 C C . TRP A 1 337 ? -20.764 -7.652 12.125 1.00 88.06 337 TRP A C 1
ATOM 2597 O O . TRP A 1 337 ? -19.965 -6.917 11.553 1.00 88.06 337 TRP A O 1
ATOM 2607 N N . ARG A 1 338 ? -21.623 -7.196 13.043 1.00 86.06 338 ARG A N 1
ATOM 2608 C CA . ARG A 1 338 ? -21.661 -5.783 13.434 1.00 86.06 338 ARG A CA 1
ATOM 2609 C C . ARG A 1 338 ? -20.354 -5.385 14.114 1.00 86.06 338 ARG A C 1
ATOM 2611 O O . ARG A 1 338 ? -19.729 -4.428 13.682 1.00 86.06 338 ARG A O 1
ATOM 2618 N N . LEU A 1 339 ? -19.900 -6.178 15.090 1.00 87.44 339 LEU A N 1
ATOM 2619 C CA . LEU A 1 339 ? -18.650 -5.931 15.816 1.00 87.44 339 LEU A CA 1
ATOM 2620 C C . LEU A 1 339 ? -17.435 -5.835 14.876 1.00 87.44 339 LEU A C 1
ATOM 2622 O O . LEU A 1 339 ? -16.562 -5.006 15.089 1.00 87.44 339 LEU A O 1
ATOM 2626 N N . PHE A 1 340 ? -17.396 -6.658 13.826 1.00 90.88 340 PHE A N 1
ATOM 2627 C CA . PHE A 1 340 ? -16.317 -6.681 12.841 1.00 90.88 340 PHE A CA 1
ATOM 2628 C C . PHE A 1 340 ? -16.236 -5.396 12.006 1.00 90.88 340 PHE A C 1
ATOM 2630 O O . PHE A 1 340 ? -15.146 -4.852 11.824 1.00 90.88 340 PHE A O 1
ATOM 2637 N N . TRP A 1 341 ? -17.378 -4.898 11.522 1.00 87.19 341 TRP A N 1
ATOM 2638 C CA . TRP A 1 341 ? -17.424 -3.723 10.645 1.00 87.19 341 TRP A CA 1
ATOM 2639 C C . TRP A 1 341 ? -17.406 -2.397 11.395 1.00 87.19 341 TRP A C 1
ATOM 2641 O O . TRP A 1 341 ? -16.747 -1.461 10.951 1.00 87.19 341 TRP A O 1
ATOM 2651 N N . THR A 1 342 ? -18.122 -2.299 12.516 1.00 82.00 342 THR A N 1
ATOM 2652 C CA . THR A 1 342 ? -18.251 -1.032 13.249 1.00 82.00 342 THR A CA 1
ATOM 2653 C C . THR A 1 342 ? -17.265 -0.904 14.393 1.00 82.00 342 THR A C 1
ATOM 2655 O O . THR A 1 342 ? -17.101 0.197 14.904 1.00 82.00 342 THR A O 1
ATOM 2658 N N . GLY A 1 343 ? -16.658 -2.007 14.834 1.00 85.50 343 GLY A N 1
ATOM 2659 C CA . GLY A 1 343 ? -15.965 -2.049 16.112 1.00 85.50 343 GLY A CA 1
ATOM 2660 C C . GLY A 1 343 ? -16.912 -1.842 17.296 1.00 85.50 343 GLY A C 1
ATOM 2661 O O . GLY A 1 343 ? -18.141 -1.858 17.151 1.00 85.50 343 GLY A O 1
ATOM 2662 N N . GLY A 1 344 ? -16.332 -1.657 18.479 1.00 83.69 344 GLY A N 1
ATOM 2663 C CA . GLY A 1 344 ? -17.063 -1.259 19.680 1.00 83.69 344 GLY A CA 1
ATOM 2664 C C . GLY A 1 344 ? -16.341 -1.611 20.975 1.00 83.69 344 GLY A C 1
ATOM 2665 O O . GLY A 1 344 ? -15.197 -2.060 20.969 1.00 83.69 344 GLY A O 1
ATOM 2666 N N . ASP A 1 345 ? -17.045 -1.441 22.092 1.00 80.19 345 ASP A N 1
ATOM 2667 C CA . ASP A 1 345 ? -16.523 -1.758 23.422 1.00 80.19 345 ASP A CA 1
ATOM 2668 C C . ASP A 1 345 ? -17.000 -3.114 23.926 1.00 80.19 345 ASP A C 1
ATOM 2670 O O . ASP A 1 345 ? -18.127 -3.536 23.656 1.00 80.19 345 ASP A O 1
ATOM 2674 N N . LEU A 1 346 ? -16.147 -3.805 24.681 1.00 74.19 346 LEU A N 1
ATOM 2675 C CA . LEU A 1 346 ? -16.507 -5.070 25.315 1.00 74.19 346 LEU A CA 1
ATOM 2676 C C . LEU A 1 346 ? -17.388 -4.823 26.554 1.00 74.19 346 LEU A C 1
ATOM 2678 O O . LEU A 1 346 ? -17.109 -3.901 27.322 1.00 74.19 346 LEU A O 1
ATOM 2682 N N . PRO A 1 347 ? -18.437 -5.636 26.777 1.00 66.19 347 PRO A N 1
ATOM 2683 C CA . PRO A 1 347 ? -19.221 -5.566 28.005 1.00 66.19 347 PRO A CA 1
ATOM 2684 C C . PRO A 1 347 ? -18.378 -6.003 29.211 1.00 66.19 347 PRO A C 1
ATOM 2686 O O . PRO A 1 347 ? -17.602 -6.953 29.121 1.00 66.19 347 PRO A O 1
ATOM 2689 N N . LYS A 1 348 ? -18.535 -5.307 30.342 1.00 65.06 348 LYS A N 1
ATOM 2690 C CA . LYS A 1 348 ? -17.949 -5.707 31.630 1.00 65.06 348 LYS A CA 1
ATOM 2691 C C . LYS A 1 348 ? -18.850 -6.770 32.289 1.00 65.06 348 LYS A C 1
ATOM 2693 O O . LYS A 1 348 ? -20.068 -6.628 32.199 1.00 65.06 348 LYS A O 1
ATOM 2698 N N . PRO A 1 349 ? -18.303 -7.785 32.985 1.00 59.97 349 PRO A N 1
ATOM 2699 C CA . PRO A 1 349 ? -16.886 -8.074 33.201 1.00 59.97 349 PRO A CA 1
ATOM 2700 C C . PRO A 1 349 ? -16.249 -8.773 31.994 1.00 59.97 349 PRO A C 1
ATOM 2702 O O . PRO A 1 349 ? -16.881 -9.572 31.309 1.00 59.97 349 PRO A O 1
ATOM 2705 N N . VAL A 1 350 ? -14.976 -8.471 31.744 1.00 63.81 350 VAL A N 1
ATOM 2706 C CA . VAL A 1 350 ? -14.247 -9.026 30.604 1.00 63.81 350 VAL A CA 1
ATOM 2707 C C . VAL A 1 350 ? -13.438 -10.236 31.060 1.00 63.81 350 VAL A C 1
ATOM 2709 O O . VAL A 1 350 ? -12.424 -10.080 31.736 1.00 63.81 350 VAL A O 1
ATOM 2712 N N . GLU A 1 351 ? -13.891 -11.440 30.715 1.00 62.50 351 GLU A N 1
ATOM 2713 C CA . GLU A 1 351 ? -13.133 -12.670 30.968 1.00 62.50 351 GLU A CA 1
ATOM 2714 C C . GLU A 1 351 ? -11.979 -12.821 29.970 1.00 62.50 351 GLU A C 1
ATOM 2716 O O . GLU A 1 351 ? -12.160 -12.713 28.752 1.00 62.50 351 GLU A O 1
ATOM 2721 N N . ASP A 1 352 ? -10.784 -13.102 30.493 1.00 65.06 352 ASP A N 1
ATOM 2722 C CA . ASP A 1 352 ? -9.649 -13.540 29.686 1.00 65.06 352 ASP A CA 1
ATOM 2723 C C . ASP A 1 352 ? -9.894 -14.978 29.211 1.00 65.06 352 ASP A C 1
ATOM 2725 O O . ASP A 1 352 ? -10.119 -15.892 30.004 1.00 65.06 352 ASP A O 1
ATOM 2729 N N . ILE A 1 353 ? -9.867 -15.174 27.894 1.00 64.44 353 ILE A N 1
ATOM 2730 C CA . ILE A 1 353 ? -10.135 -16.464 27.250 1.00 64.44 353 ILE A CA 1
ATOM 2731 C C . ILE A 1 353 ? -8.851 -17.232 26.904 1.00 64.44 353 ILE A C 1
ATOM 2733 O O . ILE A 1 353 ? -8.918 -18.215 26.168 1.00 64.44 353 ILE A O 1
ATOM 2737 N N . GLY A 1 354 ? -7.690 -16.790 27.406 1.00 63.19 354 GLY A N 1
ATOM 2738 C CA . GLY A 1 354 ? -6.410 -17.495 27.274 1.00 63.19 354 GLY A CA 1
ATOM 2739 C C . GLY A 1 354 ? -5.753 -17.381 25.895 1.00 63.19 354 GLY A C 1
ATOM 2740 O O . GLY A 1 354 ? -4.762 -18.055 25.631 1.00 63.19 354 GLY A O 1
ATOM 2741 N N . LEU A 1 355 ? -6.291 -16.527 25.016 1.00 61.59 355 LEU A N 1
ATOM 2742 C CA . LEU A 1 355 ? -5.649 -16.131 23.753 1.00 61.59 355 LEU A CA 1
ATOM 2743 C C . LEU A 1 355 ? -4.620 -15.009 23.952 1.00 61.59 355 LEU A C 1
ATOM 2745 O O . LEU A 1 355 ? -3.880 -14.692 23.021 1.00 61.59 355 LEU A O 1
ATOM 2749 N N . SER A 1 356 ? -4.556 -14.425 25.153 1.00 62.16 356 SER A N 1
ATOM 2750 C CA . SER A 1 356 ? -3.548 -13.435 25.505 1.00 62.16 356 SER A CA 1
ATOM 2751 C C . SER A 1 356 ? -2.154 -14.046 25.404 1.00 62.16 356 SER A C 1
ATOM 2753 O O . SER A 1 356 ? -1.829 -15.006 26.113 1.00 62.16 356 SER A O 1
ATOM 2755 N N . ARG A 1 357 ? -1.296 -13.468 24.567 1.00 59.66 357 ARG A N 1
ATOM 2756 C CA . ARG A 1 357 ? 0.138 -13.722 24.677 1.00 59.66 357 ARG A CA 1
ATOM 2757 C C . ARG A 1 357 ? 0.691 -12.820 25.778 1.00 59.66 357 ARG A C 1
ATOM 2759 O O . ARG A 1 357 ? 0.377 -11.637 25.837 1.00 59.66 357 ARG A O 1
ATOM 2766 N N . ARG A 1 358 ? 1.521 -13.384 26.660 1.00 53.25 358 ARG A N 1
ATOM 2767 C CA . ARG A 1 358 ? 2.289 -12.638 27.671 1.00 53.25 358 ARG A CA 1
ATOM 2768 C C . ARG A 1 358 ? 3.781 -12.601 27.307 1.00 53.25 358 ARG A C 1
ATOM 2770 O O . ARG A 1 358 ? 4.570 -13.245 27.994 1.00 53.25 358 ARG A O 1
ATOM 2777 N N . PRO A 1 359 ? 4.217 -11.929 26.232 1.00 53.62 359 PRO A N 1
ATOM 2778 C CA . PRO A 1 359 ? 5.633 -11.687 26.038 1.00 53.62 359 PRO A CA 1
ATOM 2779 C C . PRO A 1 359 ? 6.141 -10.670 27.066 1.00 53.62 359 PRO A C 1
ATOM 2781 O O . PRO A 1 359 ? 5.423 -9.778 27.529 1.00 53.62 359 PRO A O 1
ATOM 2784 N N . ALA A 1 360 ? 7.410 -10.829 27.433 1.00 47.53 360 ALA A N 1
ATOM 2785 C CA . ALA A 1 360 ? 8.144 -9.819 28.177 1.00 47.53 360 ALA A CA 1
ATOM 2786 C C . ALA A 1 360 ? 8.260 -8.540 27.319 1.00 47.53 360 ALA A C 1
ATOM 2788 O O . ALA A 1 360 ? 8.480 -8.648 26.110 1.00 47.53 360 ALA A O 1
ATOM 2789 N N . PRO A 1 361 ? 8.118 -7.334 27.895 1.00 41.97 361 PRO A N 1
ATOM 2790 C CA . PRO A 1 361 ? 8.218 -6.096 27.128 1.00 41.97 361 PRO A CA 1
ATOM 2791 C C . PRO A 1 361 ? 9.610 -5.921 26.489 1.00 41.97 361 PRO A C 1
ATOM 2793 O O . PRO A 1 361 ? 10.633 -6.242 27.095 1.00 41.97 361 PRO A O 1
ATOM 2796 N N . GLY A 1 362 ? 9.646 -5.370 25.268 1.00 50.41 362 GLY A N 1
ATOM 2797 C CA . GLY A 1 362 ? 10.868 -4.995 24.539 1.00 50.41 362 GLY A CA 1
ATOM 2798 C C . GLY A 1 362 ? 11.364 -6.026 23.512 1.00 50.41 362 GLY A C 1
ATOM 2799 O O . GLY A 1 362 ? 10.675 -6.989 23.188 1.00 50.41 362 GLY A O 1
ATOM 2800 N N . LEU A 1 363 ? 12.593 -5.835 23.010 1.00 47.22 363 LEU A N 1
ATOM 2801 C CA . LEU A 1 363 ? 13.289 -6.753 22.083 1.00 47.22 363 LEU A CA 1
ATOM 2802 C C . LEU A 1 363 ? 13.329 -8.210 22.591 1.00 47.22 363 LEU A C 1
ATOM 2804 O O . LEU A 1 363 ? 13.347 -9.144 21.796 1.00 47.22 363 LEU A O 1
ATOM 2808 N N . ALA A 1 364 ? 13.290 -8.413 23.912 1.00 45.09 364 ALA A N 1
ATOM 2809 C CA . ALA A 1 364 ? 13.214 -9.734 24.537 1.00 45.09 364 ALA A CA 1
ATOM 2810 C C . ALA A 1 364 ? 11.894 -10.473 24.233 1.00 45.09 364 ALA A C 1
ATOM 2812 O O . ALA A 1 364 ? 11.891 -11.698 24.132 1.00 45.09 364 ALA A O 1
ATOM 2813 N N . GLY A 1 365 ? 10.791 -9.745 24.029 1.00 52.09 365 GLY A N 1
ATOM 2814 C CA . GLY A 1 365 ? 9.519 -10.296 23.563 1.00 52.09 365 GLY A CA 1
ATOM 2815 C C . GLY A 1 365 ? 9.551 -10.718 22.092 1.00 52.09 365 GLY A C 1
ATOM 2816 O O . GLY A 1 365 ? 8.937 -11.721 21.747 1.00 52.09 365 GLY A O 1
ATOM 2817 N N . MET A 1 366 ? 10.339 -10.032 21.248 1.00 47.34 366 MET A N 1
ATOM 2818 C CA . MET A 1 366 ? 10.532 -10.392 19.828 1.00 47.34 366 MET A CA 1
ATOM 2819 C C . MET A 1 366 ? 11.262 -11.734 19.650 1.00 47.34 366 MET A C 1
ATOM 2821 O O . MET A 1 366 ? 11.121 -12.383 18.619 1.00 47.34 366 MET A O 1
ATOM 2825 N N . LEU A 1 367 ? 12.033 -12.163 20.656 1.00 49.06 367 LEU A N 1
ATOM 2826 C CA . LEU A 1 367 ? 12.757 -13.439 20.665 1.00 49.06 367 LEU A CA 1
ATOM 2827 C C . LEU A 1 367 ? 11.978 -14.572 21.356 1.00 49.06 367 LEU A C 1
ATOM 2829 O O . LEU A 1 367 ? 12.430 -15.719 21.353 1.00 49.06 367 LEU A O 1
ATOM 2833 N N . TRP A 1 368 ? 10.806 -14.300 21.937 1.00 41.78 368 TRP A N 1
ATOM 2834 C CA . TRP A 1 368 ? 10.039 -15.322 22.646 1.00 41.78 368 TRP A CA 1
ATOM 2835 C C . TRP A 1 368 ? 9.204 -16.154 21.665 1.00 41.78 368 TRP A C 1
ATOM 2837 O O . TRP A 1 368 ? 8.194 -15.711 21.129 1.00 41.78 368 TRP A O 1
ATOM 2847 N N . GLY A 1 369 ? 9.686 -17.368 21.400 1.00 41.34 369 GLY A N 1
ATOM 2848 C CA . GLY A 1 369 ? 9.206 -18.263 20.339 1.00 41.34 369 GLY A CA 1
ATOM 2849 C C . GLY A 1 369 ? 10.296 -18.585 19.316 1.00 41.34 369 GLY A C 1
ATOM 2850 O O . GLY A 1 369 ? 10.286 -19.659 18.718 1.00 41.34 369 GLY A O 1
ATOM 2851 N N . ALA A 1 370 ? 11.309 -17.725 19.205 1.00 44.22 370 ALA A N 1
ATOM 2852 C CA . ALA A 1 370 ? 12.555 -18.042 18.534 1.00 44.22 370 ALA A CA 1
ATOM 2853 C C . ALA A 1 370 ? 13.503 -18.708 19.538 1.00 44.22 370 ALA A C 1
ATOM 2855 O O . ALA A 1 370 ? 14.498 -18.133 19.979 1.00 44.22 370 ALA A O 1
ATOM 2856 N N . SER A 1 371 ? 13.202 -19.951 19.924 1.00 40.84 371 SER A N 1
ATOM 2857 C CA . SER A 1 371 ? 14.230 -20.821 20.491 1.00 40.84 371 SER A CA 1
ATOM 2858 C C . SER A 1 371 ? 15.235 -21.119 19.378 1.00 40.84 371 SER A C 1
ATOM 2860 O O . SER A 1 371 ? 15.166 -22.161 18.725 1.00 40.84 371 SER A O 1
ATOM 2862 N N . PHE A 1 372 ? 16.141 -20.181 19.103 1.00 46.56 372 PHE A N 1
ATOM 2863 C CA . PHE A 1 372 ? 17.290 -20.444 18.255 1.00 46.56 372 PHE A CA 1
ATOM 2864 C C . PHE A 1 372 ? 18.136 -21.470 18.996 1.00 46.56 372 PHE A C 1
ATOM 2866 O O . PHE A 1 372 ? 18.923 -21.141 19.882 1.00 46.56 372 PHE A O 1
ATOM 2873 N N . SER A 1 373 ? 17.929 -22.750 18.678 1.00 48.50 373 SER A N 1
ATOM 2874 C CA . SER A 1 373 ? 18.868 -23.773 19.113 1.00 48.50 373 SER A CA 1
ATOM 2875 C C . SER A 1 373 ? 20.240 -23.340 18.602 1.00 48.50 373 SER A C 1
ATOM 2877 O O . SER A 1 373 ? 20.359 -22.893 17.462 1.00 48.50 373 SER A O 1
ATOM 2879 N N . TRP A 1 374 ? 21.283 -23.446 19.422 1.00 55.22 374 TRP A N 1
ATOM 2880 C CA . TRP A 1 374 ? 22.625 -23.008 19.018 1.00 55.22 374 TRP A CA 1
ATOM 2881 C C . TRP A 1 374 ? 23.074 -23.663 17.693 1.00 55.22 374 TRP A C 1
ATOM 2883 O O . TRP A 1 374 ? 23.844 -23.086 16.936 1.00 55.22 374 TRP A O 1
ATOM 2893 N N . ARG A 1 375 ? 22.506 -24.833 17.370 1.00 6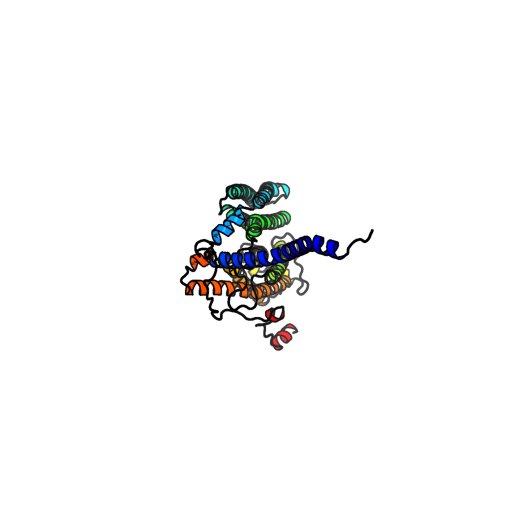3.19 375 ARG A N 1
ATOM 2894 C CA . ARG A 1 375 ? 22.696 -25.561 16.111 1.00 63.19 375 ARG A CA 1
ATOM 2895 C C . ARG A 1 375 ? 22.183 -24.796 14.880 1.00 63.19 375 ARG A C 1
ATOM 2897 O O . ARG A 1 375 ? 22.812 -24.898 13.839 1.00 63.19 375 ARG A O 1
ATOM 2904 N N . LEU A 1 376 ? 21.099 -24.019 15.001 1.00 55.34 376 LEU A N 1
ATOM 2905 C CA . LEU A 1 376 ? 20.559 -23.153 13.936 1.00 55.34 376 LEU A CA 1
ATOM 2906 C C . LEU A 1 376 ? 21.441 -21.923 13.684 1.00 55.34 376 LEU A C 1
ATOM 2908 O O . LEU A 1 376 ? 21.626 -21.512 12.543 1.00 55.34 376 LEU A O 1
ATOM 2912 N N . LEU A 1 377 ? 22.008 -21.350 14.748 1.00 61.09 377 LEU A N 1
ATOM 2913 C CA . LEU A 1 377 ? 22.981 -20.261 14.626 1.00 61.09 377 LEU A CA 1
ATOM 2914 C C . LEU A 1 377 ? 24.305 -20.770 14.045 1.00 61.09 377 LEU A C 1
ATOM 2916 O O . LEU A 1 377 ? 24.899 -20.109 13.201 1.00 61.09 377 LEU A O 1
ATOM 2920 N N . ALA A 1 378 ? 24.731 -21.973 14.438 1.00 61.69 378 ALA A N 1
ATOM 2921 C CA . ALA A 1 378 ? 25.908 -22.627 13.878 1.00 61.69 378 ALA A CA 1
ATOM 2922 C C . ALA A 1 378 ? 25.731 -22.985 12.392 1.00 61.69 378 ALA A C 1
ATOM 2924 O O . ALA A 1 378 ? 26.676 -22.837 11.628 1.00 61.69 378 ALA A O 1
ATOM 2925 N N . SER A 1 379 ? 24.531 -23.392 11.957 1.00 56.59 379 SER A N 1
ATOM 2926 C CA . SER A 1 379 ? 24.252 -23.672 10.540 1.00 56.59 379 SER A CA 1
ATOM 2927 C C . SER A 1 379 ? 24.124 -22.425 9.666 1.00 56.59 379 SER A C 1
ATOM 2929 O O . SER A 1 379 ? 24.138 -22.555 8.456 1.00 56.59 379 SER A O 1
ATOM 2931 N N . ALA A 1 380 ? 23.960 -21.234 10.249 1.00 51.81 380 ALA A N 1
ATOM 2932 C CA . ALA A 1 380 ? 23.973 -19.973 9.502 1.00 51.81 380 ALA A CA 1
ATOM 2933 C C . ALA A 1 380 ? 25.398 -19.416 9.300 1.00 51.81 380 ALA A C 1
ATOM 2935 O O . ALA A 1 380 ? 25.581 -18.445 8.571 1.00 51.81 380 ALA A O 1
ATOM 2936 N N . LEU A 1 381 ? 26.393 -20.006 9.975 1.00 49.16 381 LEU A N 1
ATOM 2937 C CA . LEU A 1 381 ? 27.814 -19.651 9.892 1.00 49.16 381 LEU A CA 1
ATOM 2938 C C . LEU A 1 381 ? 28.626 -20.612 9.002 1.00 49.16 381 LEU A C 1
ATOM 2940 O O . LEU A 1 381 ? 29.827 -20.400 8.833 1.00 49.16 381 LEU A O 1
ATOM 2944 N N . VAL A 1 382 ? 27.987 -21.653 8.464 1.00 40.53 382 VAL A N 1
ATOM 2945 C CA . VAL A 1 382 ? 28.540 -22.630 7.511 1.00 40.53 382 VAL A CA 1
ATOM 2946 C C . VAL A 1 382 ? 27.761 -22.500 6.216 1.00 40.53 382 VAL A C 1
ATOM 2948 O O . VAL A 1 382 ? 28.410 -22.524 5.149 1.00 40.53 382 VAL A O 1
#

Secondary structure (DSSP, 8-state):
----HHHHHHHHHHHHHHHHHHHHHHHHHHHHHHHHHHHHHHHSPPPPTTT--HHHHHHHHHHH-HHHHHHHHHHHHHHHHHHHHTT-S-HHHHHHHHHHHHHHHHHHHHHHTT-TTHHHHHHHHHHHHHHHHHHTT-SSHHHHHHHHHHHHHHHIIIIITGGG---SS--SPTT-SS-TTSHHHHHHHHHHHHHHHHHHHHHHHHHTTSSS----TTTTTHHHHHHTSTTGGGSSS-HHHHHHHHHHHHHHHHHSS-TTHHHH-HHHHHHHHHHHHHHHHHHHHHHHHIIIIIS---HHHHHHHHHHHHHHHHHHHHHHHHHHHHHHHHHTT--HHHHHHH--PPPSS----S----PPSSHHHHTTT----HHHHHHT--

Foldseek 3Di:
DDPDPVVVVVVCVVVVVVVVCVVVVVVVVVVVVVVVVVVCVVVVPPPDLVVQQLQVVLLCLLLVPLVLLVVQLVLLVCLLCVCVVVVQVAPVLNVLSNVLSVLSNVLSVVSPVSPSCSLVVQLVSLLCLQCVCQLRLGLEPSSNVSSVVSSLSSNCSSRAVSQADDRDDDLPFPPAPDQLLAPVLLVLQLVLLVVLLVLLVLLLCVLSVVDVADDDPPFVRQQVLLQPFPVQVVDSGGPSSVSNSLSSLSNSLSSHHDSNCLQQALQSLVVNLVSLVVVLVVLVVSQVCSCPRRVGHRPSSVSSSVSSVLSNLSSVQSNLSSVQNLVQCVVVVHDSVSRNHRGRDGDPPRDDPPSHDHADPDPSSSCVVVPPDVVNVVVVVD